Protein AF-A0A9W6FAI4-F1 (afdb_monomer_lite)

pLDDT: mean 81.22, std 20.58, range [23.0, 98.5]

Structure (mmCIF, N/CA/C/O backbone):
data_AF-A0A9W6FAI4-F1
#
_entry.id   AF-A0A9W6FAI4-F1
#
loop_
_atom_site.group_PDB
_atom_site.id
_atom_site.type_symbol
_atom_site.label_atom_id
_atom_site.label_alt_id
_atom_site.label_comp_id
_atom_site.label_asym_id
_atom_site.label_entity_id
_atom_site.label_seq_id
_atom_site.pdbx_PDB_ins_code
_atom_site.Cartn_x
_atom_site.Cartn_y
_atom_site.Cartn_z
_atom_site.occupancy
_atom_site.B_iso_or_equiv
_atom_site.auth_seq_id
_atom_site.auth_comp_id
_atom_site.auth_asym_id
_atom_site.auth_atom_id
_atom_site.pdbx_PDB_model_num
ATOM 1 N N . MET A 1 1 ? -41.482 -47.601 -5.996 1.00 35.41 1 MET A N 1
ATOM 2 C CA . MET A 1 1 ? -40.418 -47.462 -4.980 1.00 35.41 1 MET A CA 1
ATOM 3 C C . MET A 1 1 ? -39.833 -46.069 -5.142 1.00 35.41 1 MET A C 1
ATOM 5 O O . MET A 1 1 ? -39.171 -45.856 -6.140 1.00 35.41 1 MET A O 1
ATOM 9 N N . GLY A 1 2 ? -40.084 -45.053 -4.330 1.00 31.58 2 GLY A N 1
ATOM 10 C CA . GLY A 1 2 ? -40.949 -44.829 -3.173 1.00 31.58 2 GLY A CA 1
ATOM 11 C C . GLY A 1 2 ? -40.753 -43.352 -2.775 1.00 31.58 2 GLY A C 1
ATOM 12 O O . GLY A 1 2 ? -39.614 -42.904 -2.825 1.00 31.58 2 GLY A O 1
ATOM 13 N N . ASP A 1 3 ? -41.860 -42.652 -2.482 1.00 30.50 3 ASP A N 1
ATOM 14 C CA . ASP A 1 3 ? -42.078 -41.591 -1.466 1.00 30.50 3 ASP A CA 1
ATOM 15 C C . ASP A 1 3 ? -41.126 -40.362 -1.415 1.00 30.50 3 ASP A C 1
ATOM 17 O O . ASP A 1 3 ? -39.915 -40.497 -1.460 1.00 30.50 3 ASP A O 1
ATOM 21 N N . ASN A 1 4 ? -41.522 -39.085 -1.282 1.00 30.20 4 ASN A N 1
ATOM 22 C CA . ASN A 1 4 ? -42.708 -38.381 -0.765 1.00 30.20 4 ASN A CA 1
ATOM 23 C C . ASN A 1 4 ? -42.732 -36.966 -1.403 1.00 30.20 4 ASN A C 1
ATOM 25 O O . ASN A 1 4 ? -41.693 -36.323 -1.509 1.00 30.20 4 ASN A O 1
ATOM 29 N N . LEU A 1 5 ? -43.829 -36.478 -1.992 1.00 30.56 5 LEU A N 1
ATOM 30 C CA . LEU A 1 5 ? -44.972 -35.786 -1.360 1.00 30.56 5 LEU A CA 1
ATOM 31 C C . LEU A 1 5 ? -44.621 -34.479 -0.611 1.00 30.56 5 LEU A C 1
ATOM 33 O O . LEU A 1 5 ? -44.410 -34.463 0.597 1.00 30.56 5 LEU A O 1
ATOM 37 N N . HIS A 1 6 ? -44.685 -33.360 -1.342 1.00 30.08 6 HIS A N 1
ATOM 38 C CA . HIS A 1 6 ? -45.008 -32.035 -0.801 1.00 30.08 6 HIS A CA 1
ATOM 39 C C . HIS A 1 6 ? -46.536 -31.891 -0.669 1.00 30.08 6 HIS A C 1
ATOM 41 O O . HIS A 1 6 ? -47.222 -31.997 -1.691 1.00 30.08 6 HIS A O 1
ATOM 47 N N . PRO A 1 7 ? -47.093 -31.553 0.508 1.00 33.56 7 PRO A N 1
ATOM 48 C CA . PRO A 1 7 ? -48.448 -31.038 0.600 1.00 33.56 7 PRO A CA 1
ATOM 49 C C . PRO A 1 7 ? -48.470 -29.512 0.744 1.00 33.56 7 PRO A C 1
ATOM 51 O O . PRO A 1 7 ? -47.762 -28.906 1.547 1.00 33.56 7 PRO A O 1
ATOM 54 N N . ARG A 1 8 ? -49.349 -28.920 -0.063 1.00 27.05 8 ARG A N 1
ATOM 55 C CA . ARG A 1 8 ? -49.861 -27.550 0.016 1.00 27.05 8 ARG A CA 1
ATOM 56 C C . ARG A 1 8 ? -50.577 -27.322 1.354 1.00 27.05 8 ARG A C 1
ATOM 58 O O . ARG A 1 8 ? -51.299 -28.208 1.805 1.00 27.05 8 ARG A O 1
ATOM 65 N N . LEU A 1 9 ? -50.478 -26.113 1.906 1.00 28.97 9 LEU A N 1
ATOM 66 C CA . LEU A 1 9 ? -51.420 -25.593 2.906 1.00 28.97 9 LEU A CA 1
ATOM 67 C C . LEU A 1 9 ? -52.312 -24.498 2.279 1.00 28.97 9 LEU A C 1
ATOM 69 O O . LEU A 1 9 ? -51.844 -23.795 1.378 1.00 28.97 9 LEU A O 1
ATOM 73 N N . PRO A 1 10 ? -53.587 -24.375 2.702 1.00 30.09 10 PRO A N 1
ATOM 74 C CA . PRO A 1 10 ? -54.601 -23.534 2.068 1.00 30.09 10 PRO A CA 1
ATOM 75 C C . PRO A 1 10 ? -54.712 -22.134 2.696 1.00 30.09 10 PRO A C 1
ATOM 77 O O . PRO A 1 10 ? -54.277 -21.896 3.820 1.00 30.09 10 PRO A O 1
ATOM 80 N N . ALA A 1 11 ? -55.351 -21.221 1.964 1.00 27.69 11 ALA A N 1
ATOM 81 C CA . ALA A 1 11 ? -55.825 -19.929 2.455 1.00 27.69 11 ALA A CA 1
ATOM 82 C C . ALA A 1 11 ? -57.243 -20.048 3.050 1.00 27.69 11 ALA A C 1
ATOM 84 O O . ALA A 1 11 ? -58.061 -20.749 2.457 1.00 27.69 11 ALA A O 1
ATOM 85 N N . ALA A 1 12 ? -57.524 -19.340 4.156 1.00 27.44 12 ALA A N 1
ATOM 86 C CA . ALA A 1 12 ? -58.721 -18.502 4.378 1.00 27.44 12 ALA A CA 1
ATOM 87 C C . ALA A 1 12 ? -58.817 -17.987 5.837 1.00 27.44 12 ALA A C 1
ATOM 89 O O . ALA A 1 12 ? -58.794 -18.765 6.784 1.00 27.44 12 ALA A O 1
ATOM 90 N N . ASP A 1 13 ? -58.961 -16.662 5.941 1.00 27.14 13 ASP A N 1
ATOM 91 C CA . ASP A 1 13 ? -59.857 -15.872 6.800 1.00 27.14 13 ASP A CA 1
ATOM 92 C C . ASP A 1 13 ? -59.825 -15.901 8.343 1.00 27.14 13 ASP A C 1
ATOM 94 O O . ASP A 1 13 ? -60.197 -16.864 9.003 1.00 27.14 13 ASP A O 1
ATOM 98 N N . GLY A 1 14 ? -59.631 -14.690 8.892 1.00 24.22 14 GLY A N 1
ATOM 99 C CA . GLY A 1 14 ? -60.645 -14.084 9.763 1.00 24.22 14 GLY A CA 1
ATOM 100 C C . GLY A 1 14 ? -60.217 -13.727 11.187 1.00 24.22 14 GLY A C 1
ATOM 101 O O . GLY A 1 14 ? -60.258 -14.572 12.067 1.00 24.22 14 GLY A O 1
ATOM 102 N N . LEU A 1 15 ? -59.929 -12.441 11.433 1.00 26.33 15 LEU A N 1
ATOM 103 C CA . LEU A 1 15 ? -60.536 -11.638 12.513 1.00 26.33 15 LEU A CA 1
ATOM 104 C C . LEU A 1 15 ? -60.054 -10.186 12.386 1.00 26.33 15 LEU A C 1
ATOM 106 O O . LEU A 1 15 ? -58.895 -9.848 12.623 1.00 26.33 15 LEU A O 1
ATOM 110 N N . GLY A 1 16 ? -60.971 -9.345 11.911 1.00 23.00 16 GLY A N 1
ATOM 111 C CA . GLY A 1 16 ? -60.737 -7.946 11.596 1.00 23.00 16 GLY A CA 1
ATOM 112 C C . GLY A 1 16 ? -60.704 -7.039 12.820 1.00 23.00 16 GLY A C 1
ATOM 113 O O . GLY A 1 16 ? -61.422 -7.241 13.795 1.00 23.00 16 GLY A O 1
ATOM 114 N N . TRP A 1 17 ? -59.933 -5.963 12.696 1.00 27.31 17 TRP A N 1
ATOM 115 C CA . TRP A 1 17 ? -60.148 -4.743 13.459 1.00 27.31 17 TRP A CA 1
ATOM 116 C C . TRP A 1 17 ? -60.742 -3.700 12.518 1.00 27.31 17 TRP A C 1
ATOM 118 O O . TRP A 1 17 ? -60.088 -3.213 11.596 1.00 27.31 17 TRP A O 1
ATOM 128 N N . ASN A 1 18 ? -62.027 -3.421 12.734 1.00 25.64 18 ASN A N 1
ATOM 129 C CA . ASN A 1 18 ? -62.804 -2.448 11.983 1.00 25.64 18 ASN A CA 1
ATOM 130 C C . ASN A 1 18 ? -62.251 -1.035 12.185 1.00 25.64 18 ASN A C 1
ATOM 132 O O . ASN A 1 18 ? -62.236 -0.484 13.284 1.00 25.64 18 ASN A O 1
ATOM 136 N N . THR A 1 19 ? -61.876 -0.432 11.066 1.00 25.69 19 THR A N 1
ATOM 137 C CA . THR A 1 19 ? -61.727 1.004 10.870 1.00 25.69 19 THR A CA 1
ATOM 138 C C . THR A 1 19 ? -63.080 1.702 10.988 1.00 25.69 19 THR A C 1
ATOM 140 O O . THR A 1 19 ? -64.005 1.370 10.247 1.00 25.69 19 THR A O 1
ATOM 143 N N . VAL A 1 20 ? -63.178 2.735 11.827 1.00 26.75 20 VAL A N 1
ATOM 144 C CA . VAL A 1 20 ? -64.203 3.773 11.663 1.00 26.75 20 VAL A CA 1
ATOM 145 C C . VAL A 1 20 ? -63.586 4.923 10.878 1.00 26.75 20 VAL A C 1
ATOM 147 O O . VAL A 1 20 ? -62.675 5.615 11.328 1.00 26.75 20 VAL A O 1
ATOM 150 N N . SER A 1 21 ? -64.085 5.080 9.658 1.00 27.69 21 SER A N 1
ATOM 151 C CA . SER A 1 21 ? -63.779 6.151 8.722 1.00 27.69 21 SER A CA 1
ATOM 152 C C . SER A 1 21 ? -64.470 7.457 9.115 1.00 27.69 21 SER A C 1
ATOM 154 O O . SER A 1 21 ? -65.690 7.488 9.264 1.00 27.69 21 SER A O 1
ATOM 156 N N . GLY A 1 22 ? -63.715 8.554 9.146 1.00 24.78 22 GLY A N 1
ATOM 157 C CA . GLY A 1 22 ? -64.241 9.917 9.097 1.00 24.78 22 GLY A CA 1
ATOM 158 C C . GLY A 1 22 ? -63.488 10.728 8.046 1.00 24.78 22 GLY A C 1
ATOM 159 O O . GLY A 1 22 ? -62.424 11.273 8.324 1.00 24.78 22 GLY A O 1
ATOM 160 N N . ARG A 1 23 ? -64.022 10.781 6.819 1.00 26.19 23 ARG A N 1
ATOM 161 C CA . ARG A 1 23 ? -63.657 11.787 5.807 1.00 26.19 23 ARG A CA 1
ATOM 162 C C . ARG A 1 23 ? -64.205 13.143 6.252 1.00 26.19 23 ARG A C 1
ATOM 164 O O . ARG A 1 23 ? -65.379 13.215 6.594 1.00 26.19 23 ARG A O 1
ATOM 171 N N . GLY A 1 24 ? -63.430 14.214 6.090 1.00 25.06 24 GLY A N 1
ATOM 172 C CA . GLY A 1 24 ? -64.015 15.543 5.905 1.00 25.06 24 GLY A CA 1
ATOM 173 C C . GLY A 1 24 ? -63.196 16.714 6.435 1.00 25.06 24 GLY A C 1
ATOM 174 O O . GLY A 1 24 ? -62.944 16.824 7.623 1.00 25.06 24 GLY A O 1
ATOM 175 N N . GLU A 1 25 ? -62.889 17.624 5.514 1.00 26.34 25 GLU A N 1
ATOM 176 C CA . GLU A 1 25 ? -62.716 19.064 5.737 1.00 26.34 25 GLU A CA 1
ATOM 177 C C . GLU A 1 25 ? -61.398 19.585 6.334 1.00 26.34 25 GLU A C 1
ATOM 179 O O . GLU A 1 25 ? -61.235 19.894 7.512 1.00 26.34 25 GLU A O 1
ATOM 184 N N . ARG A 1 26 ? -60.494 19.905 5.398 1.00 34.09 26 ARG A N 1
ATOM 185 C CA . ARG A 1 26 ? -59.634 21.087 5.496 1.00 34.09 26 ARG A CA 1
ATOM 186 C C . ARG A 1 26 ? -60.496 22.337 5.734 1.00 34.09 26 ARG A C 1
ATOM 188 O O . ARG A 1 26 ? -61.144 22.810 4.804 1.00 34.09 26 ARG A O 1
ATOM 195 N N . ARG A 1 27 ? -60.403 22.947 6.916 1.00 27.25 27 ARG A N 1
ATOM 196 C CA . ARG A 1 27 ? -60.677 24.381 7.115 1.00 27.25 27 ARG A CA 1
ATOM 197 C C . ARG A 1 27 ? -59.661 24.987 8.075 1.00 27.25 27 ARG A C 1
ATOM 199 O O . ARG A 1 27 ? -59.315 24.410 9.100 1.00 27.25 27 ARG A O 1
ATOM 206 N N . GLY A 1 28 ? -59.138 26.140 7.667 1.00 34.62 28 GLY A N 1
ATOM 207 C CA . GLY A 1 28 ? -58.008 26.807 8.293 1.00 34.62 28 GLY A CA 1
ATOM 208 C C . GLY A 1 28 ? -58.260 27.236 9.735 1.00 34.62 28 GLY A C 1
ATOM 209 O O . GLY A 1 28 ? -59.335 27.713 10.092 1.00 34.62 28 GLY A O 1
ATOM 210 N N . ARG A 1 29 ? -57.203 27.150 10.542 1.00 28.05 29 ARG A N 1
ATOM 211 C CA . ARG A 1 29 ? -57.081 27.899 11.790 1.00 28.05 29 ARG A CA 1
ATOM 212 C C . ARG A 1 29 ? -55.865 28.811 11.706 1.00 28.05 29 ARG A C 1
ATOM 214 O O . ARG A 1 29 ? -54.732 28.361 11.569 1.00 28.05 29 ARG A O 1
ATOM 221 N N . ARG A 1 30 ? -56.161 30.110 11.765 1.00 27.44 30 ARG A N 1
ATOM 222 C CA . ARG A 1 30 ? -55.230 31.211 12.029 1.00 27.44 30 ARG A CA 1
ATOM 223 C C . ARG A 1 30 ? -54.461 30.923 13.329 1.00 27.44 30 ARG A C 1
ATOM 225 O O . ARG A 1 30 ? -55.104 30.489 14.287 1.00 27.44 30 ARG A O 1
ATOM 232 N N . PRO A 1 31 ? -53.150 31.197 13.422 1.00 30.80 31 PRO A N 1
ATOM 233 C CA . PRO A 1 31 ? -52.485 31.183 14.712 1.00 30.80 31 PRO A CA 1
ATOM 234 C C . PRO A 1 31 ? -52.958 32.371 15.559 1.00 30.80 31 PRO A C 1
ATOM 236 O O . PRO A 1 31 ? -53.260 33.457 15.058 1.00 30.80 31 PRO A O 1
ATOM 239 N N . ALA A 1 32 ? -53.085 32.096 16.852 1.00 29.48 32 ALA A N 1
ATOM 240 C CA . ALA A 1 32 ? -53.664 32.953 17.867 1.00 29.48 32 ALA A CA 1
ATOM 241 C C . ALA A 1 32 ? -52.893 34.270 18.064 1.00 29.48 32 ALA A C 1
ATOM 243 O O . ALA A 1 32 ? -51.669 34.332 17.957 1.00 29.48 32 ALA A O 1
ATOM 244 N N . ARG A 1 33 ? -53.658 35.316 18.401 1.00 28.05 33 ARG A N 1
ATOM 245 C CA . ARG A 1 33 ? -53.186 36.611 18.903 1.00 28.05 33 ARG A CA 1
ATOM 246 C C . ARG A 1 33 ? -52.259 36.404 20.103 1.00 28.05 33 ARG A C 1
ATOM 248 O O . ARG A 1 33 ? -52.688 35.864 21.119 1.00 28.05 33 ARG A O 1
ATOM 255 N N . ALA A 1 34 ? -51.032 36.904 19.999 1.00 29.88 34 ALA A N 1
ATOM 256 C CA . ALA A 1 34 ? -50.156 37.090 21.144 1.00 29.88 34 ALA A CA 1
ATOM 257 C C . ALA A 1 34 ? -50.720 38.186 22.064 1.00 29.88 34 ALA A C 1
ATOM 259 O O . ALA A 1 34 ? -51.089 39.276 21.617 1.00 29.88 34 ALA A O 1
ATOM 260 N N . VAL A 1 35 ? -50.794 37.858 23.350 1.00 31.42 35 VAL A N 1
ATOM 261 C CA . VAL A 1 35 ? -51.108 38.758 24.461 1.00 31.42 35 VAL A CA 1
ATOM 262 C C . VAL A 1 35 ? -49.986 39.798 24.577 1.00 31.42 35 VAL A C 1
ATOM 264 O O . VAL A 1 35 ? -48.813 39.437 24.621 1.00 31.42 35 VAL A O 1
ATOM 267 N N . ARG A 1 36 ? -50.341 41.088 24.598 1.00 30.03 36 ARG A N 1
ATOM 268 C CA . ARG A 1 36 ? -49.421 42.198 24.895 1.00 30.03 36 ARG A CA 1
ATOM 269 C C . ARG A 1 36 ? -49.343 42.392 26.409 1.00 30.03 36 ARG A C 1
ATOM 271 O O . ARG A 1 36 ? -50.375 42.615 27.035 1.00 30.03 36 ARG A O 1
ATOM 278 N N . THR A 1 37 ? -48.140 42.387 26.971 1.00 33.22 37 THR A N 1
ATOM 279 C CA . THR A 1 37 ? -47.831 43.083 28.229 1.00 33.22 37 THR A CA 1
ATOM 280 C C . THR A 1 37 ? -47.340 44.505 27.907 1.00 33.22 37 THR A C 1
ATOM 282 O O . THR A 1 37 ? -46.704 44.704 26.868 1.00 33.22 37 THR A O 1
ATOM 285 N N . PRO A 1 38 ? -47.661 45.523 28.726 1.00 31.67 38 PRO A N 1
ATOM 286 C CA . PRO A 1 38 ? -47.238 46.897 28.486 1.00 31.67 38 PRO A CA 1
ATOM 287 C C . PRO A 1 38 ? -45.848 47.143 29.088 1.00 31.67 38 PRO A C 1
ATOM 289 O O . PRO A 1 38 ? -45.648 46.973 30.286 1.00 31.67 38 PRO A O 1
ATOM 292 N N . GLY A 1 39 ? -44.898 47.548 28.247 1.00 35.84 39 GLY A N 1
ATOM 293 C CA . GLY A 1 39 ? -43.522 47.882 28.629 1.00 35.84 39 GLY A CA 1
ATOM 294 C C . GLY A 1 39 ? -42.582 47.582 27.468 1.00 35.84 39 GLY A C 1
ATOM 295 O O . GLY A 1 39 ? -42.165 46.444 27.291 1.00 35.84 39 GLY A O 1
ATOM 296 N N . GLY A 1 40 ? -42.373 48.573 26.602 1.00 36.38 40 GLY A N 1
ATOM 297 C CA . GLY A 1 40 ? -41.742 48.405 25.298 1.00 36.38 40 GLY A CA 1
ATOM 298 C C . GLY A 1 40 ? -40.246 48.107 25.355 1.00 36.38 40 GLY A C 1
ATOM 299 O O . GLY A 1 40 ? -39.511 48.813 26.027 1.00 36.38 40 GLY A O 1
ATOM 300 N N . GLU A 1 41 ? -39.836 47.085 24.602 1.00 29.89 41 GLU A N 1
ATOM 301 C CA . GLU A 1 41 ? -38.764 47.109 23.592 1.00 29.89 41 GLU A CA 1
ATOM 302 C C . GLU A 1 41 ? -38.719 45.734 22.882 1.00 29.89 41 GLU A C 1
ATOM 304 O O . GLU A 1 41 ? -38.626 44.706 23.557 1.00 29.89 41 GLU A O 1
ATOM 309 N N . PRO A 1 42 ? -38.828 45.639 21.539 1.00 32.00 42 PRO A N 1
ATOM 310 C CA . PRO A 1 42 ? -38.700 44.360 20.848 1.00 32.00 42 PRO A CA 1
ATOM 311 C C . PRO A 1 42 ? -37.234 44.022 20.550 1.00 32.00 42 PRO A C 1
ATOM 313 O O . PRO A 1 42 ? -36.569 44.700 19.768 1.00 32.00 42 PRO A O 1
ATOM 316 N N . VAL A 1 43 ? -36.776 42.900 21.107 1.00 33.50 43 VAL A N 1
ATOM 317 C CA . VAL A 1 43 ? -35.538 42.208 20.726 1.00 33.50 43 VAL A CA 1
ATOM 318 C C . VAL A 1 43 ? -35.672 41.713 19.282 1.00 33.50 43 VAL A C 1
ATOM 320 O O . VAL A 1 43 ? -36.529 40.885 18.964 1.00 33.50 43 VAL A O 1
ATOM 323 N N . SER A 1 44 ? -34.836 42.238 18.389 1.00 33.00 44 SER A N 1
ATOM 324 C CA . SER A 1 44 ? -34.794 41.856 16.982 1.00 33.00 44 SER A CA 1
ATOM 325 C C . SER A 1 44 ? -34.206 40.451 16.811 1.00 33.00 44 SER A C 1
ATOM 327 O O . SER A 1 44 ? -33.035 40.177 17.068 1.00 33.00 44 SER A O 1
ATOM 329 N N . HIS A 1 45 ? -35.041 39.534 16.325 1.00 30.27 45 HIS A N 1
ATOM 330 C CA . HIS A 1 45 ? -34.596 38.267 15.763 1.00 30.27 45 HIS A CA 1
ATOM 331 C C . HIS A 1 45 ? -33.843 38.536 14.452 1.00 30.27 45 HIS A C 1
ATOM 333 O O . HIS A 1 45 ? -34.448 38.907 13.447 1.00 30.27 45 HIS A O 1
ATOM 339 N N . LEU A 1 46 ? -32.525 38.317 14.446 1.00 31.59 46 LEU A N 1
ATOM 340 C CA . LEU A 1 46 ? -31.713 38.247 13.229 1.00 31.59 46 LEU A CA 1
ATOM 341 C C . LEU A 1 46 ? -32.133 37.028 12.391 1.00 31.59 46 LEU A C 1
ATOM 343 O O . LEU A 1 46 ? -31.579 35.933 12.497 1.00 31.59 46 LEU A O 1
ATOM 347 N N . GLN A 1 47 ? -33.128 37.242 11.531 1.00 31.45 47 GLN A N 1
ATOM 348 C CA . GLN A 1 47 ? -33.313 36.479 10.304 1.00 31.45 47 GLN A CA 1
ATOM 349 C C . GLN A 1 47 ? -32.067 36.667 9.432 1.00 31.45 47 GLN A C 1
ATOM 351 O O . GLN A 1 47 ? -31.743 37.775 9.009 1.00 31.45 47 GLN A O 1
ATOM 356 N N . ARG A 1 48 ? -31.357 35.567 9.165 1.00 28.55 48 ARG A N 1
ATOM 357 C CA . ARG A 1 48 ? -30.304 35.511 8.147 1.00 28.55 48 ARG A CA 1
ATOM 358 C C . ARG A 1 48 ? -30.908 35.879 6.790 1.00 28.55 48 ARG A C 1
ATOM 360 O O . ARG A 1 48 ? -31.827 35.204 6.330 1.00 28.55 48 ARG A O 1
ATOM 367 N N . ALA A 1 49 ? -30.379 36.923 6.161 1.00 28.05 49 ALA A N 1
ATOM 368 C CA . ALA A 1 49 ? -30.717 37.286 4.793 1.00 28.05 49 ALA A CA 1
ATOM 369 C C . ALA A 1 49 ? -30.265 36.173 3.818 1.00 28.05 49 ALA A C 1
ATOM 371 O O . ALA A 1 49 ? -29.103 35.757 3.871 1.00 28.05 49 ALA A O 1
ATOM 372 N N . PRO A 1 50 ? -31.142 35.676 2.927 1.00 36.59 50 PRO A N 1
ATOM 373 C CA . PRO A 1 50 ? -30.726 35.039 1.680 1.00 36.59 50 PRO A CA 1
ATOM 374 C C . PRO A 1 50 ? -30.188 36.131 0.733 1.00 36.59 50 PRO A C 1
ATOM 376 O O . PRO A 1 50 ? -30.439 37.298 0.981 1.00 36.59 50 PRO A O 1
ATOM 379 N N . TRP A 1 51 ? -29.487 35.765 -0.343 1.00 35.25 51 TRP A N 1
ATOM 380 C CA . TRP A 1 51 ? -28.962 36.644 -1.412 1.00 35.25 51 TRP A CA 1
ATOM 381 C C . TRP A 1 51 ? -27.829 37.629 -1.024 1.00 35.25 51 TRP A C 1
ATOM 383 O O . TRP A 1 51 ? -28.032 38.798 -0.722 1.00 35.25 51 TRP A O 1
ATOM 393 N N . ALA A 1 52 ? -26.576 37.178 -1.155 1.00 30.05 52 ALA A N 1
ATOM 394 C CA . ALA A 1 52 ? -25.456 38.082 -1.428 1.00 30.05 52 ALA A CA 1
ATOM 395 C C . ALA A 1 52 ? -25.510 38.516 -2.909 1.00 30.05 52 ALA A C 1
ATOM 397 O O . ALA A 1 52 ? -25.780 37.692 -3.787 1.00 30.05 52 ALA A O 1
ATOM 398 N N . ARG A 1 53 ? -25.303 39.813 -3.171 1.00 33.66 53 ARG A N 1
ATOM 399 C CA . ARG A 1 53 ? -25.407 40.458 -4.495 1.00 33.66 53 ARG A CA 1
ATOM 400 C C . ARG A 1 53 ? -24.403 39.882 -5.518 1.00 33.66 53 ARG A C 1
ATOM 402 O O . ARG A 1 53 ? -23.291 39.536 -5.125 1.00 33.66 53 ARG A O 1
ATOM 409 N N . PRO A 1 54 ? -24.756 39.796 -6.817 1.00 38.34 54 PRO A N 1
ATOM 410 C CA . PRO A 1 54 ? -23.919 39.188 -7.847 1.00 38.34 54 PRO A CA 1
ATOM 411 C C . PRO A 1 54 ? -23.109 40.231 -8.634 1.00 38.34 54 PRO A C 1
ATOM 413 O O . PRO A 1 54 ? -23.340 40.398 -9.822 1.00 38.34 54 PRO A O 1
ATOM 416 N N . GLU A 1 55 ? -22.142 40.906 -8.019 1.00 40.16 55 GLU A N 1
ATOM 417 C CA . GLU A 1 55 ? -21.207 41.772 -8.757 1.00 40.16 55 GLU A CA 1
ATOM 418 C C . GLU A 1 55 ? -19.803 41.604 -8.175 1.00 40.16 55 GLU A C 1
ATOM 420 O O . GLU A 1 55 ? -19.497 42.164 -7.136 1.00 40.16 55 GLU A O 1
ATOM 425 N N . GLU A 1 56 ? -19.042 40.700 -8.809 1.00 40.25 56 GLU A N 1
ATOM 426 C CA . GLU A 1 56 ? -17.570 40.509 -8.807 1.00 40.25 56 GLU A CA 1
ATOM 427 C C . GLU A 1 56 ? -17.227 39.039 -9.150 1.00 40.25 56 GLU A C 1
ATOM 429 O O . GLU A 1 56 ? -16.428 38.359 -8.508 1.00 40.25 56 GLU A O 1
ATOM 434 N N . ARG A 1 57 ? -17.848 38.487 -10.205 1.00 43.41 57 ARG A N 1
ATOM 435 C CA . ARG A 1 57 ? -17.452 37.178 -10.759 1.00 43.41 57 ARG A CA 1
ATOM 436 C C . ARG A 1 57 ? -16.314 37.354 -11.763 1.00 43.41 57 ARG A C 1
ATOM 438 O O . ARG A 1 57 ? -16.496 37.174 -12.961 1.00 43.41 57 ARG A O 1
ATOM 445 N N . GLY A 1 58 ? -15.134 37.708 -11.262 1.00 41.94 58 GLY A N 1
ATOM 446 C CA . GLY A 1 58 ? -13.885 37.697 -12.025 1.00 41.94 58 GLY A CA 1
ATOM 447 C C . GLY A 1 58 ? -13.105 36.396 -11.808 1.00 41.94 58 GLY A C 1
ATOM 448 O O . GLY A 1 58 ? -12.874 36.029 -10.664 1.00 41.94 58 GLY A O 1
ATOM 449 N N . ARG A 1 59 ? -12.718 35.717 -12.905 1.00 45.44 59 ARG A N 1
ATOM 450 C CA . ARG A 1 59 ? -11.667 34.674 -13.120 1.00 45.44 59 ARG A CA 1
ATOM 451 C C . ARG A 1 59 ? -11.429 33.516 -12.120 1.00 45.44 59 ARG A C 1
ATOM 453 O O . ARG A 1 59 ? -10.764 32.561 -12.502 1.00 45.44 59 ARG A O 1
ATOM 460 N N . PHE A 1 60 ? -11.993 33.516 -10.915 1.00 43.19 60 PHE A N 1
ATOM 461 C CA . PHE A 1 60 ? -11.752 32.528 -9.852 1.00 43.19 60 PHE A CA 1
ATOM 462 C C . PHE A 1 60 ? -12.966 31.638 -9.536 1.00 43.19 60 PHE A C 1
ATOM 464 O O . PHE A 1 60 ? -12.868 30.762 -8.680 1.00 43.19 60 PHE A O 1
ATOM 471 N N . TRP A 1 61 ? -14.090 31.795 -10.249 1.00 43.44 61 TRP A N 1
ATOM 472 C CA . TRP A 1 61 ? -15.315 31.009 -10.019 1.00 43.44 61 TRP A CA 1
ATOM 473 C C . TRP A 1 61 ? -15.118 29.494 -10.203 1.00 43.44 61 TRP A C 1
ATOM 475 O O . TRP A 1 61 ? -15.705 28.700 -9.470 1.00 43.44 61 TRP A O 1
ATOM 485 N N . LEU A 1 62 ? -14.258 29.081 -11.139 1.00 44.38 62 LEU A N 1
ATOM 486 C CA . LEU A 1 62 ? -13.895 27.671 -11.330 1.00 44.38 62 LEU A CA 1
ATOM 487 C C . LEU A 1 62 ? -13.142 27.107 -10.116 1.00 44.38 62 LEU A C 1
ATOM 489 O O . LEU A 1 62 ? -13.437 26.002 -9.668 1.00 44.38 62 LEU A O 1
ATOM 493 N N . LEU A 1 63 ? -12.217 27.885 -9.547 1.00 40.06 63 LEU A N 1
ATOM 494 C CA . LEU A 1 63 ? -11.400 27.476 -8.401 1.00 40.06 63 LEU A CA 1
ATOM 495 C C . LEU A 1 63 ? -12.217 27.420 -7.104 1.00 40.06 63 LEU A C 1
ATOM 497 O O . LEU A 1 63 ? -12.052 26.487 -6.320 1.00 40.06 63 LEU A O 1
ATOM 501 N N . THR A 1 64 ? -13.137 28.367 -6.890 1.00 48.56 64 THR A N 1
ATOM 502 C CA . THR A 1 64 ? -14.049 28.325 -5.736 1.00 48.56 64 THR A CA 1
ATOM 503 C C . THR A 1 64 ? -15.072 27.199 -5.867 1.00 48.56 64 THR A C 1
ATOM 505 O O . THR A 1 64 ? -15.298 26.474 -4.904 1.00 48.56 64 THR A O 1
ATOM 508 N N . SER A 1 65 ? -15.598 26.950 -7.070 1.00 43.25 65 SER A N 1
ATOM 509 C CA . SER A 1 65 ? -16.535 25.843 -7.319 1.00 43.25 65 SER A CA 1
ATOM 510 C C . SER A 1 65 ? -15.886 24.463 -7.159 1.00 43.25 65 SER A C 1
ATOM 512 O O . SER A 1 65 ? -16.518 23.552 -6.623 1.00 43.25 65 SER A O 1
ATOM 514 N N . LEU A 1 66 ? -14.622 24.305 -7.576 1.00 43.47 66 LEU A N 1
ATOM 515 C CA . LEU A 1 66 ? -13.831 23.090 -7.347 1.00 43.47 66 LEU A CA 1
ATOM 516 C C . LEU A 1 66 ? -13.564 22.866 -5.857 1.00 43.47 66 LEU A C 1
ATOM 518 O O . LEU A 1 66 ? -13.743 21.752 -5.368 1.00 43.47 66 LEU A O 1
ATOM 522 N N . ARG A 1 67 ? -13.201 23.920 -5.119 1.00 55.69 67 ARG A N 1
ATOM 523 C CA . ARG A 1 67 ? -13.005 23.849 -3.666 1.00 55.69 67 ARG A CA 1
ATOM 524 C C . ARG A 1 67 ? -14.294 23.457 -2.940 1.00 55.69 67 ARG A C 1
ATOM 526 O O . ARG A 1 67 ? -14.282 22.514 -2.157 1.00 55.69 67 ARG A O 1
ATOM 533 N N . ASP A 1 68 ? -15.420 24.075 -3.292 1.00 54.53 68 ASP A N 1
ATOM 534 C CA . ASP A 1 68 ? -16.733 23.765 -2.716 1.00 54.53 68 ASP A CA 1
ATOM 535 C C . ASP A 1 68 ? -17.233 22.354 -3.084 1.00 54.53 68 ASP A C 1
ATOM 537 O O . ASP A 1 68 ? -18.036 21.756 -2.361 1.00 54.53 68 ASP A O 1
ATOM 541 N N . LEU A 1 69 ? -16.814 21.807 -4.231 1.00 52.75 69 LEU A N 1
ATOM 542 C CA . LEU A 1 69 ? -17.088 20.423 -4.629 1.00 52.75 69 LEU A CA 1
ATOM 543 C C . LEU A 1 69 ? -16.248 19.438 -3.806 1.00 52.75 69 LEU A C 1
ATOM 545 O O . LEU A 1 69 ? -16.796 18.474 -3.268 1.00 52.75 69 LEU A O 1
ATOM 549 N N . VAL A 1 70 ? -14.947 19.706 -3.662 1.00 55.91 70 VAL A N 1
ATOM 550 C CA . VAL A 1 70 ? -14.029 18.916 -2.828 1.00 55.91 70 VAL A CA 1
ATOM 551 C C . VAL A 1 70 ? -14.495 18.913 -1.374 1.00 55.91 70 VAL A C 1
ATOM 553 O O . VAL A 1 70 ? -14.601 17.841 -0.782 1.00 55.91 70 VAL A O 1
ATOM 556 N N . ASP A 1 71 ? -14.878 20.066 -0.823 1.00 56.50 71 ASP A N 1
ATOM 557 C CA . ASP A 1 71 ? -15.364 20.186 0.555 1.00 56.50 71 ASP A CA 1
ATOM 558 C C . ASP A 1 71 ? -16.692 19.433 0.767 1.00 56.50 71 ASP A C 1
ATOM 560 O O . ASP A 1 71 ? -16.878 18.767 1.791 1.00 56.50 71 ASP A O 1
ATOM 564 N N . ARG A 1 72 ? -17.598 19.435 -0.225 1.00 56.28 72 ARG A N 1
ATOM 565 C CA . ARG A 1 72 ? -18.845 18.642 -0.192 1.00 56.28 72 ARG A CA 1
ATOM 566 C C . ARG A 1 72 ? -18.598 17.134 -0.268 1.00 56.28 72 ARG A C 1
ATOM 568 O O . ARG A 1 72 ? -19.252 16.380 0.456 1.00 56.28 72 ARG A O 1
ATOM 575 N N . ILE A 1 73 ? -17.663 16.681 -1.105 1.00 53.38 73 ILE A N 1
ATOM 576 C CA . ILE A 1 73 ? -17.291 15.259 -1.221 1.00 53.38 73 ILE A CA 1
ATOM 577 C C . ILE A 1 73 ? -16.567 14.791 0.051 1.00 53.38 73 ILE A C 1
ATOM 579 O O . ILE A 1 73 ? -16.914 13.743 0.605 1.00 53.38 73 ILE A O 1
ATOM 583 N N . ALA A 1 74 ? -15.631 15.595 0.564 1.00 55.62 74 ALA A N 1
ATOM 584 C CA . ALA A 1 74 ? -14.900 15.339 1.803 1.00 55.62 74 ALA A CA 1
ATOM 585 C C . ALA A 1 74 ? -15.833 15.250 3.023 1.00 55.62 74 ALA A C 1
ATOM 587 O O . ALA A 1 74 ? -15.634 14.406 3.900 1.00 55.62 74 ALA A O 1
ATOM 588 N N . ALA A 1 75 ? -16.886 16.074 3.065 1.00 54.06 75 ALA A N 1
ATOM 589 C CA . ALA A 1 75 ? -17.912 16.019 4.105 1.00 54.06 75 ALA A CA 1
ATOM 590 C C . ALA A 1 75 ? -18.815 14.767 4.011 1.00 54.06 75 ALA A C 1
ATOM 592 O O . ALA A 1 75 ? -19.367 14.335 5.026 1.00 54.06 75 ALA A O 1
ATOM 593 N N . GLY A 1 76 ? -18.957 14.172 2.818 1.00 60.56 76 GLY A N 1
ATOM 594 C CA . GLY A 1 76 ? -19.801 13.002 2.550 1.00 60.56 76 GLY A CA 1
ATOM 595 C C . GLY A 1 76 ? -19.149 11.658 2.899 1.00 60.56 76 GLY A C 1
ATOM 596 O O . GLY A 1 76 ? -19.693 10.910 3.717 1.00 60.56 76 GLY A O 1
ATOM 597 N N . SER A 1 77 ? -17.988 11.343 2.306 1.00 71.81 77 SER A N 1
ATOM 598 C CA . SER A 1 77 ? -17.181 10.165 2.671 1.00 71.81 77 SER A CA 1
ATOM 599 C C . SER A 1 77 ? -15.684 10.333 2.324 1.00 71.81 77 SER A C 1
ATOM 601 O O . SER A 1 77 ? -15.314 10.389 1.150 1.00 71.81 77 SER A O 1
ATOM 603 N N . PRO A 1 78 ? -14.784 10.338 3.329 1.00 71.50 78 PRO A N 1
ATOM 604 C CA . PRO A 1 78 ? -13.336 10.463 3.114 1.00 71.50 78 PRO A CA 1
ATOM 605 C C . PRO A 1 78 ? -12.748 9.386 2.188 1.00 71.50 78 PRO A C 1
ATOM 607 O O . PRO A 1 78 ? -11.881 9.674 1.373 1.00 71.50 78 PRO A O 1
ATOM 610 N N . ALA A 1 79 ? -13.267 8.157 2.262 1.00 77.75 79 ALA A N 1
ATOM 611 C CA . ALA A 1 79 ? -12.839 7.055 1.404 1.00 77.75 79 ALA A CA 1
ATOM 612 C C . ALA A 1 79 ? -13.162 7.291 -0.085 1.00 77.75 79 ALA A C 1
ATOM 614 O O . ALA A 1 79 ? -12.370 6.938 -0.952 1.00 77.75 79 ALA A O 1
ATOM 615 N N . ARG A 1 80 ? -14.294 7.934 -0.409 1.00 81.75 80 ARG A N 1
ATOM 616 C CA . ARG A 1 80 ? -14.642 8.247 -1.804 1.00 81.75 80 ARG A CA 1
ATOM 617 C C . ARG A 1 80 ? -13.788 9.381 -2.355 1.00 81.75 80 ARG A C 1
ATOM 619 O O . ARG A 1 80 ? -13.418 9.327 -3.522 1.00 81.75 80 ARG A O 1
ATOM 626 N N . LEU A 1 81 ? -13.451 10.370 -1.522 1.00 80.25 81 LEU A N 1
ATOM 627 C CA . LEU A 1 81 ? -12.486 11.402 -1.899 1.00 80.25 81 LEU A CA 1
ATOM 628 C C . LEU A 1 81 ? -11.153 10.764 -2.312 1.00 80.25 81 LEU A C 1
ATOM 630 O O . LEU A 1 81 ? -10.601 11.161 -3.331 1.00 80.25 81 LEU A O 1
ATOM 634 N N . ALA A 1 82 ? -10.704 9.741 -1.575 1.00 79.31 82 ALA A N 1
ATOM 635 C CA . ALA A 1 82 ? -9.487 9.002 -1.892 1.00 79.31 82 ALA A CA 1
ATOM 636 C C . ALA A 1 82 ? -9.513 8.346 -3.271 1.00 79.31 82 ALA A C 1
ATOM 638 O O . ALA A 1 82 ? -8.596 8.523 -4.071 1.00 79.31 82 ALA A O 1
ATOM 639 N N . VAL A 1 83 ? -10.591 7.619 -3.561 1.00 85.19 83 VAL A N 1
ATOM 640 C CA . VAL A 1 83 ? -10.752 6.935 -4.847 1.00 85.19 83 VAL A CA 1
ATOM 641 C C . VAL A 1 83 ? -10.836 7.933 -6.000 1.00 85.19 83 VAL A C 1
ATOM 643 O O . VAL A 1 83 ? -10.130 7.782 -6.994 1.00 85.19 83 VAL A O 1
ATOM 646 N N . ILE A 1 84 ? -11.643 8.988 -5.853 1.00 86.31 84 ILE A N 1
ATOM 647 C CA . ILE A 1 84 ? -11.813 10.005 -6.898 1.00 86.31 84 ILE A CA 1
ATOM 648 C C . ILE A 1 84 ? -10.505 10.757 -7.152 1.00 86.31 84 ILE A C 1
ATOM 650 O O . ILE A 1 84 ? -10.181 11.014 -8.308 1.00 86.31 84 ILE A O 1
ATOM 654 N N . SER A 1 85 ? -9.736 11.097 -6.111 1.00 84.62 85 SER A N 1
ATOM 655 C CA . SER A 1 85 ? -8.476 11.818 -6.303 1.00 84.62 85 SER A CA 1
ATOM 656 C C . SER A 1 85 ? -7.451 10.981 -7.061 1.00 84.62 85 SER A C 1
ATOM 658 O O . SER A 1 85 ? -6.846 11.490 -7.995 1.00 84.62 85 SER A O 1
ATOM 660 N N . PHE A 1 86 ? -7.281 9.701 -6.705 1.00 86.88 86 PHE A N 1
ATOM 661 C CA . PHE A 1 86 ? -6.349 8.824 -7.419 1.00 86.88 86 PHE A CA 1
ATOM 662 C C . PHE A 1 86 ? -6.777 8.627 -8.877 1.00 86.88 86 PHE A C 1
ATOM 664 O O . PHE A 1 86 ? -5.958 8.807 -9.773 1.00 86.88 86 PHE A O 1
ATOM 671 N N . ALA A 1 87 ? -8.063 8.363 -9.129 1.00 90.56 87 ALA A N 1
ATOM 672 C CA . ALA A 1 87 ? -8.584 8.227 -10.489 1.00 90.56 87 ALA A CA 1
ATOM 673 C C . ALA A 1 87 ? -8.399 9.508 -11.325 1.00 90.56 87 ALA A C 1
ATOM 675 O O . ALA A 1 87 ? -8.052 9.435 -12.505 1.00 90.56 87 ALA A O 1
ATOM 676 N N . ALA A 1 88 ? -8.583 10.688 -10.722 1.00 91.06 88 ALA A N 1
ATOM 677 C CA . ALA A 1 88 ? -8.364 11.965 -11.396 1.00 91.06 88 ALA A CA 1
ATOM 678 C C . ALA A 1 88 ? -6.886 12.181 -11.754 1.00 91.06 88 ALA A C 1
ATOM 680 O O . ALA A 1 88 ? -6.592 12.575 -12.881 1.00 91.06 88 ALA A O 1
ATOM 681 N N . VAL A 1 89 ? -5.958 11.883 -10.835 1.00 92.88 89 VAL A N 1
ATOM 682 C CA . VAL A 1 89 ? -4.515 11.974 -11.112 1.00 92.88 89 VAL A CA 1
ATOM 683 C C . VAL A 1 89 ? -4.121 11.009 -12.233 1.00 92.88 89 VAL A C 1
ATOM 685 O O . VAL A 1 89 ? -3.507 11.442 -13.204 1.00 92.88 89 VAL A O 1
ATOM 688 N N . VAL A 1 90 ? -4.546 9.742 -12.162 1.00 95.50 90 VAL A N 1
ATOM 689 C CA . VAL A 1 90 ? -4.306 8.747 -13.224 1.00 95.50 90 VAL A CA 1
ATOM 690 C C . VAL A 1 90 ? -4.830 9.238 -14.574 1.00 95.50 90 VAL A C 1
ATOM 692 O O . VAL A 1 90 ? -4.120 9.147 -15.571 1.00 95.50 90 VAL A O 1
ATOM 695 N N . SER A 1 91 ? -6.032 9.821 -14.616 1.00 96.00 91 SER A N 1
ATOM 696 C CA . SER A 1 91 ? -6.630 10.330 -15.859 1.00 96.00 91 SER A CA 1
ATOM 697 C C . SER A 1 91 ? -5.803 11.458 -16.487 1.00 96.00 91 SER A C 1
ATOM 699 O O . SER A 1 91 ? -5.611 11.480 -17.702 1.00 96.00 91 SER A O 1
ATOM 701 N N . VAL A 1 92 ? -5.276 12.377 -15.669 1.00 96.75 92 VAL A N 1
ATOM 702 C CA . VAL A 1 92 ? -4.409 13.471 -16.142 1.00 96.75 92 VAL A CA 1
ATOM 703 C C . VAL A 1 92 ? -3.110 12.920 -16.727 1.00 96.75 92 VAL A C 1
ATOM 705 O O . VAL A 1 92 ? -2.734 13.299 -17.834 1.00 96.75 92 VAL A O 1
ATOM 708 N N . PHE A 1 93 ? -2.444 12.002 -16.025 1.00 97.62 93 PHE A N 1
ATOM 709 C CA . PHE A 1 93 ? -1.201 11.399 -16.513 1.00 97.62 93 PHE A CA 1
ATOM 710 C C . PHE A 1 93 ? -1.415 10.516 -17.746 1.00 97.62 93 PHE A C 1
ATOM 712 O O . PHE A 1 93 ? -0.590 10.548 -18.654 1.00 97.62 93 PHE A O 1
ATOM 719 N N . SER A 1 94 ? -2.549 9.818 -17.832 1.00 97.44 94 SER A N 1
ATOM 720 C CA . SER A 1 94 ? -2.930 9.042 -19.021 1.00 97.44 94 SER A CA 1
ATOM 721 C C . SER A 1 94 ? -3.053 9.946 -20.244 1.00 97.44 94 SER A C 1
ATOM 723 O O . SER A 1 94 ? -2.520 9.634 -21.303 1.00 97.44 94 SER A O 1
ATOM 725 N N . PHE A 1 95 ? -3.703 11.106 -20.090 1.00 96.94 95 PHE A N 1
ATOM 726 C CA . PHE A 1 95 ? -3.812 12.088 -21.167 1.00 96.94 95 PHE A CA 1
ATOM 727 C C . PHE A 1 95 ? -2.444 12.643 -21.583 1.00 96.94 95 PHE A C 1
ATOM 729 O O . PHE A 1 95 ? -2.177 12.757 -22.774 1.00 96.94 95 PHE A O 1
ATOM 736 N N . LEU A 1 96 ? -1.565 12.956 -20.623 1.00 97.31 96 LEU A N 1
ATOM 737 C CA . LEU A 1 96 ? -0.219 13.460 -20.916 1.00 97.31 96 LEU A CA 1
ATOM 738 C C . LEU A 1 96 ? 0.652 12.433 -21.651 1.00 97.31 96 LEU A C 1
ATOM 740 O O . LEU A 1 96 ? 1.362 12.814 -22.578 1.00 97.31 96 LEU A O 1
ATOM 744 N N . LEU A 1 97 ? 0.587 11.156 -21.261 1.00 96.94 97 LEU A N 1
ATOM 745 C CA . LEU A 1 97 ? 1.324 10.074 -21.922 1.00 96.94 97 LEU A CA 1
ATOM 746 C C . LEU A 1 97 ? 0.743 9.709 -23.289 1.00 96.94 97 LEU A C 1
ATOM 748 O O . LEU A 1 97 ? 1.479 9.292 -24.175 1.00 96.94 97 LEU A O 1
ATOM 752 N N . TRP A 1 98 ? -0.555 9.911 -23.497 1.00 96.06 98 TRP A N 1
ATOM 753 C CA . TRP A 1 98 ? -1.182 9.683 -24.797 1.00 96.06 98 TRP A CA 1
ATOM 754 C C . TRP A 1 98 ? -0.789 10.730 -25.858 1.00 96.06 98 TRP A C 1
ATOM 756 O O . TRP A 1 98 ? -0.940 10.491 -27.056 1.00 96.06 98 TRP A O 1
ATOM 766 N N . LEU A 1 99 ? -0.262 11.896 -25.459 1.00 95.06 99 LEU A N 1
ATOM 767 C CA . LEU A 1 99 ? 0.164 12.917 -26.418 1.00 95.06 99 LEU A CA 1
ATOM 768 C C . LEU A 1 99 ? 1.337 12.418 -27.288 1.00 95.06 99 LEU A C 1
ATOM 770 O O . LEU A 1 99 ? 2.288 11.843 -26.757 1.00 95.06 99 LEU A O 1
ATOM 774 N N . PRO A 1 100 ? 1.374 12.745 -28.596 1.00 92.62 100 PRO A N 1
ATOM 775 C CA . PRO A 1 100 ? 2.457 12.316 -29.489 1.00 92.62 100 PRO A CA 1
ATOM 776 C C . PRO A 1 100 ? 3.861 12.734 -29.030 1.00 92.62 100 PRO A C 1
ATOM 778 O O . PRO A 1 100 ? 4.827 12.032 -29.293 1.00 92.62 100 PRO A O 1
ATOM 781 N N . VAL A 1 101 ? 3.982 13.853 -28.303 1.00 95.25 101 VAL A N 1
ATOM 782 C CA . VAL A 1 101 ? 5.261 14.325 -27.740 1.00 95.25 101 VAL A CA 1
ATOM 783 C C . VAL A 1 101 ? 5.837 13.377 -26.680 1.00 95.25 101 VAL A C 1
ATOM 785 O O . VAL A 1 101 ? 7.043 13.390 -26.446 1.00 95.25 101 VAL A O 1
ATOM 788 N N . ALA A 1 102 ? 5.003 12.554 -26.038 1.00 95.38 102 ALA A N 1
ATOM 789 C CA . ALA A 1 102 ? 5.431 11.580 -25.037 1.00 95.38 102 ALA A CA 1
ATOM 790 C C . ALA A 1 102 ? 5.951 10.277 -25.649 1.00 95.38 102 ALA A C 1
ATOM 792 O O . ALA A 1 102 ? 6.725 9.582 -24.996 1.00 95.38 102 ALA A O 1
ATOM 793 N N . SER A 1 103 ? 5.572 9.958 -26.887 1.00 94.81 103 SER A N 1
ATOM 794 C CA . SER A 1 103 ? 6.033 8.753 -27.581 1.00 94.81 103 SER A CA 1
ATOM 795 C C . SER A 1 103 ? 7.359 9.014 -28.299 1.00 94.81 103 SER A C 1
ATOM 797 O O . SER A 1 103 ? 7.650 10.140 -28.712 1.00 94.81 103 SER A O 1
ATOM 799 N N . ALA A 1 104 ? 8.185 7.980 -28.436 1.00 91.75 104 ALA A N 1
ATOM 800 C CA . ALA A 1 104 ? 9.404 8.044 -29.227 1.00 91.75 104 ALA A CA 1
ATOM 801 C C . ALA A 1 104 ? 9.086 8.372 -30.705 1.00 91.75 104 ALA A C 1
ATOM 803 O O . ALA A 1 104 ? 7.992 8.063 -31.191 1.00 91.75 104 ALA A O 1
ATOM 804 N N . PRO A 1 105 ? 10.013 9.006 -31.450 1.00 87.44 105 PRO A N 1
ATOM 805 C CA . PRO A 1 105 ? 9.775 9.367 -32.844 1.00 87.44 105 PRO A CA 1
ATOM 806 C C . PRO A 1 105 ? 9.359 8.158 -33.696 1.00 87.44 105 PRO A C 1
ATOM 808 O O . PRO A 1 105 ? 10.063 7.154 -33.739 1.00 87.44 105 PRO A O 1
ATOM 811 N N . GLY A 1 106 ? 8.224 8.268 -34.391 1.00 82.56 106 GLY A N 1
ATOM 812 C CA . GLY A 1 106 ? 7.688 7.196 -35.240 1.00 82.56 106 GLY A CA 1
ATOM 813 C C . GLY A 1 106 ? 6.858 6.136 -34.506 1.00 82.56 106 GLY A C 1
ATOM 814 O O . GLY A 1 106 ? 6.332 5.240 -35.160 1.00 82.56 106 GLY A O 1
ATOM 815 N N . VAL A 1 107 ? 6.693 6.253 -33.185 1.00 88.94 107 VAL A N 1
ATOM 816 C CA . VAL A 1 107 ? 5.874 5.350 -32.368 1.00 88.94 107 VAL A CA 1
ATOM 817 C C . VAL A 1 107 ? 4.542 6.018 -32.032 1.00 88.94 107 VAL A C 1
ATOM 819 O O . VAL A 1 107 ? 4.498 7.173 -31.609 1.00 88.94 107 VAL A O 1
ATOM 822 N N . VAL A 1 108 ? 3.441 5.290 -32.218 1.00 88.50 108 VAL A N 1
ATOM 823 C CA . VAL A 1 108 ? 2.101 5.719 -31.799 1.00 88.50 108 VAL A CA 1
ATOM 824 C C . VAL A 1 108 ? 1.678 4.841 -30.635 1.00 88.50 108 VAL A C 1
ATOM 826 O O . VAL A 1 108 ? 1.521 3.637 -30.810 1.00 88.50 108 VAL A O 1
ATOM 829 N N . THR A 1 109 ? 1.484 5.443 -29.462 1.00 92.81 109 THR A N 1
ATOM 830 C CA . THR A 1 109 ? 1.094 4.699 -28.262 1.00 92.81 109 THR A CA 1
ATOM 831 C C . THR A 1 109 ? -0.430 4.518 -28.201 1.00 92.81 109 THR A C 1
ATOM 833 O O . THR A 1 109 ? -1.158 5.520 -28.209 1.00 92.81 109 THR A O 1
ATOM 836 N N . PRO A 1 110 ? -0.937 3.273 -28.119 1.00 94.88 110 PRO A N 1
ATOM 837 C CA . PRO A 1 110 ? -2.351 2.998 -27.878 1.00 94.88 110 PRO A CA 1
ATOM 838 C C . PRO A 1 110 ? -2.850 3.586 -26.549 1.00 94.88 110 PRO A C 1
ATOM 840 O O . PRO A 1 110 ? -2.090 3.790 -25.599 1.00 94.88 110 PRO A O 1
ATOM 843 N N . VAL A 1 111 ? -4.153 3.864 -26.457 1.00 96.00 111 VAL A N 1
ATOM 844 C CA . VAL A 1 111 ? -4.743 4.505 -25.265 1.00 96.00 111 VAL A CA 1
ATOM 845 C C . VAL A 1 111 ? -4.639 3.589 -24.045 1.00 96.00 111 VAL A C 1
ATOM 847 O O . VAL A 1 111 ? -4.376 4.054 -22.940 1.00 96.00 111 VAL A O 1
ATOM 850 N N . GLU A 1 112 ? -4.834 2.290 -24.237 1.00 96.69 112 GLU A N 1
ATOM 851 C CA . GLU A 1 112 ? -4.706 1.257 -23.216 1.00 96.69 112 GLU A CA 1
ATOM 852 C C . GLU A 1 112 ? -3.304 1.217 -22.598 1.00 96.69 112 GLU A C 1
ATOM 854 O O . GLU A 1 112 ? -3.199 1.120 -21.377 1.00 96.69 112 GLU A O 1
ATOM 859 N N . ASP A 1 113 ? -2.248 1.388 -23.398 1.00 96.94 113 ASP A N 1
ATOM 860 C CA . ASP A 1 113 ? -0.863 1.415 -22.919 1.00 96.94 113 ASP A CA 1
ATOM 861 C C . ASP A 1 113 ? -0.569 2.704 -22.153 1.00 96.94 113 ASP A C 1
ATOM 863 O O . ASP A 1 113 ? -0.005 2.666 -21.061 1.00 96.94 113 ASP A O 1
ATOM 867 N N . ALA A 1 114 ? -1.047 3.848 -22.651 1.00 97.38 114 ALA A N 1
ATOM 868 C CA . ALA A 1 114 ? -0.925 5.118 -21.939 1.00 97.38 114 ALA A CA 1
ATOM 869 C C . ALA A 1 114 ? -1.653 5.098 -20.582 1.00 97.38 114 ALA A C 1
ATOM 871 O O . ALA A 1 114 ? -1.101 5.553 -19.577 1.00 97.38 114 ALA A O 1
ATOM 872 N N . VAL A 1 115 ? -2.871 4.544 -20.527 1.00 97.88 115 VAL A N 1
ATOM 873 C CA . VAL A 1 115 ? -3.642 4.401 -19.281 1.00 97.88 115 VAL A CA 1
ATOM 874 C C . VAL A 1 115 ? -2.975 3.412 -18.331 1.00 97.88 115 VAL A C 1
ATOM 876 O O . VAL A 1 115 ? -2.885 3.691 -17.133 1.00 97.88 115 VAL A O 1
ATOM 879 N N . PHE A 1 116 ? -2.488 2.278 -18.836 1.00 98.50 116 PHE A N 1
ATOM 880 C CA . PHE A 1 116 ? -1.806 1.276 -18.024 1.00 98.50 116 PHE A CA 1
ATOM 881 C C . PHE A 1 116 ? -0.527 1.844 -17.409 1.00 98.50 116 PHE A C 1
ATOM 883 O O . PHE A 1 116 ? -0.365 1.802 -16.189 1.00 98.50 116 PHE A O 1
ATOM 890 N N . THR A 1 117 ? 0.347 2.445 -18.220 1.00 97.81 117 THR A N 1
ATOM 891 C CA . THR A 1 117 ? 1.599 3.044 -17.748 1.00 97.81 117 THR A CA 1
ATOM 892 C C . THR A 1 117 ? 1.344 4.199 -16.784 1.00 97.81 117 THR A C 1
ATOM 894 O O . THR A 1 117 ? 1.985 4.260 -15.737 1.00 97.81 117 THR A O 1
ATOM 897 N N . ALA A 1 118 ? 0.375 5.079 -17.063 1.00 97.81 118 ALA A N 1
ATOM 898 C CA . ALA A 1 118 ? 0.004 6.146 -16.134 1.00 97.81 118 ALA A CA 1
ATOM 899 C C . ALA A 1 118 ? -0.522 5.594 -14.805 1.00 97.81 118 ALA A C 1
ATOM 901 O O . ALA A 1 118 ? -0.161 6.103 -13.743 1.00 97.81 118 ALA A O 1
ATOM 902 N N . THR A 1 119 ? -1.358 4.552 -14.855 1.00 97.50 119 THR A N 1
ATOM 903 C CA . THR A 1 119 ? -1.868 3.894 -13.650 1.00 97.50 119 THR A CA 1
ATOM 904 C C . THR A 1 119 ? -0.713 3.314 -12.855 1.00 97.50 119 THR A C 1
ATOM 906 O O . THR A 1 119 ? -0.541 3.719 -11.713 1.00 97.50 119 THR A O 1
ATOM 909 N N . SER A 1 120 ? 0.122 2.482 -13.481 1.00 97.69 120 SER A N 1
ATOM 910 C CA . SER A 1 120 ? 1.288 1.843 -12.867 1.00 97.69 120 SER A CA 1
ATOM 911 C C . SER A 1 120 ? 2.268 2.856 -12.267 1.00 97.69 120 SER A C 1
ATOM 913 O O . SER A 1 120 ? 2.749 2.657 -11.154 1.00 97.69 120 SER A O 1
ATOM 915 N N . ALA A 1 121 ? 2.517 3.990 -12.930 1.00 97.06 121 ALA A N 1
ATOM 916 C CA . ALA A 1 121 ? 3.385 5.040 -12.401 1.00 97.06 121 ALA A CA 1
ATOM 917 C C . ALA A 1 121 ? 2.766 5.751 -11.183 1.00 97.06 121 ALA A C 1
ATOM 919 O O . ALA A 1 121 ? 3.434 5.923 -10.167 1.00 97.06 121 ALA A O 1
ATOM 920 N N . VAL A 1 122 ? 1.478 6.115 -11.226 1.00 95.69 122 VAL A N 1
ATOM 921 C CA . VAL A 1 122 ? 0.785 6.789 -10.106 1.00 95.69 122 VAL A CA 1
ATOM 922 C C . VAL A 1 122 ? 0.523 5.842 -8.928 1.00 95.69 122 VAL A C 1
ATOM 924 O O . VAL A 1 122 ? 0.548 6.259 -7.767 1.00 95.69 122 VAL A O 1
ATOM 927 N N . THR A 1 123 ? 0.255 4.563 -9.189 1.00 94.31 123 THR A N 1
ATOM 928 C CA . THR A 1 123 ? 0.146 3.531 -8.148 1.00 94.31 123 THR A CA 1
ATOM 929 C C . THR A 1 123 ? 1.504 3.034 -7.685 1.00 94.31 123 THR A C 1
ATOM 931 O O . THR A 1 123 ? 1.575 2.324 -6.683 1.00 94.31 123 THR A O 1
ATOM 934 N N . VAL A 1 124 ? 2.566 3.465 -8.365 1.00 94.94 124 VAL A N 1
ATOM 935 C CA . VAL A 1 124 ? 3.953 3.130 -8.076 1.00 94.94 124 VAL A CA 1
ATOM 936 C C . VAL A 1 124 ? 4.121 1.612 -8.021 1.00 94.94 124 VAL A C 1
ATOM 938 O O . VAL A 1 124 ? 4.437 1.030 -6.993 1.00 94.94 124 VAL A O 1
ATOM 941 N N . THR A 1 125 ? 3.706 0.972 -9.114 1.00 95.81 125 THR A N 1
ATOM 942 C CA . THR A 1 125 ? 3.656 -0.482 -9.274 1.00 95.81 125 THR A CA 1
ATOM 943 C C . THR A 1 125 ? 4.840 -0.987 -10.071 1.00 95.81 125 THR A C 1
ATOM 945 O O . THR A 1 125 ? 5.486 -1.900 -9.597 1.00 95.81 125 THR A O 1
ATOM 948 N N . GLY A 1 126 ? 5.136 -0.412 -11.238 1.00 93.88 126 GLY A N 1
ATOM 949 C CA . GLY A 1 126 ? 6.300 -0.799 -12.049 1.00 93.88 126 GLY A CA 1
ATOM 950 C C . GLY A 1 126 ? 6.025 -1.821 -13.142 1.00 93.88 126 GLY A C 1
ATOM 951 O O . GLY A 1 126 ? 6.897 -2.071 -13.966 1.00 93.88 126 GLY A O 1
ATOM 952 N N . LEU A 1 127 ? 4.800 -2.345 -13.227 1.00 96.50 127 LEU A N 1
ATOM 953 C CA . LEU A 1 127 ? 4.379 -3.136 -14.381 1.00 96.50 127 LEU A CA 1
ATOM 954 C C . LEU A 1 127 ? 4.316 -2.250 -15.625 1.00 96.50 127 LEU A C 1
ATOM 956 O O . LEU A 1 127 ? 3.840 -1.108 -15.565 1.00 96.50 127 LEU A O 1
ATOM 960 N N . THR A 1 128 ? 4.750 -2.790 -16.759 1.00 94.75 128 THR A N 1
ATOM 961 C CA . THR A 1 128 ? 4.744 -2.089 -18.045 1.00 94.75 128 THR A CA 1
ATOM 962 C C . THR A 1 128 ? 4.187 -2.987 -19.140 1.00 94.75 128 THR A C 1
ATOM 964 O O . THR A 1 128 ? 4.405 -4.193 -19.134 1.00 94.75 128 THR A O 1
ATOM 967 N N . THR A 1 129 ? 3.435 -2.398 -20.069 1.00 95.50 129 THR A N 1
ATOM 968 C CA . THR A 1 129 ? 2.951 -3.086 -21.277 1.00 95.50 129 THR A CA 1
ATOM 969 C C . THR A 1 129 ? 3.877 -2.855 -22.471 1.00 95.50 129 THR A C 1
ATOM 971 O O . THR A 1 129 ? 3.880 -3.625 -23.424 1.00 95.50 129 THR A O 1
ATOM 974 N N . VAL A 1 130 ? 4.669 -1.783 -22.411 1.00 93.69 130 VAL A N 1
ATOM 975 C CA . VAL A 1 130 ? 5.643 -1.363 -23.419 1.00 93.69 130 VAL A CA 1
ATOM 976 C C . VAL A 1 130 ? 6.934 -0.941 -22.722 1.00 93.69 130 VAL A C 1
ATOM 978 O O . VAL A 1 130 ? 6.896 -0.372 -21.628 1.00 93.69 130 VAL A O 1
ATOM 981 N N . SER A 1 131 ? 8.081 -1.192 -23.357 1.00 92.50 131 SER A N 1
ATOM 982 C CA . SER A 1 131 ? 9.388 -0.852 -22.782 1.00 92.50 131 SER A CA 1
ATOM 983 C C . SER A 1 131 ? 9.491 0.643 -22.491 1.00 92.50 131 SER A C 1
ATOM 985 O O . SER A 1 131 ? 9.288 1.481 -23.376 1.00 92.50 131 SER A O 1
ATOM 987 N N . THR A 1 132 ? 9.861 0.980 -21.253 1.00 92.81 132 THR A N 1
ATOM 988 C CA . THR A 1 132 ? 9.938 2.380 -20.827 1.00 92.81 132 THR A CA 1
ATOM 989 C C . THR A 1 132 ? 11.023 3.152 -21.585 1.00 92.81 132 THR A C 1
ATOM 991 O O . THR A 1 132 ? 10.858 4.326 -21.921 1.00 92.81 132 THR A O 1
ATOM 994 N N . ALA A 1 133 ? 12.128 2.472 -21.884 1.00 90.94 133 ALA A N 1
ATOM 995 C CA . ALA A 1 133 ? 13.257 3.040 -22.603 1.00 90.94 133 ALA A CA 1
ATOM 996 C C . ALA A 1 133 ? 12.961 3.244 -24.093 1.00 90.94 133 ALA A C 1
ATOM 998 O O . ALA A 1 133 ? 13.329 4.270 -24.656 1.00 90.94 133 ALA A O 1
ATOM 999 N N . ALA A 1 134 ? 12.300 2.268 -24.725 1.00 91.38 134 ALA A N 1
ATOM 1000 C CA . ALA A 1 134 ? 12.112 2.263 -26.173 1.00 91.38 134 ALA A CA 1
ATOM 1001 C C . ALA A 1 134 ? 10.858 3.027 -26.627 1.00 91.38 134 ALA A C 1
ATOM 1003 O O . ALA A 1 134 ? 10.886 3.678 -27.670 1.00 91.38 134 ALA A O 1
ATOM 1004 N N . ASN A 1 135 ? 9.757 2.955 -25.870 1.00 94.50 135 ASN A N 1
ATOM 1005 C CA . ASN A 1 135 ? 8.477 3.531 -26.291 1.00 94.50 135 ASN A CA 1
ATOM 1006 C C . ASN A 1 135 ? 8.367 5.032 -25.999 1.00 94.50 135 ASN A C 1
ATOM 1008 O O . ASN A 1 135 ? 7.747 5.768 -26.767 1.00 94.50 135 ASN A O 1
ATOM 1012 N N . TRP A 1 136 ? 8.935 5.499 -24.885 1.00 96.19 136 TRP A N 1
ATOM 1013 C CA . TRP A 1 136 ? 8.719 6.864 -24.406 1.00 96.19 136 TRP A CA 1
ATOM 1014 C C . TRP A 1 136 ? 9.863 7.796 -24.784 1.00 96.19 136 TRP A C 1
ATOM 1016 O O . TRP A 1 136 ? 11.039 7.478 -24.624 1.00 96.19 136 TRP A O 1
ATOM 1026 N N . SER A 1 137 ? 9.509 9.001 -25.226 1.00 96.38 137 SER A N 1
ATOM 1027 C CA . SER A 1 137 ? 10.462 10.097 -25.376 1.00 96.38 137 SER A CA 1
ATOM 1028 C C . SER A 1 137 ? 10.972 10.561 -24.007 1.00 96.38 137 SER A C 1
ATOM 1030 O O . SER A 1 137 ? 10.412 10.220 -22.963 1.00 96.38 137 SER A O 1
ATOM 1032 N N . PHE A 1 138 ? 11.973 11.443 -23.997 1.00 94.94 138 PHE A N 1
ATOM 1033 C CA . PHE A 1 138 ? 12.406 12.115 -22.768 1.00 94.94 138 PHE A CA 1
ATOM 1034 C C . PHE A 1 138 ? 11.238 12.791 -22.023 1.00 94.94 138 PHE A C 1
ATOM 1036 O O . PHE A 1 138 ? 11.157 12.720 -20.798 1.00 94.94 138 PHE A O 1
ATOM 1043 N N . PHE A 1 139 ? 10.293 13.403 -22.753 1.00 96.38 139 PHE A N 1
ATOM 1044 C CA . PHE A 1 139 ? 9.094 13.984 -22.146 1.00 96.38 139 PHE A CA 1
ATOM 1045 C C . PHE A 1 139 ? 8.214 12.906 -21.502 1.00 96.38 139 PHE A C 1
ATOM 1047 O O . PHE A 1 139 ? 7.782 13.085 -20.367 1.00 96.38 139 PHE A O 1
ATOM 1054 N N . GLY A 1 140 ? 7.987 11.775 -22.177 1.00 96.81 140 GLY A N 1
ATOM 1055 C CA . GLY A 1 140 ? 7.217 10.659 -21.619 1.00 96.81 140 GLY A CA 1
ATOM 1056 C C . GLY A 1 140 ? 7.862 10.071 -20.360 1.00 96.81 140 GLY A C 1
ATOM 1057 O O . GLY A 1 140 ? 7.196 9.932 -19.335 1.00 96.81 140 GLY A O 1
ATOM 1058 N N . GLN A 1 141 ? 9.176 9.831 -20.384 1.00 96.94 141 GLN A N 1
ATOM 1059 C CA . GLN A 1 141 ? 9.926 9.369 -19.212 1.00 96.94 141 GLN A CA 1
ATOM 1060 C C . GLN A 1 141 ? 9.855 10.375 -18.052 1.00 96.94 141 GLN A C 1
ATOM 1062 O O . GLN A 1 141 ? 9.646 9.986 -16.904 1.00 96.94 141 GLN A O 1
ATOM 1067 N N . PHE A 1 142 ? 9.957 11.677 -18.334 1.00 97.06 142 PHE A N 1
ATOM 1068 C CA . PHE A 1 142 ? 9.781 12.720 -17.323 1.00 97.06 142 PHE A CA 1
ATOM 1069 C C . PHE A 1 142 ? 8.367 12.721 -16.724 1.00 97.06 142 PHE A C 1
ATOM 1071 O O . PHE A 1 142 ? 8.211 12.841 -15.509 1.00 97.06 142 PHE A O 1
ATOM 1078 N N . VAL A 1 143 ? 7.330 12.536 -17.545 1.00 97.75 143 VAL A N 1
ATOM 1079 C CA . VAL A 1 143 ? 5.940 12.417 -17.079 1.00 97.75 143 VAL A CA 1
ATOM 1080 C C . VAL A 1 143 ? 5.766 11.194 -16.167 1.00 97.75 143 VAL A C 1
ATOM 1082 O O . VAL A 1 143 ? 5.146 11.326 -15.112 1.00 97.75 143 VAL A O 1
ATOM 1085 N N . ILE A 1 144 ? 6.357 10.043 -16.513 1.00 97.88 144 ILE A N 1
ATOM 1086 C CA . ILE A 1 144 ? 6.370 8.830 -15.669 1.00 97.88 144 ILE A CA 1
ATOM 1087 C C . ILE A 1 144 ? 7.071 9.106 -14.331 1.00 97.88 144 ILE A C 1
ATOM 1089 O O . ILE A 1 144 ? 6.539 8.767 -13.274 1.00 97.88 144 ILE A O 1
ATOM 1093 N N . LEU A 1 145 ? 8.222 9.783 -14.351 1.00 97.25 145 LEU A N 1
ATOM 1094 C CA . LEU A 1 145 ? 8.968 10.155 -13.146 1.00 97.25 145 LEU A CA 1
ATOM 1095 C C . LEU A 1 145 ? 8.136 11.041 -12.208 1.00 97.25 145 LEU A C 1
ATOM 1097 O O . LEU A 1 145 ? 8.044 10.771 -11.009 1.00 97.25 145 LEU A O 1
ATOM 1101 N N . VAL A 1 146 ? 7.472 12.068 -12.746 1.00 96.62 146 VAL A N 1
ATOM 1102 C CA . VAL A 1 146 ? 6.592 12.945 -11.957 1.00 96.62 146 VAL A CA 1
ATOM 1103 C C . VAL A 1 146 ? 5.370 12.181 -11.433 1.00 96.62 146 VAL A C 1
ATOM 1105 O O . VAL A 1 146 ? 4.964 12.395 -10.289 1.00 96.62 146 VAL A O 1
ATOM 1108 N N . ALA A 1 147 ? 4.798 11.272 -12.228 1.00 96.44 147 ALA A N 1
ATOM 1109 C CA . ALA A 1 147 ? 3.690 10.421 -11.801 1.00 96.44 147 ALA A CA 1
ATOM 1110 C C . ALA A 1 147 ? 4.074 9.543 -10.600 1.00 96.44 147 ALA A C 1
ATOM 1112 O O . ALA A 1 147 ? 3.324 9.509 -9.622 1.00 96.44 147 ALA A O 1
ATOM 1113 N N . MET A 1 148 ? 5.260 8.919 -10.628 1.00 95.12 148 MET A N 1
ATOM 1114 C CA . MET A 1 148 ? 5.798 8.143 -9.501 1.00 95.12 148 MET A CA 1
ATOM 1115 C C . MET A 1 148 ? 5.971 9.000 -8.246 1.00 95.12 148 MET A C 1
ATOM 1117 O O . MET A 1 148 ? 5.529 8.600 -7.168 1.00 95.12 148 MET A O 1
ATOM 1121 N N . GLN A 1 149 ? 6.530 10.208 -8.378 1.00 94.25 149 GLN A N 1
ATOM 1122 C CA . GLN A 1 149 ? 6.718 11.114 -7.241 1.00 94.25 149 GLN A CA 1
ATOM 1123 C C . GLN A 1 149 ? 5.382 11.513 -6.595 1.00 94.25 149 GLN A C 1
ATOM 1125 O O . GLN A 1 149 ? 5.223 11.484 -5.371 1.00 94.25 149 GLN A O 1
ATOM 1130 N N . ILE A 1 150 ? 4.390 11.877 -7.416 1.00 91.06 150 ILE A N 1
ATOM 1131 C CA . ILE A 1 150 ? 3.053 12.240 -6.931 1.00 91.06 150 ILE A CA 1
ATOM 1132 C C . ILE A 1 150 ? 2.351 11.022 -6.324 1.00 91.06 150 ILE A C 1
ATOM 1134 O O . ILE A 1 150 ? 1.693 11.154 -5.293 1.00 91.06 150 ILE A O 1
ATOM 1138 N N . GLY A 1 151 ? 2.505 9.839 -6.918 1.00 87.31 151 GLY A N 1
ATOM 1139 C CA . GLY A 1 151 ? 1.961 8.581 -6.413 1.00 87.31 151 GLY A CA 1
ATOM 1140 C C . GLY A 1 151 ? 2.529 8.171 -5.053 1.00 87.31 151 GLY A C 1
ATOM 1141 O O . GLY A 1 151 ? 1.779 7.779 -4.147 1.00 87.31 151 GLY A O 1
ATOM 1142 N N . GLY A 1 152 ? 3.847 8.306 -4.886 1.00 85.06 152 GLY A N 1
ATOM 1143 C CA . GLY A 1 152 ? 4.581 8.041 -3.648 1.00 85.06 152 GLY A CA 1
ATOM 1144 C C . GLY A 1 152 ? 4.132 8.950 -2.505 1.00 85.06 152 GLY A C 1
ATOM 1145 O O . GLY A 1 152 ? 3.743 8.480 -1.436 1.00 85.06 152 GLY A O 1
ATOM 1146 N N . LEU A 1 153 ? 4.076 10.260 -2.751 1.00 81.56 153 LEU A N 1
ATOM 1147 C CA . LEU A 1 153 ? 3.624 11.248 -1.762 1.00 81.56 153 LEU A CA 1
ATOM 1148 C C . LEU A 1 153 ? 2.098 11.229 -1.542 1.00 81.56 153 LEU A C 1
ATOM 1150 O O . LEU A 1 153 ? 1.599 11.554 -0.455 1.00 81.56 153 LEU A O 1
ATOM 1154 N N . GLY A 1 154 ? 1.337 10.849 -2.568 1.00 70.69 154 GLY A N 1
ATOM 1155 C CA . GLY A 1 154 ? -0.123 10.841 -2.583 1.00 70.69 154 GLY A CA 1
ATOM 1156 C C . GLY A 1 154 ? -0.729 9.831 -1.613 1.00 70.69 154 GLY A C 1
ATOM 1157 O O . GLY A 1 154 ? -1.712 10.145 -0.936 1.00 70.69 154 GLY A O 1
ATOM 1158 N N . THR A 1 155 ? -0.122 8.651 -1.452 1.00 69.38 155 THR A N 1
ATOM 1159 C CA . THR A 1 155 ? -0.571 7.662 -0.453 1.00 69.38 155 THR A CA 1
ATOM 1160 C C . THR A 1 155 ? -0.372 8.138 0.971 1.00 69.38 155 THR A C 1
ATOM 1162 O O . THR A 1 155 ? -1.252 7.936 1.812 1.00 69.38 155 THR A O 1
ATOM 1165 N N . LEU A 1 156 ? 0.749 8.802 1.247 1.00 68.12 156 LEU A N 1
ATOM 1166 C CA . LEU A 1 156 ? 1.048 9.370 2.559 1.00 68.12 156 LEU A CA 1
ATOM 1167 C C . LEU A 1 156 ? 0.028 10.451 2.907 1.00 68.12 156 LEU A C 1
ATOM 1169 O O . LEU A 1 156 ? -0.612 10.399 3.959 1.00 68.12 156 LEU A O 1
ATOM 1173 N N . THR A 1 157 ? -0.202 11.362 1.962 1.00 67.75 157 THR A N 1
ATOM 1174 C CA . THR A 1 157 ? -1.172 12.452 2.093 1.00 67.75 157 THR A CA 1
ATOM 1175 C C . THR A 1 157 ? -2.582 11.918 2.318 1.00 67.75 157 THR A C 1
ATOM 1177 O O . THR A 1 157 ? -3.280 12.357 3.235 1.00 67.75 157 THR A O 1
ATOM 1180 N N . MET A 1 158 ? -2.995 10.917 1.539 1.00 65.31 158 MET A N 1
ATOM 1181 C CA . MET A 1 158 ? -4.321 10.323 1.665 1.00 65.31 158 MET A CA 1
ATOM 1182 C C . MET A 1 158 ? -4.498 9.574 2.987 1.00 65.31 158 MET A C 1
ATOM 1184 O O . MET A 1 158 ? -5.514 9.744 3.661 1.00 65.31 158 MET A O 1
ATOM 1188 N N . THR A 1 159 ? -3.493 8.802 3.404 1.00 61.62 159 THR A N 1
ATOM 1189 C CA . THR A 1 159 ? -3.497 8.101 4.697 1.00 61.62 159 THR A CA 1
ATOM 1190 C C . THR A 1 159 ? -3.638 9.096 5.847 1.00 61.62 159 THR A C 1
ATOM 1192 O O . THR A 1 159 ? -4.452 8.887 6.749 1.00 61.62 159 THR A O 1
ATOM 1195 N N . SER A 1 160 ? -2.915 10.221 5.798 1.00 62.66 160 SER A N 1
ATOM 1196 C CA . SER A 1 160 ? -3.041 11.293 6.788 1.00 62.66 160 SER A CA 1
ATOM 1197 C C . SER A 1 160 ? -4.435 11.927 6.785 1.00 62.66 160 SER A C 1
ATOM 1199 O O . SER A 1 160 ? -5.028 12.093 7.851 1.00 62.66 160 SER A O 1
ATOM 1201 N N . ILE A 1 161 ? -5.001 12.241 5.615 1.00 61.88 161 ILE A N 1
ATOM 1202 C CA . ILE A 1 161 ? -6.354 12.814 5.503 1.00 61.88 161 ILE A CA 1
ATOM 1203 C C . ILE A 1 161 ? -7.411 11.851 6.062 1.00 61.88 161 ILE A C 1
ATOM 1205 O O . ILE A 1 161 ? -8.268 12.271 6.845 1.00 61.88 161 ILE A O 1
ATOM 1209 N N . LEU A 1 162 ? -7.342 10.562 5.712 1.00 60.03 162 LEU A N 1
ATOM 1210 C CA . LEU A 1 162 ? -8.255 9.530 6.213 1.00 60.03 162 LEU A CA 1
ATOM 1211 C C . LEU A 1 162 ? -8.143 9.378 7.735 1.00 60.03 162 LEU A C 1
ATOM 1213 O O . LEU A 1 162 ? -9.165 9.405 8.428 1.00 60.03 162 LEU A O 1
ATOM 1217 N N . ALA A 1 163 ? -6.921 9.306 8.269 1.00 59.31 163 ALA A N 1
ATOM 1218 C CA . ALA A 1 163 ? -6.676 9.230 9.708 1.00 59.31 163 ALA A CA 1
ATOM 1219 C C . ALA A 1 163 ? -7.266 10.440 10.456 1.00 59.31 163 ALA A C 1
ATOM 1221 O O . ALA A 1 163 ? -7.942 10.285 11.476 1.00 59.31 163 ALA A O 1
ATOM 1222 N N . LEU A 1 164 ? -7.097 11.651 9.916 1.00 55.62 164 LEU A N 1
ATOM 1223 C CA . LEU A 1 164 ? -7.659 12.877 10.489 1.00 55.62 164 LEU A CA 1
ATOM 1224 C C . LEU A 1 164 ? -9.187 12.912 10.412 1.00 55.62 164 LEU A C 1
ATOM 1226 O O . LEU A 1 164 ? -9.843 13.344 11.362 1.00 55.62 164 LEU A O 1
ATOM 1230 N N . ALA A 1 165 ? -9.775 12.454 9.308 1.00 56.12 165 ALA A N 1
ATOM 1231 C CA . ALA A 1 165 ? -11.223 12.424 9.139 1.00 56.12 165 ALA A CA 1
ATOM 1232 C C . ALA A 1 165 ? -11.901 11.439 10.108 1.00 56.12 165 ALA A C 1
ATOM 1234 O O . ALA A 1 165 ? -12.985 11.728 10.626 1.00 56.12 165 ALA A O 1
ATOM 1235 N N . ILE A 1 166 ? -11.246 10.311 10.399 1.00 51.72 166 ILE A N 1
ATOM 1236 C CA . ILE A 1 166 ? -11.666 9.363 11.438 1.00 51.72 166 ILE A CA 1
ATOM 1237 C C . ILE A 1 166 ? -11.498 10.006 12.824 1.00 51.72 166 ILE A C 1
ATOM 1239 O O . ILE A 1 166 ? -12.443 10.011 13.616 1.00 51.72 166 ILE A O 1
ATOM 1243 N N . GLY A 1 167 ? -10.357 10.658 13.080 1.00 48.34 167 GLY A N 1
ATOM 1244 C CA . GLY A 1 167 ? -10.076 11.381 14.325 1.00 48.34 167 GLY A CA 1
ATOM 1245 C C . GLY A 1 167 ? -11.094 12.481 14.648 1.00 48.34 167 GLY A C 1
ATOM 1246 O O . GLY A 1 167 ? -11.514 12.632 15.798 1.00 48.34 167 GLY A O 1
ATOM 1247 N N . ARG A 1 168 ? -11.603 13.195 13.634 1.00 47.59 168 ARG A N 1
ATOM 1248 C CA . ARG A 1 168 ? -12.677 14.196 13.787 1.00 47.59 168 ARG A CA 1
ATOM 1249 C C . ARG A 1 168 ? -13.992 13.612 14.317 1.00 47.59 168 ARG A C 1
ATOM 1251 O O . ARG A 1 168 ? -14.807 14.375 14.824 1.00 47.59 168 ARG A O 1
ATOM 1258 N N . LYS A 1 169 ? -14.215 12.296 14.278 1.00 42.25 169 LYS A N 1
ATOM 1259 C CA . LYS A 1 169 ? -15.427 11.652 14.825 1.00 42.25 169 LYS A CA 1
ATOM 1260 C C . LYS A 1 169 ? -15.224 11.012 16.206 1.00 42.25 169 LYS A C 1
ATOM 1262 O O . LYS A 1 169 ? -16.204 10.567 16.799 1.00 42.25 169 LYS A O 1
ATOM 1267 N N . LEU A 1 170 ? -13.990 10.983 16.719 1.00 44.38 170 LEU A N 1
ATOM 1268 C CA . LEU A 1 170 ? -13.650 10.425 18.032 1.00 44.38 170 LEU A CA 1
ATOM 1269 C C . LEU A 1 170 ? -13.943 11.426 19.163 1.00 44.38 170 LEU A C 1
ATOM 1271 O O . LEU A 1 170 ? -13.773 12.634 18.995 1.00 44.38 170 LEU A O 1
ATOM 1275 N N . GLY A 1 171 ? -14.380 10.926 20.323 1.00 40.19 171 GLY A N 1
ATOM 1276 C CA . GLY A 1 171 ? -14.500 11.725 21.549 1.00 40.19 171 GLY A CA 1
ATOM 1277 C C . GLY A 1 171 ? -13.129 12.175 22.068 1.00 40.19 171 GLY A C 1
ATOM 1278 O O . GLY A 1 171 ? -12.103 11.596 21.709 1.00 40.19 171 GLY A O 1
ATOM 1279 N N . LEU A 1 172 ? -13.102 13.195 22.930 1.00 40.75 172 LEU A N 1
ATOM 1280 C CA . LEU A 1 172 ? -11.875 13.865 23.383 1.00 40.75 172 LEU A CA 1
ATOM 1281 C C . LEU A 1 172 ? -10.767 12.909 23.867 1.00 40.75 172 LEU A C 1
ATOM 1283 O O . LEU A 1 172 ? -9.614 13.035 23.464 1.00 40.75 172 LEU A O 1
ATOM 1287 N N . LYS A 1 173 ? -11.149 11.921 24.684 1.00 36.88 173 LYS A N 1
ATOM 1288 C CA . LYS A 1 173 ? -10.262 10.897 25.255 1.00 36.88 173 LYS A CA 1
ATOM 1289 C C . LYS A 1 173 ? -9.570 10.059 24.177 1.00 36.88 173 LYS A C 1
ATOM 1291 O O . LYS A 1 173 ? -8.367 9.850 24.226 1.00 36.88 173 LYS A O 1
ATOM 1296 N N . SER A 1 174 ? -10.327 9.616 23.176 1.00 36.25 174 SER A N 1
ATOM 1297 C CA . SER A 1 174 ? -9.801 8.787 22.090 1.00 36.25 174 SER A CA 1
ATOM 1298 C C . SER A 1 174 ? -8.967 9.616 21.104 1.00 36.25 174 SER A C 1
ATOM 1300 O O . SER A 1 174 ? -7.945 9.132 20.633 1.00 36.25 174 SER A O 1
ATOM 1302 N N . ARG A 1 175 ? -9.306 10.899 20.892 1.00 44.62 175 ARG A N 1
ATOM 1303 C CA . ARG A 1 175 ? -8.474 11.826 20.104 1.00 44.62 175 ARG A CA 1
ATOM 1304 C C . ARG A 1 175 ? -7.087 12.038 20.707 1.00 44.62 175 ARG A C 1
ATOM 1306 O O . ARG A 1 175 ? -6.123 11.981 19.958 1.00 44.62 175 ARG A O 1
ATOM 1313 N N . LEU A 1 176 ? -6.985 12.250 22.021 1.00 41.31 176 LEU A N 1
ATOM 1314 C CA . LEU A 1 176 ? -5.698 12.459 22.699 1.00 41.31 176 LEU A CA 1
ATOM 1315 C C . LEU A 1 176 ? -4.800 11.213 22.612 1.00 41.31 176 LEU A C 1
ATOM 1317 O O . LEU A 1 176 ? -3.629 11.326 22.265 1.00 41.31 176 LEU A O 1
ATOM 1321 N N . ILE A 1 177 ? -5.375 10.021 22.804 1.00 43.12 177 ILE A N 1
ATOM 1322 C CA . ILE A 1 177 ? -4.648 8.744 22.703 1.00 43.12 177 ILE A CA 1
ATOM 1323 C C . ILE A 1 177 ? -4.161 8.486 21.265 1.00 43.12 177 ILE A C 1
ATOM 1325 O O . ILE A 1 177 ? -3.022 8.073 21.061 1.00 43.12 177 ILE A O 1
ATOM 1329 N N . THR A 1 178 ? -4.988 8.756 20.247 1.00 37.12 178 THR A N 1
ATOM 1330 C CA . THR A 1 178 ? -4.585 8.616 18.835 1.00 37.12 178 THR A CA 1
ATOM 1331 C C . THR A 1 178 ? -3.514 9.635 18.436 1.00 37.12 178 THR A C 1
ATOM 1333 O O . THR A 1 178 ? -2.627 9.318 17.644 1.00 37.12 178 THR A O 1
ATOM 1336 N N . GLN A 1 179 ? -3.572 10.845 18.992 1.00 40.94 179 GLN A N 1
ATOM 1337 C CA . GLN A 1 179 ? -2.608 11.912 18.732 1.00 40.94 179 GLN A CA 1
ATOM 1338 C C . GLN A 1 179 ? -1.215 11.570 19.285 1.00 40.94 179 GLN A C 1
ATOM 1340 O O . GLN A 1 179 ? -0.210 11.798 18.615 1.00 40.94 179 GLN A O 1
ATOM 1345 N N . GLU A 1 180 ? -1.170 10.937 20.457 1.00 38.53 180 GLU A N 1
ATOM 1346 C CA . GLU A 1 180 ? 0.060 10.452 21.088 1.00 38.53 180 GLU A CA 1
ATOM 1347 C C . GLU A 1 180 ? 0.607 9.184 20.405 1.00 38.53 180 GLU A C 1
ATOM 1349 O O . GLU A 1 180 ? 1.811 9.065 20.186 1.00 38.53 180 GLU A O 1
ATOM 1354 N N . ALA A 1 181 ? -0.268 8.276 19.953 1.00 34.62 181 ALA A N 1
ATOM 1355 C CA . ALA A 1 181 ? 0.129 7.059 19.236 1.00 34.62 181 ALA A CA 1
ATOM 1356 C C . ALA A 1 181 ? 0.720 7.324 17.839 1.00 34.62 181 ALA A C 1
ATOM 1358 O O . ALA A 1 181 ? 1.569 6.560 17.377 1.00 34.62 181 ALA A O 1
ATOM 1359 N N . LEU A 1 182 ? 0.283 8.392 17.165 1.00 36.28 182 LEU A N 1
ATOM 1360 C CA . LEU A 1 182 ? 0.783 8.769 15.841 1.00 36.28 182 LEU A CA 1
ATOM 1361 C C . LEU A 1 182 ? 1.946 9.769 15.898 1.00 36.28 182 LEU A C 1
ATOM 1363 O O . LEU A 1 182 ? 2.508 10.090 14.853 1.00 36.28 182 LEU A O 1
ATOM 1367 N N . ASN A 1 183 ? 2.305 10.274 17.087 1.00 38.00 183 ASN A N 1
ATOM 1368 C CA . ASN A 1 183 ? 3.261 11.376 17.255 1.00 38.00 183 ASN A CA 1
ATOM 1369 C C . ASN A 1 183 ? 2.933 12.579 16.337 1.00 38.00 183 ASN A C 1
ATOM 1371 O O . ASN A 1 183 ? 3.808 13.348 15.940 1.00 38.00 183 ASN A O 1
ATOM 1375 N N . ILE A 1 184 ? 1.654 12.720 15.959 1.00 41.97 184 ILE A N 1
ATOM 1376 C CA . ILE A 1 184 ? 1.162 13.829 15.149 1.00 41.97 184 ILE A CA 1
ATOM 1377 C C . ILE A 1 184 ? 0.961 14.971 16.135 1.00 41.97 184 ILE A C 1
ATOM 1379 O O . ILE A 1 184 ? -0.049 15.040 16.843 1.00 41.97 184 ILE A O 1
ATOM 1383 N N . GLY A 1 185 ? 1.951 15.863 16.202 1.00 37.97 185 GLY A N 1
ATOM 1384 C CA . GLY A 1 185 ? 1.790 17.158 16.850 1.00 37.97 185 GLY A CA 1
ATOM 1385 C C . GLY A 1 185 ? 0.475 17.806 16.401 1.00 37.97 185 GLY A C 1
ATOM 1386 O O . GLY A 1 185 ? 0.076 17.651 15.253 1.00 37.97 185 GLY A O 1
ATOM 1387 N N . ARG A 1 186 ? -0.236 18.436 17.349 1.00 40.84 186 ARG A N 1
ATOM 1388 C CA . ARG A 1 186 ? -1.411 19.320 17.169 1.00 40.84 186 ARG A CA 1
ATOM 1389 C C . ARG A 1 186 ? -2.172 19.152 15.836 1.00 40.84 186 ARG A C 1
ATOM 1391 O O . ARG A 1 186 ? -1.735 19.642 14.799 1.00 40.84 186 ARG A O 1
ATOM 1398 N N . LEU A 1 187 ? -3.378 18.565 15.877 1.00 35.72 187 LEU A N 1
ATOM 1399 C CA . LEU A 1 187 ? -4.342 18.665 14.768 1.00 35.72 187 LEU A CA 1
ATOM 1400 C C . LEU A 1 187 ? -4.518 20.148 14.374 1.00 35.72 187 LEU A C 1
ATOM 1402 O O . LEU A 1 187 ? -5.165 20.913 15.084 1.00 35.72 187 LEU A O 1
ATOM 1406 N N . GLY A 1 188 ? -3.892 20.531 13.263 1.00 43.78 188 GLY A N 1
ATOM 1407 C CA . GLY A 1 188 ? -3.666 21.917 12.839 1.00 43.78 188 GLY A CA 1
ATOM 1408 C C . GLY A 1 188 ? -2.455 22.050 11.906 1.00 43.78 188 GLY A C 1
ATOM 1409 O O . GLY A 1 188 ? -2.408 22.960 11.090 1.00 43.78 188 GLY A O 1
ATOM 1410 N N . GLU A 1 189 ? -1.537 21.083 11.947 1.00 53.12 189 GLU A N 1
ATOM 1411 C CA . GLU A 1 189 ? -0.241 21.142 11.261 1.00 53.12 189 GLU A CA 1
ATOM 1412 C C . GLU A 1 189 ? -0.034 20.031 10.207 1.00 53.12 189 GLU A C 1
ATOM 1414 O O . GLU A 1 189 ? 1.075 19.585 9.941 1.00 53.12 189 GLU A O 1
ATOM 1419 N N . VAL A 1 190 ? -1.103 19.580 9.538 1.00 53.47 190 VAL A N 1
ATOM 1420 C CA . VAL A 1 190 ? -0.998 18.604 8.423 1.00 53.47 190 VAL A CA 1
ATOM 1421 C C . VAL A 1 190 ? -0.002 19.082 7.364 1.00 53.47 190 VAL A C 1
ATOM 1423 O O . VAL A 1 190 ? 0.765 18.290 6.827 1.00 53.47 190 VAL A O 1
ATOM 1426 N N . GLY A 1 191 ? 0.020 20.396 7.116 1.00 59.03 191 GLY A N 1
ATOM 1427 C CA . GLY A 1 191 ? 0.978 21.027 6.216 1.00 59.03 191 GLY A CA 1
ATOM 1428 C C . GLY A 1 191 ? 2.431 20.882 6.672 1.00 59.03 191 GLY A C 1
ATOM 1429 O O . GLY A 1 191 ? 3.275 20.595 5.831 1.00 59.03 191 GLY A O 1
ATOM 1430 N N . SER A 1 192 ? 2.734 21.009 7.973 1.00 62.53 192 SER A N 1
ATOM 1431 C CA . SER A 1 192 ? 4.115 20.878 8.463 1.00 62.53 192 SER A CA 1
ATOM 1432 C C . SER A 1 192 ? 4.588 19.425 8.398 1.00 62.53 192 SER A C 1
ATOM 1434 O O . SER A 1 192 ? 5.712 19.172 7.972 1.00 62.53 192 SER A O 1
ATOM 1436 N N . LEU A 1 193 ? 3.718 18.453 8.697 1.00 64.56 193 LEU A N 1
ATOM 1437 C CA . LEU A 1 193 ? 4.044 17.033 8.540 1.00 64.56 193 LEU A CA 1
ATOM 1438 C C . LEU A 1 193 ? 4.303 16.667 7.072 1.00 64.56 193 LEU A C 1
ATOM 1440 O O . LEU A 1 193 ? 5.311 16.031 6.774 1.00 64.56 193 LEU A O 1
ATOM 1444 N N . LEU A 1 194 ? 3.433 17.105 6.156 1.00 68.38 194 LEU A N 1
ATOM 1445 C CA . LEU A 1 194 ? 3.622 16.897 4.717 1.00 68.38 194 LEU A CA 1
ATOM 1446 C C . LEU A 1 194 ? 4.903 17.562 4.211 1.00 68.38 194 LEU A C 1
ATOM 1448 O O . LEU A 1 194 ? 5.636 16.955 3.438 1.00 68.38 194 LEU A O 1
ATOM 1452 N N . GLN A 1 195 ? 5.220 18.768 4.685 1.00 71.56 195 GLN A N 1
ATOM 1453 C CA . GLN A 1 195 ? 6.462 19.449 4.330 1.00 71.56 195 GLN A CA 1
ATOM 1454 C C . GLN A 1 195 ? 7.696 18.665 4.794 1.00 71.56 195 GLN A C 1
ATOM 1456 O O . GLN A 1 195 ? 8.655 18.544 4.035 1.00 71.56 195 GLN A O 1
ATOM 1461 N N . ILE A 1 196 ? 7.677 18.097 6.006 1.00 75.69 196 ILE A N 1
ATOM 1462 C CA . ILE A 1 196 ? 8.777 17.253 6.498 1.00 75.69 196 ILE A CA 1
ATOM 1463 C C . ILE A 1 196 ? 8.898 15.983 5.644 1.00 75.69 196 ILE A C 1
ATOM 1465 O O . ILE A 1 196 ? 10.018 15.591 5.320 1.00 75.69 196 ILE A O 1
ATOM 1469 N N . ILE A 1 197 ? 7.776 15.359 5.262 1.00 78.06 197 ILE A N 1
ATOM 1470 C CA . ILE A 1 197 ? 7.757 14.181 4.379 1.00 78.06 197 ILE A CA 1
ATOM 1471 C C . ILE A 1 197 ? 8.412 14.498 3.038 1.00 78.06 197 ILE A C 1
ATOM 1473 O O . ILE A 1 197 ? 9.358 13.820 2.648 1.00 78.06 197 ILE A O 1
ATOM 1477 N N . VAL A 1 198 ? 7.947 15.551 2.367 1.00 84.25 198 VAL A N 1
ATOM 1478 C CA . VAL A 1 198 ? 8.460 15.960 1.054 1.00 84.25 198 VAL A CA 1
ATOM 1479 C C . VAL A 1 198 ? 9.943 16.312 1.138 1.00 84.25 198 VAL A C 1
ATOM 1481 O O . VAL A 1 198 ? 10.728 15.832 0.326 1.00 84.25 198 VAL A O 1
ATOM 1484 N N . LEU A 1 199 ? 10.352 17.095 2.142 1.00 85.75 199 LEU A N 1
ATOM 1485 C CA . LEU A 1 199 ? 11.753 17.482 2.310 1.00 85.75 199 LEU A CA 1
ATOM 1486 C C . LEU A 1 199 ? 12.653 16.266 2.562 1.00 85.75 199 LEU A C 1
ATOM 1488 O O . LEU A 1 199 ? 13.743 16.187 2.000 1.00 85.75 199 LEU A O 1
ATOM 1492 N N . MET A 1 200 ? 12.205 15.313 3.386 1.00 84.06 200 MET A N 1
ATOM 1493 C CA . MET A 1 200 ? 12.947 14.077 3.632 1.00 84.06 200 MET A CA 1
ATOM 1494 C C . MET A 1 200 ? 13.070 13.235 2.353 1.00 84.06 200 MET A C 1
ATOM 1496 O O . MET A 1 200 ? 14.177 12.805 2.047 1.00 84.06 200 MET A O 1
ATOM 1500 N N . SER A 1 201 ? 11.971 13.051 1.610 1.00 88.88 201 SER A N 1
ATOM 1501 C CA . SER A 1 201 ? 11.927 12.318 0.330 1.00 88.88 201 SER A CA 1
ATOM 1502 C C . SER A 1 201 ? 12.957 12.872 -0.648 1.00 88.88 201 SER A C 1
ATOM 1504 O O . SER A 1 201 ? 13.900 12.178 -1.013 1.00 88.88 201 SER A O 1
ATOM 1506 N N . VAL A 1 202 ? 12.859 14.171 -0.949 1.00 91.62 202 VAL A N 1
ATOM 1507 C CA . VAL A 1 202 ? 13.745 14.855 -1.900 1.00 91.62 202 VAL A CA 1
ATOM 1508 C C . VAL A 1 202 ? 15.205 14.800 -1.447 1.00 91.62 202 VAL A C 1
ATOM 1510 O O . VAL A 1 202 ? 16.102 14.663 -2.271 1.00 91.62 202 VAL A O 1
ATOM 1513 N N . THR A 1 203 ? 15.471 14.873 -0.138 1.00 93.12 203 THR A N 1
ATOM 1514 C CA . THR A 1 203 ? 16.843 14.763 0.382 1.00 93.12 203 THR A CA 1
ATOM 1515 C C . THR A 1 203 ? 17.417 13.362 0.163 1.00 93.12 203 THR A C 1
ATOM 1517 O O . THR A 1 203 ? 18.560 13.234 -0.269 1.00 93.12 203 THR A O 1
ATOM 1520 N N . ILE A 1 204 ? 16.643 12.310 0.452 1.00 93.00 204 ILE A N 1
ATOM 1521 C CA . ILE A 1 204 ? 17.080 10.922 0.249 1.00 93.00 204 ILE A CA 1
ATOM 1522 C C . ILE A 1 204 ? 17.269 10.643 -1.245 1.00 93.00 204 ILE A C 1
ATOM 1524 O O . ILE A 1 204 ? 18.310 10.123 -1.637 1.00 93.00 204 ILE A O 1
ATOM 1528 N N . GLU A 1 205 ? 16.312 11.050 -2.077 1.00 96.38 205 GLU A N 1
ATOM 1529 C CA . GLU A 1 205 ? 16.379 10.929 -3.536 1.00 96.38 205 GLU A CA 1
ATOM 1530 C C . GLU A 1 205 ? 17.597 11.661 -4.109 1.00 96.38 205 GLU A C 1
ATOM 1532 O O . GLU A 1 205 ? 18.298 11.100 -4.940 1.00 96.38 205 GLU A O 1
ATOM 1537 N N . ALA A 1 206 ? 17.916 12.872 -3.639 1.00 97.25 206 ALA A N 1
ATOM 1538 C CA . ALA A 1 206 ? 19.094 13.612 -4.096 1.00 97.25 206 ALA A CA 1
ATOM 1539 C C . ALA A 1 206 ? 20.413 12.904 -3.737 1.00 97.25 206 ALA A C 1
ATOM 1541 O O . ALA A 1 206 ? 21.340 12.864 -4.550 1.00 97.25 206 ALA A O 1
ATOM 1542 N N . ILE A 1 207 ? 20.499 12.314 -2.538 1.00 97.56 207 ILE A N 1
ATOM 1543 C CA . ILE A 1 207 ? 21.660 11.512 -2.124 1.00 97.56 207 ILE A CA 1
ATOM 1544 C C . ILE A 1 207 ? 21.782 10.273 -3.015 1.00 97.56 207 ILE A C 1
ATOM 1546 O O . ILE A 1 207 ? 22.858 10.020 -3.559 1.00 97.56 207 ILE A O 1
ATOM 1550 N N . LEU A 1 208 ? 20.686 9.533 -3.208 1.00 97.94 208 LEU A N 1
ATOM 1551 C CA . LEU A 1 208 ? 20.654 8.358 -4.081 1.00 97.94 208 LEU A CA 1
ATOM 1552 C C . LEU A 1 208 ? 21.034 8.724 -5.518 1.00 97.94 208 LEU A C 1
ATOM 1554 O O . LEU A 1 208 ? 21.901 8.075 -6.092 1.00 97.94 208 LEU A O 1
ATOM 1558 N N . ALA A 1 209 ? 20.464 9.796 -6.070 1.00 98.12 209 ALA A N 1
ATOM 1559 C CA . ALA A 1 209 ? 20.736 10.256 -7.427 1.00 98.12 209 ALA A CA 1
ATOM 1560 C C . ALA A 1 209 ? 22.210 10.612 -7.613 1.00 98.12 209 ALA A C 1
ATOM 1562 O O . ALA A 1 209 ? 22.795 10.276 -8.638 1.00 98.12 209 ALA A O 1
ATOM 1563 N N . THR A 1 210 ? 22.831 11.235 -6.609 1.00 97.94 210 THR A N 1
ATOM 1564 C CA . THR A 1 210 ? 24.261 11.563 -6.641 1.00 97.94 210 THR A CA 1
ATOM 1565 C C . THR A 1 210 ? 25.112 10.295 -6.691 1.00 97.94 210 THR A C 1
ATOM 1567 O O . THR A 1 210 ? 25.972 10.171 -7.560 1.00 97.94 210 THR A O 1
ATOM 1570 N N . VAL A 1 211 ? 24.856 9.332 -5.799 1.00 98.00 211 VAL A N 1
ATOM 1571 C CA . VAL A 1 211 ? 25.613 8.069 -5.756 1.00 98.00 211 VAL A CA 1
ATOM 1572 C C . VAL A 1 211 ? 25.408 7.259 -7.038 1.00 98.00 211 VAL A C 1
ATOM 1574 O O . VAL A 1 211 ? 26.379 6.770 -7.609 1.00 98.00 211 VAL A O 1
ATOM 1577 N N . LEU A 1 212 ? 24.172 7.174 -7.532 1.00 97.81 212 LEU A N 1
ATOM 1578 C CA . LEU A 1 212 ? 23.841 6.458 -8.764 1.00 97.81 212 LEU A CA 1
ATOM 1579 C C . LEU A 1 212 ? 24.454 7.116 -10.001 1.00 97.81 212 LEU A C 1
ATOM 1581 O O . LEU A 1 212 ? 24.989 6.413 -10.849 1.00 97.81 212 LEU A O 1
ATOM 1585 N N . THR A 1 213 ? 24.456 8.451 -10.081 1.00 98.00 213 THR A N 1
ATOM 1586 C CA . THR A 1 213 ? 25.130 9.180 -11.169 1.00 98.00 213 THR A CA 1
ATOM 1587 C C . THR A 1 213 ? 26.618 8.837 -11.205 1.00 98.00 213 THR A C 1
ATOM 1589 O O . THR A 1 213 ? 27.162 8.574 -12.273 1.00 98.00 213 THR A O 1
ATOM 1592 N N . ILE A 1 214 ? 27.280 8.786 -10.042 1.00 97.12 214 ILE A N 1
ATOM 1593 C CA . ILE A 1 214 ? 28.681 8.349 -9.950 1.00 97.12 214 ILE A CA 1
ATOM 1594 C C . ILE A 1 214 ? 28.814 6.889 -10.408 1.00 97.12 214 ILE A C 1
ATOM 1596 O O . ILE A 1 214 ? 29.734 6.578 -11.158 1.00 97.12 214 ILE A O 1
ATOM 1600 N N . GLY A 1 215 ? 27.887 6.012 -10.014 1.00 96.12 215 GLY A N 1
ATOM 1601 C CA . GLY A 1 215 ? 27.825 4.622 -10.476 1.00 96.12 215 GLY A CA 1
ATOM 1602 C C . GLY A 1 215 ? 27.798 4.492 -11.999 1.00 96.12 215 GLY A C 1
ATOM 1603 O O . GLY A 1 215 ? 28.663 3.832 -12.568 1.00 96.12 215 GLY A O 1
ATOM 1604 N N . PHE A 1 216 ? 26.868 5.174 -12.668 1.00 96.50 216 PHE A N 1
ATOM 1605 C CA . PHE A 1 216 ? 26.743 5.136 -14.130 1.00 96.50 216 PHE A CA 1
ATOM 1606 C C . PHE A 1 216 ? 27.939 5.778 -14.852 1.00 96.50 216 PHE A C 1
ATOM 1608 O O . PHE A 1 216 ? 28.373 5.276 -15.888 1.00 96.50 216 PHE A O 1
ATOM 1615 N N . LEU A 1 217 ? 28.542 6.827 -14.281 1.00 96.31 217 LEU A N 1
ATOM 1616 C CA . LEU A 1 217 ? 29.791 7.403 -14.797 1.00 96.31 217 LEU A CA 1
ATOM 1617 C C . LEU A 1 217 ? 30.953 6.402 -14.760 1.00 96.31 217 LEU A C 1
ATOM 1619 O O . LEU A 1 217 ? 31.739 6.344 -15.702 1.00 96.31 217 LEU A O 1
ATOM 1623 N N . VAL A 1 218 ? 31.069 5.616 -13.683 1.00 95.75 218 VAL A N 1
ATOM 1624 C CA . VAL A 1 218 ? 32.119 4.592 -13.538 1.00 95.75 218 VAL A CA 1
ATOM 1625 C C . VAL A 1 218 ? 31.944 3.465 -14.557 1.00 95.75 218 VAL A C 1
ATOM 1627 O O . VAL A 1 218 ? 32.938 2.955 -15.066 1.00 95.75 218 VAL A O 1
ATOM 1630 N N . VAL A 1 219 ? 30.700 3.120 -14.900 1.00 93.12 219 VAL A N 1
ATOM 1631 C CA . VAL A 1 219 ? 30.377 2.123 -15.938 1.00 93.12 219 VAL A CA 1
ATOM 1632 C C . VAL A 1 219 ? 30.580 2.677 -17.364 1.00 93.12 219 VAL A C 1
ATOM 1634 O O . VAL A 1 219 ? 30.590 1.922 -18.332 1.00 93.12 219 VAL A O 1
ATOM 1637 N N . GLY A 1 220 ? 30.846 3.981 -17.505 1.00 92.75 220 GLY A N 1
ATOM 1638 C CA . GLY A 1 220 ? 31.255 4.609 -18.765 1.00 92.75 220 GLY A CA 1
ATOM 1639 C C . GLY A 1 220 ? 30.156 5.392 -19.483 1.00 92.75 220 GLY A C 1
ATOM 1640 O O . GLY A 1 220 ? 30.344 5.781 -20.637 1.00 92.75 220 GLY A O 1
ATOM 1641 N N . GLU A 1 221 ? 29.020 5.656 -18.833 1.00 94.00 221 GLU A N 1
ATOM 1642 C CA . GLU A 1 221 ? 27.969 6.477 -19.432 1.00 94.00 221 GLU A CA 1
ATOM 1643 C C . GLU A 1 221 ? 28.365 7.965 -19.509 1.00 94.00 221 GLU A C 1
ATOM 1645 O O . GLU A 1 221 ? 29.008 8.496 -18.596 1.00 94.00 221 GLU A O 1
ATOM 1650 N N . PRO A 1 222 ? 27.948 8.695 -20.563 1.00 96.44 222 PRO A N 1
ATOM 1651 C CA . PRO A 1 222 ? 28.142 10.139 -20.640 1.00 96.44 222 PRO A CA 1
ATOM 1652 C C . PRO A 1 222 ? 27.475 10.862 -19.468 1.00 96.44 222 PRO A C 1
ATOM 1654 O O . PRO A 1 222 ? 26.380 10.497 -19.052 1.00 96.44 222 PRO A O 1
ATOM 1657 N N . PHE A 1 223 ? 28.073 11.962 -19.002 1.00 96.19 223 PHE A N 1
ATOM 1658 C CA . PHE A 1 223 ? 27.616 12.669 -17.798 1.00 96.19 223 PHE A CA 1
ATOM 1659 C C . PHE A 1 223 ? 26.122 13.020 -17.780 1.00 96.19 223 PHE A C 1
ATOM 1661 O O . PHE A 1 223 ? 25.458 12.794 -16.774 1.00 96.19 223 PHE A O 1
ATOM 1668 N N . LEU A 1 224 ? 25.577 13.554 -18.877 1.00 95.62 224 LEU A N 1
ATOM 1669 C CA . LEU A 1 224 ? 24.159 13.932 -18.931 1.00 95.62 224 LEU A CA 1
ATOM 1670 C C . LEU A 1 224 ? 23.228 12.714 -18.866 1.00 95.62 224 LEU A C 1
ATOM 1672 O O . LEU A 1 224 ? 22.190 12.775 -18.211 1.00 95.62 224 LEU A O 1
ATOM 1676 N N . THR A 1 225 ? 23.619 11.614 -19.509 1.00 94.44 225 THR A N 1
ATOM 1677 C CA . THR A 1 225 ? 22.885 10.345 -19.494 1.00 94.44 225 THR A CA 1
ATOM 1678 C C . THR A 1 225 ? 22.950 9.707 -18.108 1.00 94.44 225 THR A C 1
ATOM 1680 O O . THR A 1 225 ? 21.911 9.413 -17.526 1.00 94.44 225 THR A O 1
ATOM 1683 N N . ALA A 1 226 ? 24.148 9.630 -17.524 1.00 96.62 226 ALA A N 1
ATOM 1684 C CA . ALA A 1 226 ? 24.370 9.129 -16.173 1.00 96.62 226 ALA A CA 1
ATOM 1685 C C . ALA A 1 226 ? 23.592 9.935 -15.120 1.00 96.62 226 ALA A C 1
ATOM 1687 O O . ALA A 1 226 ? 23.025 9.360 -14.193 1.00 96.62 226 ALA A O 1
ATOM 1688 N N . LEU A 1 227 ? 23.524 11.264 -15.270 1.00 97.06 227 LEU A N 1
ATOM 1689 C CA . LEU A 1 227 ? 22.741 12.135 -14.392 1.00 97.06 227 LEU A CA 1
ATOM 1690 C C . LEU A 1 227 ? 21.240 11.857 -14.523 1.00 97.06 227 LEU A C 1
ATOM 1692 O O . LEU A 1 227 ? 20.543 11.751 -13.514 1.00 97.06 227 LEU A O 1
ATOM 1696 N N . TRP A 1 228 ? 20.738 11.723 -15.754 1.00 97.19 228 TRP A N 1
ATOM 1697 C CA . TRP A 1 228 ? 19.337 11.386 -16.001 1.00 97.19 228 TRP A CA 1
ATOM 1698 C C . TRP A 1 228 ? 18.972 10.025 -15.404 1.00 97.19 228 TRP A C 1
ATOM 1700 O O . TRP A 1 228 ? 18.007 9.926 -14.646 1.00 97.19 228 TRP A O 1
ATOM 1710 N N . HIS A 1 229 ? 19.777 8.997 -15.673 1.00 96.50 229 HIS A N 1
ATOM 1711 C CA . HIS A 1 229 ? 19.577 7.654 -15.138 1.00 96.50 229 HIS A CA 1
ATOM 1712 C C . HIS A 1 229 ? 19.701 7.618 -13.616 1.00 96.50 229 HIS A C 1
ATOM 1714 O O . HIS A 1 229 ? 18.865 7.005 -12.955 1.00 96.50 229 HIS A O 1
ATOM 1720 N N . GLY A 1 230 ? 20.673 8.331 -13.044 1.00 97.62 230 GLY A N 1
ATOM 1721 C CA . GLY A 1 230 ? 20.836 8.457 -11.601 1.00 97.62 230 GLY A CA 1
ATOM 1722 C C . GLY A 1 230 ? 19.602 9.055 -10.926 1.00 97.62 230 GLY A C 1
ATOM 1723 O O . GLY A 1 230 ? 19.109 8.498 -9.946 1.00 97.62 230 GLY A O 1
ATOM 1724 N N . VAL A 1 231 ? 19.053 10.145 -11.473 1.00 98.00 231 VAL A N 1
ATOM 1725 C CA . VAL A 1 231 ? 17.818 10.768 -10.964 1.00 98.00 231 VAL A CA 1
ATOM 1726 C C . VAL A 1 231 ? 16.611 9.845 -11.144 1.00 98.00 231 VAL A C 1
ATOM 1728 O O . VAL A 1 231 ? 15.835 9.669 -10.205 1.00 98.00 231 VAL A O 1
ATOM 1731 N N . PHE A 1 232 ? 16.460 9.227 -12.317 1.00 97.94 232 PHE A N 1
ATOM 1732 C CA . PHE A 1 232 ? 15.329 8.350 -12.610 1.00 97.94 232 PHE A CA 1
ATOM 1733 C C . PHE A 1 232 ? 15.306 7.129 -11.684 1.00 97.94 232 PHE A C 1
ATOM 1735 O O . PHE A 1 232 ? 14.285 6.858 -11.051 1.00 97.94 232 PHE A O 1
ATOM 1742 N N . TYR A 1 233 ? 16.435 6.428 -11.540 1.00 97.81 233 TYR A N 1
ATOM 1743 C CA . TYR A 1 233 ? 16.543 5.286 -10.634 1.00 97.81 233 TYR A CA 1
ATOM 1744 C C . TYR A 1 233 ? 16.416 5.688 -9.165 1.00 97.81 233 TYR A C 1
ATOM 1746 O O . TYR A 1 233 ? 15.830 4.931 -8.401 1.00 97.81 233 TYR A O 1
ATOM 1754 N N . ALA A 1 234 ? 16.890 6.866 -8.748 1.00 97.94 234 ALA A N 1
ATOM 1755 C CA . ALA A 1 234 ? 16.708 7.330 -7.373 1.00 97.94 234 ALA A CA 1
ATOM 1756 C C . ALA A 1 234 ? 15.229 7.537 -7.019 1.00 97.94 234 ALA A C 1
ATOM 1758 O O . ALA A 1 234 ? 14.768 7.042 -5.988 1.00 97.94 234 ALA A O 1
ATOM 1759 N N . VAL A 1 235 ? 14.484 8.230 -7.888 1.00 96.88 235 VAL A N 1
ATOM 1760 C CA . VAL A 1 235 ? 13.043 8.471 -7.716 1.00 96.88 235 VAL A CA 1
ATOM 1761 C C . VAL A 1 235 ? 12.265 7.161 -7.799 1.00 96.88 235 VAL A C 1
ATOM 1763 O O . VAL A 1 235 ? 11.410 6.909 -6.951 1.00 96.88 235 VAL A O 1
ATOM 1766 N N . SER A 1 236 ? 12.580 6.314 -8.782 1.00 96.88 236 SER A N 1
ATOM 17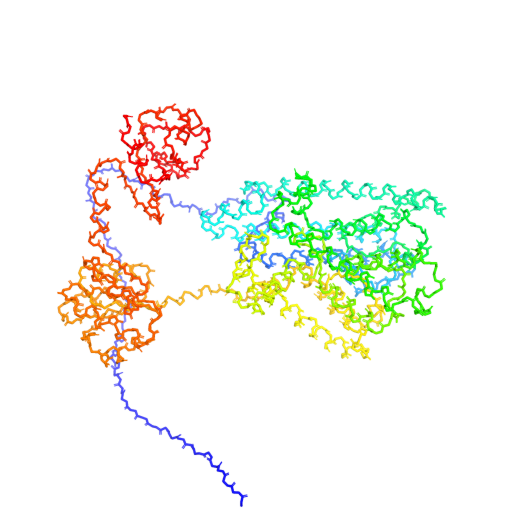67 C CA . SER A 1 236 ? 11.944 5.007 -8.958 1.00 96.88 236 SER A CA 1
ATOM 1768 C C . SER A 1 236 ? 12.215 4.094 -7.755 1.00 96.88 236 SER A C 1
ATOM 1770 O O . SER A 1 236 ? 11.283 3.547 -7.178 1.00 96.88 236 SER A O 1
ATOM 1772 N N . ALA A 1 237 ? 13.458 4.001 -7.275 1.00 96.69 237 ALA A N 1
ATOM 1773 C CA . ALA A 1 237 ? 13.809 3.165 -6.130 1.00 96.69 237 ALA A CA 1
ATOM 1774 C C . ALA A 1 237 ? 13.180 3.654 -4.823 1.00 96.69 237 ALA A C 1
ATOM 1776 O O . ALA A 1 237 ? 12.556 2.864 -4.123 1.00 96.69 237 ALA A O 1
ATOM 1777 N N . PHE A 1 238 ? 13.306 4.943 -4.487 1.00 94.94 238 PHE A N 1
ATOM 1778 C CA . PHE A 1 238 ? 12.778 5.462 -3.222 1.00 94.94 238 PHE A CA 1
ATOM 1779 C C . PHE A 1 238 ? 11.250 5.429 -3.158 1.00 94.94 238 PHE A C 1
ATOM 1781 O O . PHE A 1 238 ? 10.688 5.174 -2.094 1.00 94.94 238 PHE A O 1
ATOM 1788 N N . ASN A 1 239 ? 10.574 5.681 -4.284 1.00 94.06 239 ASN A N 1
ATOM 1789 C CA . ASN A 1 239 ? 9.119 5.603 -4.339 1.00 94.06 239 ASN A CA 1
ATOM 1790 C C . ASN A 1 239 ? 8.601 4.180 -4.550 1.00 94.06 239 ASN A C 1
ATOM 1792 O O . ASN A 1 239 ? 7.387 4.013 -4.480 1.00 94.06 239 ASN A O 1
ATOM 1796 N N . ASN A 1 240 ? 9.474 3.175 -4.710 1.00 94.88 240 ASN A N 1
ATOM 1797 C CA . ASN A 1 240 ? 9.099 1.777 -4.932 1.00 94.88 240 ASN A CA 1
ATOM 1798 C C . ASN A 1 240 ? 8.409 1.547 -6.297 1.00 94.88 240 ASN A C 1
ATOM 1800 O O . ASN A 1 240 ? 7.443 0.803 -6.406 1.00 94.88 240 ASN A O 1
ATOM 1804 N N . GLY A 1 241 ? 8.865 2.258 -7.331 1.00 92.75 241 GLY A N 1
ATOM 1805 C CA . GLY A 1 241 ? 8.214 2.359 -8.634 1.00 92.75 241 GLY A CA 1
ATOM 1806 C C . GLY A 1 241 ? 8.606 1.319 -9.668 1.00 92.75 241 GLY A C 1
ATOM 1807 O O . GLY A 1 241 ? 7.828 1.135 -10.590 1.00 92.75 241 GLY A O 1
ATOM 1808 N N . GLY A 1 242 ? 9.765 0.666 -9.570 1.00 93.00 242 GLY A N 1
ATOM 1809 C CA . GLY A 1 242 ? 10.180 -0.419 -10.476 1.00 93.00 242 GLY A CA 1
ATOM 1810 C C . GLY A 1 242 ? 10.444 -0.035 -11.943 1.00 93.00 242 GLY A C 1
ATOM 1811 O O . GLY A 1 242 ? 10.986 -0.839 -12.691 1.00 93.00 242 GLY A O 1
ATOM 1812 N N . PHE A 1 243 ? 10.126 1.190 -12.378 1.00 96.00 243 PHE A N 1
ATOM 1813 C CA . PHE A 1 243 ? 10.393 1.650 -13.743 1.00 96.00 243 PHE A CA 1
ATOM 1814 C C . PHE A 1 243 ? 11.894 1.814 -13.996 1.00 96.00 243 PHE A C 1
ATOM 1816 O O . PHE A 1 243 ? 12.607 2.394 -13.168 1.00 96.00 243 PHE A O 1
ATOM 1823 N N . THR A 1 244 ? 12.344 1.396 -15.181 1.00 95.06 244 THR A N 1
ATOM 1824 C CA . THR A 1 244 ? 13.734 1.505 -15.639 1.00 95.06 244 THR A CA 1
ATOM 1825 C C . THR A 1 244 ? 13.837 2.401 -16.882 1.00 95.06 244 THR A C 1
ATOM 1827 O O . THR A 1 244 ? 13.019 2.283 -17.794 1.00 95.06 244 THR A O 1
ATOM 1830 N N . PRO A 1 245 ? 14.841 3.291 -16.978 1.00 93.38 245 PRO A N 1
ATOM 1831 C CA . PRO A 1 245 ? 15.100 4.064 -18.193 1.00 93.38 245 PRO A CA 1
ATOM 1832 C C . PRO A 1 245 ? 15.887 3.263 -19.250 1.00 93.38 245 PRO A C 1
ATOM 1834 O O . PRO A 1 245 ? 16.056 3.747 -20.365 1.00 93.38 245 PRO A O 1
ATOM 1837 N N . HIS A 1 246 ? 16.339 2.045 -18.917 1.00 91.81 246 HIS A N 1
ATOM 1838 C CA . HIS A 1 246 ? 17.041 1.108 -19.803 1.00 91.81 246 HIS A CA 1
ATOM 1839 C C . HIS A 1 246 ? 16.103 0.015 -20.320 1.00 91.81 246 HIS A C 1
ATOM 1841 O O . HIS A 1 246 ? 15.220 -0.431 -19.582 1.00 91.81 246 HIS A O 1
ATOM 1847 N N . SER A 1 247 ? 16.311 -0.424 -21.567 1.00 83.94 247 SER A N 1
ATOM 1848 C CA . SER A 1 247 ? 15.489 -1.451 -22.225 1.00 83.94 247 SER A CA 1
ATOM 1849 C C . SER A 1 247 ? 15.561 -2.795 -21.510 1.00 83.94 247 SER A C 1
ATOM 1851 O O . SER A 1 247 ? 14.519 -3.394 -21.272 1.00 83.94 247 SER A O 1
ATOM 1853 N N . ASP A 1 248 ? 16.764 -3.190 -21.089 1.00 82.62 248 ASP A N 1
ATOM 1854 C CA . ASP A 1 248 ? 17.032 -4.455 -20.386 1.00 82.62 248 ASP A CA 1
ATOM 1855 C C . ASP A 1 248 ? 17.064 -4.263 -18.857 1.00 82.62 248 ASP A C 1
ATOM 1857 O O . ASP A 1 248 ? 17.575 -5.091 -18.102 1.00 82.62 248 ASP A O 1
ATOM 1861 N N . GLY A 1 249 ? 16.551 -3.124 -18.381 1.00 90.44 249 GLY A N 1
ATOM 1862 C CA . GLY A 1 249 ? 16.489 -2.792 -16.964 1.00 90.44 249 GLY A CA 1
ATOM 1863 C C . GLY A 1 249 ? 17.860 -2.751 -16.285 1.00 90.44 249 GLY A C 1
ATOM 1864 O O . GLY A 1 249 ? 18.736 -1.980 -16.679 1.00 90.44 249 GLY A O 1
ATOM 1865 N N . LEU A 1 250 ? 18.014 -3.542 -15.218 1.00 92.75 250 LEU A N 1
ATOM 1866 C CA . LEU A 1 250 ? 19.241 -3.623 -14.416 1.00 92.75 250 LEU A CA 1
ATOM 1867 C C . LEU A 1 250 ? 20.093 -4.865 -14.710 1.00 92.75 250 LEU A C 1
ATOM 1869 O O . LEU A 1 250 ? 21.184 -4.983 -14.155 1.00 92.75 250 LEU A O 1
ATOM 1873 N N . VAL A 1 251 ? 19.633 -5.760 -15.590 1.00 90.44 251 VAL A N 1
ATOM 1874 C CA . VAL A 1 251 ? 20.339 -7.001 -15.951 1.00 90.44 251 VAL A CA 1
ATOM 1875 C C . VAL A 1 251 ? 21.777 -6.743 -16.437 1.00 90.44 251 VAL A C 1
ATOM 1877 O O . VAL A 1 251 ? 22.670 -7.487 -16.034 1.00 90.44 251 VAL A O 1
ATOM 1880 N N . PRO A 1 252 ? 22.078 -5.676 -17.210 1.00 90.81 252 PRO A N 1
ATOM 1881 C CA . PRO A 1 252 ? 23.456 -5.388 -17.620 1.00 90.81 252 PRO A CA 1
ATOM 1882 C C . PRO A 1 252 ? 24.395 -4.940 -16.488 1.00 90.81 252 PRO A C 1
ATOM 1884 O O . PRO A 1 252 ? 25.594 -4.826 -16.714 1.00 90.81 252 PRO A O 1
ATOM 1887 N N . TYR A 1 253 ? 23.871 -4.653 -15.292 1.00 91.31 253 TYR A N 1
ATOM 1888 C CA . TYR A 1 253 ? 24.604 -4.039 -14.181 1.00 91.31 253 TYR A CA 1
ATOM 1889 C C . TYR A 1 253 ? 24.768 -4.991 -12.981 1.00 91.31 253 TYR A C 1
ATOM 1891 O O . TYR A 1 253 ? 24.937 -4.524 -11.853 1.00 91.31 253 TYR A O 1
ATOM 1899 N N . THR A 1 254 ? 24.699 -6.314 -13.192 1.00 87.06 254 THR A N 1
ATOM 1900 C CA . THR A 1 254 ? 24.755 -7.341 -12.125 1.00 87.06 254 THR A CA 1
ATOM 1901 C C . THR A 1 254 ? 26.021 -7.278 -11.264 1.00 87.06 254 THR A C 1
ATOM 1903 O O . THR A 1 254 ? 25.973 -7.569 -10.071 1.00 87.06 254 THR A O 1
ATOM 1906 N N . ASP A 1 255 ? 27.143 -6.845 -11.836 1.00 87.44 255 ASP A N 1
ATOM 1907 C CA . ASP A 1 255 ? 28.436 -6.673 -11.164 1.00 87.44 255 ASP A CA 1
ATOM 1908 C C . ASP A 1 255 ? 28.630 -5.262 -10.566 1.00 87.44 255 ASP A C 1
ATOM 1910 O O . ASP A 1 255 ? 29.509 -5.029 -9.727 1.00 87.44 255 ASP A O 1
ATOM 1914 N N . ALA A 1 256 ? 27.778 -4.302 -10.934 1.00 92.19 256 ALA A N 1
ATOM 1915 C CA . ALA A 1 256 ? 27.888 -2.908 -10.530 1.00 92.19 256 ALA A CA 1
ATOM 1916 C C . ALA A 1 256 ? 27.229 -2.649 -9.164 1.00 92.19 256 ALA A C 1
ATOM 1918 O O . ALA A 1 256 ? 26.177 -2.012 -9.041 1.00 92.19 256 ALA A O 1
ATOM 1919 N N . VAL A 1 257 ? 27.901 -3.069 -8.089 1.00 90.81 257 VAL A N 1
ATOM 1920 C CA . VAL A 1 257 ? 27.446 -2.869 -6.694 1.00 90.81 257 VAL A CA 1
ATOM 1921 C C . VAL A 1 257 ? 27.139 -1.396 -6.379 1.00 90.81 257 VAL A C 1
ATOM 1923 O O . VAL A 1 257 ? 26.213 -1.104 -5.621 1.00 90.81 257 VAL A O 1
ATOM 1926 N N . LEU A 1 258 ? 27.876 -0.459 -6.989 1.00 94.38 258 LEU A N 1
ATOM 1927 C CA . LEU A 1 258 ? 27.674 0.985 -6.821 1.00 94.38 258 LEU A CA 1
ATOM 1928 C C . LEU A 1 258 ? 26.328 1.482 -7.386 1.00 94.38 258 LEU A C 1
ATOM 1930 O O . LEU A 1 258 ? 25.881 2.562 -7.010 1.00 94.38 258 LEU A O 1
ATOM 1934 N N . ILE A 1 259 ? 25.669 0.694 -8.241 1.00 96.38 259 ILE A N 1
ATOM 1935 C CA . ILE A 1 259 ? 24.327 0.959 -8.776 1.00 96.38 259 ILE A CA 1
ATOM 1936 C C . ILE A 1 259 ? 23.280 0.169 -7.982 1.00 96.38 259 ILE A C 1
ATOM 1938 O O . ILE A 1 259 ? 22.309 0.735 -7.477 1.00 96.38 259 ILE A O 1
ATOM 1942 N N . LEU A 1 260 ? 23.496 -1.136 -7.807 1.00 96.62 260 LEU A N 1
ATOM 1943 C CA . LEU A 1 260 ? 22.486 -2.024 -7.232 1.00 96.62 260 LEU A CA 1
ATOM 1944 C C . LEU A 1 260 ? 22.257 -1.803 -5.731 1.00 96.62 260 LEU A C 1
ATOM 1946 O O . LEU A 1 260 ? 21.115 -1.841 -5.266 1.00 96.62 260 LEU A O 1
ATOM 1950 N N . LEU A 1 261 ? 23.311 -1.538 -4.953 1.00 96.19 261 LEU A N 1
ATOM 1951 C CA . LEU A 1 261 ? 23.173 -1.349 -3.508 1.00 96.19 261 LEU A CA 1
ATOM 1952 C C . LEU A 1 261 ? 22.377 -0.074 -3.157 1.00 96.19 261 LEU A C 1
ATOM 1954 O O . LEU A 1 261 ? 21.464 -0.176 -2.334 1.00 96.19 261 LEU A O 1
ATOM 1958 N N . PRO A 1 262 ? 22.631 1.107 -3.763 1.00 97.44 262 PRO A N 1
ATOM 1959 C CA . PRO A 1 262 ? 21.783 2.278 -3.542 1.00 97.44 262 PRO A CA 1
ATOM 1960 C C . PRO A 1 262 ? 20.319 2.057 -3.936 1.00 97.44 262 PRO A C 1
ATOM 1962 O O . PRO A 1 262 ? 19.440 2.508 -3.206 1.00 97.44 262 PRO A O 1
ATOM 1965 N N . ILE A 1 263 ? 20.040 1.329 -5.026 1.00 97.88 263 ILE A N 1
ATOM 1966 C CA . ILE A 1 263 ? 18.664 0.982 -5.425 1.00 97.88 263 ILE A CA 1
ATOM 1967 C C . ILE A 1 263 ? 17.994 0.126 -4.345 1.00 97.88 263 ILE A C 1
ATOM 1969 O O . ILE A 1 263 ? 16.912 0.474 -3.869 1.00 97.88 263 ILE A O 1
ATOM 1973 N N . ALA A 1 264 ? 18.658 -0.940 -3.886 1.00 97.25 264 ALA A N 1
ATOM 1974 C CA . ALA A 1 264 ? 18.139 -1.792 -2.817 1.00 97.25 264 ALA A CA 1
ATOM 1975 C C . ALA A 1 264 ? 17.878 -1.001 -1.522 1.00 97.25 264 ALA A C 1
ATOM 1977 O O . ALA A 1 264 ? 16.828 -1.148 -0.896 1.00 97.25 264 ALA A O 1
ATOM 1978 N N . LEU A 1 265 ? 18.797 -0.113 -1.131 1.00 96.00 265 LEU A N 1
ATOM 1979 C CA . LEU A 1 265 ? 18.622 0.745 0.043 1.00 96.00 265 LEU A CA 1
ATOM 1980 C C . LEU A 1 265 ? 17.482 1.757 -0.135 1.00 96.00 265 LEU A C 1
ATOM 1982 O O . LEU A 1 265 ? 16.727 1.979 0.812 1.00 96.00 265 LEU A O 1
ATOM 1986 N N . GLY A 1 266 ? 17.327 2.337 -1.327 1.00 95.81 266 GLY A N 1
ATOM 1987 C CA . GLY A 1 266 ? 16.222 3.234 -1.664 1.00 95.81 266 GLY A CA 1
ATOM 1988 C C . GLY A 1 266 ? 14.865 2.557 -1.487 1.00 95.81 266 GLY A C 1
ATOM 1989 O O . GLY A 1 266 ? 14.031 3.064 -0.735 1.00 95.81 266 GLY A O 1
ATOM 1990 N N . VAL A 1 267 ? 14.701 1.365 -2.069 1.00 96.06 267 VAL A N 1
ATOM 1991 C CA . VAL A 1 267 ? 13.483 0.542 -1.945 1.00 96.06 267 VAL A CA 1
ATOM 1992 C C . VAL A 1 267 ? 13.208 0.165 -0.487 1.00 96.06 267 VAL A C 1
ATOM 1994 O O . VAL A 1 267 ? 12.075 0.257 -0.004 1.00 96.06 267 VAL A O 1
ATOM 1997 N N . LEU A 1 268 ? 14.242 -0.232 0.264 1.00 94.56 268 LEU A N 1
ATOM 1998 C CA . LEU A 1 268 ? 14.098 -0.536 1.688 1.00 94.56 268 LEU A CA 1
ATOM 1999 C C . LEU A 1 268 ? 13.590 0.675 2.471 1.00 94.56 268 LEU A C 1
ATOM 2001 O O . LEU A 1 268 ? 12.611 0.547 3.206 1.00 94.56 268 LEU A O 1
ATOM 2005 N N . LEU A 1 269 ? 14.222 1.839 2.309 1.00 92.81 269 LEU A N 1
ATOM 2006 C CA . LEU A 1 269 ? 13.846 3.061 3.020 1.00 92.81 269 LEU A CA 1
ATOM 2007 C C . LEU A 1 269 ? 12.426 3.517 2.665 1.00 92.81 269 LEU A C 1
ATOM 2009 O O . LEU A 1 269 ? 11.662 3.851 3.575 1.00 92.81 269 LEU A O 1
ATOM 2013 N N . GLY A 1 270 ? 12.051 3.455 1.385 1.00 91.44 270 GLY A N 1
ATOM 2014 C CA . GLY A 1 270 ? 10.693 3.737 0.920 1.00 91.44 270 GLY A CA 1
ATOM 2015 C C . GLY A 1 270 ? 9.650 2.801 1.543 1.00 91.44 270 GLY A C 1
ATOM 2016 O O . GLY A 1 270 ? 8.581 3.235 1.997 1.00 91.44 270 GLY A O 1
ATOM 2017 N N . SER A 1 271 ? 9.984 1.514 1.668 1.00 91.94 271 SER A N 1
ATOM 2018 C CA . SER A 1 271 ? 9.071 0.488 2.184 1.00 91.94 271 SER A CA 1
ATOM 2019 C C . SER A 1 271 ? 8.791 0.566 3.694 1.00 91.94 271 SER A C 1
ATOM 2021 O O . SER A 1 271 ? 7.754 0.075 4.136 1.00 91.94 271 SER A O 1
ATOM 2023 N N . LEU A 1 272 ? 9.652 1.182 4.518 1.00 90.12 272 LEU A N 1
ATOM 2024 C CA . LEU A 1 272 ? 9.504 1.175 5.990 1.00 90.12 272 LEU A CA 1
ATOM 2025 C C . LEU A 1 272 ? 8.312 1.989 6.505 1.00 90.12 272 LEU A C 1
ATOM 2027 O O . LEU A 1 272 ? 7.742 1.679 7.552 1.00 90.12 272 LEU A O 1
ATOM 2031 N N . GLY A 1 273 ? 7.928 3.028 5.777 1.00 84.38 273 GLY A N 1
ATOM 2032 C CA . GLY A 1 273 ? 6.896 3.958 6.206 1.00 84.38 273 GLY A CA 1
ATOM 2033 C C . GLY A 1 273 ? 7.440 5.130 7.006 1.00 84.38 273 GLY A C 1
ATOM 2034 O O . GLY A 1 273 ? 8.301 5.004 7.879 1.00 84.38 273 GLY A O 1
ATOM 2035 N N . PHE A 1 274 ? 6.899 6.306 6.716 1.00 79.00 274 PHE A N 1
ATOM 2036 C CA . PHE A 1 274 ? 7.392 7.560 7.266 1.00 79.00 274 PHE A CA 1
ATOM 2037 C C . PHE A 1 274 ? 7.388 7.625 8.809 1.00 79.00 274 PHE A C 1
ATOM 2039 O O . PHE A 1 274 ? 8.372 8.109 9.377 1.00 79.00 274 PHE A O 1
ATOM 2046 N N . PRO A 1 275 ? 6.369 7.099 9.530 1.00 80.56 275 PRO A N 1
ATOM 2047 C CA . PRO A 1 275 ? 6.396 7.071 10.994 1.00 80.56 275 PRO A CA 1
ATOM 2048 C C . PRO A 1 275 ? 7.598 6.306 11.558 1.00 80.56 275 PRO A C 1
ATOM 2050 O O . PRO A 1 275 ? 8.168 6.703 12.573 1.00 80.56 275 PRO A O 1
ATOM 2053 N N . VAL A 1 276 ? 8.011 5.228 10.888 1.00 87.69 276 VAL A N 1
ATOM 2054 C CA . VAL A 1 276 ? 9.163 4.417 11.291 1.00 87.69 276 VAL A CA 1
ATOM 2055 C C . VAL A 1 276 ? 10.454 5.195 11.084 1.00 87.69 276 VAL A C 1
ATOM 2057 O O . VAL A 1 276 ? 11.249 5.301 12.017 1.00 87.69 276 VAL A O 1
ATOM 2060 N N . VAL A 1 277 ? 10.627 5.814 9.913 1.00 85.12 277 VAL A N 1
ATOM 2061 C CA . VAL A 1 277 ? 11.808 6.639 9.613 1.00 85.12 277 VAL A CA 1
ATOM 2062 C C . VAL A 1 277 ? 11.943 7.798 10.607 1.00 85.12 277 VAL A C 1
ATOM 2064 O O . VAL A 1 277 ? 13.037 8.078 11.102 1.00 85.12 277 VAL A O 1
ATOM 2067 N N . LEU A 1 278 ? 10.831 8.434 10.981 1.00 81.50 278 LEU A N 1
ATOM 2068 C CA . LEU A 1 278 ? 10.816 9.512 11.970 1.00 81.50 278 LEU A CA 1
ATOM 2069 C C . LEU A 1 278 ? 11.247 9.029 13.365 1.00 81.50 278 LEU A C 1
ATOM 2071 O O . LEU A 1 278 ? 12.066 9.687 14.010 1.00 81.50 278 LEU A O 1
ATOM 2075 N N . VAL A 1 279 ? 10.761 7.867 13.818 1.00 85.75 279 VAL A N 1
ATOM 2076 C CA . VAL A 1 279 ? 11.186 7.266 15.096 1.00 85.75 279 VAL A CA 1
ATOM 2077 C C . VAL A 1 279 ? 12.672 6.912 15.070 1.00 85.75 279 VAL A C 1
ATOM 2079 O O . VAL A 1 279 ? 13.379 7.202 16.038 1.00 85.75 279 VAL A O 1
ATOM 2082 N N . LEU A 1 280 ? 13.170 6.341 13.970 1.00 87.88 280 LEU A N 1
ATOM 2083 C CA . LEU A 1 280 ? 14.589 6.013 13.807 1.00 87.88 280 LEU A CA 1
ATOM 2084 C C . LEU A 1 280 ? 15.468 7.267 13.844 1.00 87.88 280 LEU A C 1
ATOM 2086 O O . LEU A 1 280 ? 16.495 7.271 14.517 1.00 87.88 280 LEU A O 1
ATOM 2090 N N . ARG A 1 281 ? 15.039 8.363 13.212 1.00 85.38 281 ARG A N 1
ATOM 2091 C CA . ARG A 1 281 ? 15.754 9.646 13.271 1.00 85.38 281 ARG A CA 1
ATOM 2092 C C . ARG A 1 281 ? 15.792 10.230 14.687 1.00 85.38 281 ARG A C 1
ATOM 2094 O O . ARG A 1 281 ? 16.814 10.768 15.096 1.00 85.38 281 ARG A O 1
ATOM 2101 N N . GLN A 1 282 ? 14.689 10.146 15.433 1.00 83.88 282 GLN A N 1
ATOM 2102 C CA . GLN A 1 282 ? 14.582 10.724 16.781 1.00 83.88 282 GLN A CA 1
ATOM 2103 C C . GLN A 1 282 ? 15.285 9.892 17.858 1.00 83.88 282 GLN A C 1
ATOM 2105 O O . GLN A 1 282 ? 15.848 10.439 18.805 1.00 83.88 282 GLN A O 1
ATOM 2110 N N . THR A 1 283 ? 15.210 8.566 17.754 1.00 86.88 283 THR A N 1
ATOM 2111 C CA . THR A 1 283 ? 15.656 7.643 18.812 1.00 86.88 283 THR A CA 1
ATOM 2112 C C . THR A 1 283 ? 16.912 6.853 18.448 1.00 86.88 283 THR A C 1
ATOM 2114 O O . THR A 1 283 ? 17.487 6.186 19.316 1.00 86.88 283 THR A O 1
ATOM 2117 N N . GLY A 1 284 ? 17.369 6.949 17.197 1.00 88.69 284 GLY A N 1
ATOM 2118 C CA . GLY A 1 284 ? 18.441 6.129 16.647 1.00 88.69 284 GLY A CA 1
ATOM 2119 C C . GLY A 1 284 ? 18.067 4.645 16.610 1.00 88.69 284 GLY A C 1
ATOM 2120 O O . GLY A 1 284 ? 16.897 4.259 16.658 1.00 88.69 284 GLY A O 1
ATOM 2121 N N . LEU A 1 285 ? 19.089 3.788 16.615 1.00 89.69 285 LEU A N 1
ATOM 2122 C CA . LEU A 1 285 ? 18.939 2.327 16.626 1.00 89.69 285 LEU A CA 1
ATOM 2123 C C . LEU A 1 285 ? 18.645 1.741 18.025 1.00 89.69 285 LEU A C 1
ATOM 2125 O O . LEU A 1 285 ? 18.861 0.558 18.281 1.00 89.69 285 LEU A O 1
ATOM 2129 N N . ARG A 1 286 ? 18.163 2.559 18.972 1.00 89.56 286 ARG A N 1
ATOM 2130 C CA . ARG A 1 286 ? 17.893 2.132 20.354 1.00 89.56 286 ARG A CA 1
ATOM 2131 C C . ARG A 1 286 ? 16.547 1.414 20.450 1.00 89.56 286 ARG A C 1
ATOM 2133 O O . ARG A 1 286 ? 15.543 2.022 20.819 1.00 89.56 286 ARG A O 1
ATOM 2140 N N . PHE A 1 287 ? 16.555 0.106 20.200 1.00 88.81 287 PHE A N 1
ATOM 2141 C CA . PHE A 1 287 ? 15.363 -0.753 20.165 1.00 88.81 287 PHE A CA 1
ATOM 2142 C C . PHE A 1 287 ? 14.408 -0.582 21.363 1.00 88.81 287 PHE A C 1
ATOM 2144 O O . PHE A 1 287 ? 13.188 -0.601 21.205 1.00 88.81 287 PHE A O 1
ATOM 2151 N N . SER A 1 288 ? 14.929 -0.365 22.576 1.00 87.19 288 SER A N 1
ATOM 2152 C CA . SER A 1 288 ? 14.106 -0.179 23.781 1.00 87.19 288 SER A CA 1
ATOM 2153 C C . SER A 1 288 ? 13.194 1.053 23.722 1.00 87.19 288 SER A C 1
ATOM 2155 O O . SER A 1 288 ? 12.108 1.021 24.300 1.00 87.19 288 SER A O 1
ATOM 2157 N N . ARG A 1 289 ? 13.593 2.104 22.991 1.00 86.56 289 ARG A N 1
ATOM 2158 C CA . ARG A 1 289 ? 12.852 3.370 22.858 1.00 86.56 289 ARG A CA 1
ATOM 2159 C C . ARG A 1 289 ? 11.848 3.382 21.706 1.00 86.56 289 ARG A C 1
ATOM 2161 O O . ARG A 1 289 ? 11.083 4.334 21.587 1.00 86.56 289 ARG A O 1
ATOM 2168 N N . TRP A 1 290 ? 11.833 2.350 20.868 1.00 89.56 290 TRP A N 1
ATOM 2169 C CA . TRP A 1 290 ? 10.895 2.265 19.754 1.00 89.56 290 TRP A CA 1
ATOM 2170 C C . TRP A 1 290 ? 9.476 1.957 20.236 1.00 89.56 290 TRP A C 1
ATOM 2172 O O . TRP A 1 290 ? 9.263 1.167 21.165 1.00 89.56 290 TRP A O 1
ATOM 2182 N N . ASN A 1 291 ? 8.489 2.561 19.572 1.00 87.75 291 ASN A N 1
ATOM 2183 C CA . ASN A 1 291 ? 7.085 2.235 19.794 1.00 87.75 291 ASN A CA 1
ATOM 2184 C C . ASN A 1 291 ? 6.740 0.849 19.203 1.00 87.75 291 ASN A C 1
ATOM 2186 O O . ASN A 1 291 ? 7.536 0.237 18.487 1.00 87.75 291 ASN A O 1
ATOM 2190 N N . LEU A 1 292 ? 5.546 0.337 19.522 1.00 89.00 292 LEU A N 1
ATOM 2191 C CA . LEU A 1 292 ? 5.115 -0.995 19.082 1.00 89.00 292 LEU A CA 1
ATOM 2192 C C . LEU A 1 292 ? 5.090 -1.127 17.551 1.00 89.00 292 LEU A C 1
ATOM 2194 O O . LEU A 1 292 ? 5.529 -2.141 17.020 1.00 89.00 292 LEU A O 1
ATOM 2198 N N . ASN A 1 293 ? 4.609 -0.096 16.853 1.00 87.88 293 ASN A N 1
ATOM 2199 C CA . ASN A 1 293 ? 4.497 -0.092 15.398 1.00 87.88 293 ASN A CA 1
ATOM 2200 C C . ASN A 1 293 ? 5.872 -0.203 14.721 1.00 87.88 293 ASN A C 1
ATOM 2202 O O . ASN A 1 293 ? 6.070 -1.098 13.909 1.00 87.88 293 ASN A O 1
ATOM 2206 N N . THR A 1 294 ? 6.839 0.627 15.121 1.00 91.12 294 THR A N 1
ATOM 2207 C CA . THR A 1 294 ? 8.220 0.582 14.624 1.00 91.12 294 THR A CA 1
ATOM 2208 C C . THR A 1 294 ? 8.876 -0.768 14.890 1.00 91.12 294 THR A C 1
ATOM 2210 O O . THR A 1 294 ? 9.526 -1.309 13.999 1.00 91.12 294 THR A O 1
ATOM 2213 N N . LYS A 1 295 ? 8.676 -1.346 16.082 1.00 94.56 295 LYS A N 1
ATOM 2214 C CA . LYS A 1 295 ? 9.201 -2.682 16.399 1.00 94.56 295 LYS A CA 1
ATOM 2215 C C . LYS A 1 295 ? 8.616 -3.750 15.483 1.00 94.56 295 LYS A C 1
ATOM 2217 O O . LYS A 1 295 ? 9.380 -4.530 14.930 1.00 94.56 295 LYS A O 1
ATOM 2222 N N . LEU A 1 296 ? 7.293 -3.762 15.302 1.00 93.56 296 LEU A N 1
ATOM 2223 C CA . LEU A 1 296 ? 6.627 -4.716 14.414 1.00 93.56 296 LEU A CA 1
ATOM 2224 C C . LEU A 1 296 ? 7.108 -4.563 12.969 1.00 93.56 296 LEU A C 1
ATOM 2226 O O . LEU A 1 296 ? 7.493 -5.555 12.369 1.00 93.56 296 LEU A O 1
ATOM 2230 N N . VAL A 1 297 ? 7.154 -3.340 12.431 1.00 93.75 297 VAL A N 1
ATOM 2231 C CA . VAL A 1 297 ? 7.612 -3.111 11.052 1.00 93.75 297 VAL A CA 1
ATOM 2232 C C . VAL A 1 297 ? 9.044 -3.597 10.863 1.00 93.75 297 VAL A C 1
ATOM 2234 O O . VAL A 1 297 ? 9.287 -4.420 9.993 1.00 93.75 297 VAL A O 1
ATOM 2237 N N . ILE A 1 298 ? 9.991 -3.132 11.682 1.00 95.19 298 ILE A N 1
ATOM 2238 C CA . ILE A 1 298 ? 11.406 -3.468 11.485 1.00 95.19 298 ILE A CA 1
ATOM 2239 C C . ILE A 1 298 ? 11.646 -4.968 11.658 1.00 95.19 298 ILE A C 1
ATOM 2241 O O . ILE A 1 298 ? 12.296 -5.576 10.813 1.00 95.19 298 ILE A O 1
ATOM 2245 N N . VAL A 1 299 ? 11.111 -5.581 12.718 1.00 95.56 299 VAL A N 1
ATOM 2246 C CA . VAL A 1 299 ? 11.293 -7.019 12.971 1.00 95.56 299 VAL A CA 1
ATOM 2247 C C . VAL A 1 299 ? 10.657 -7.863 11.871 1.00 95.56 299 VAL A C 1
ATOM 2249 O O . VAL A 1 299 ? 11.333 -8.726 11.319 1.00 95.56 299 VAL A O 1
ATOM 2252 N N . THR A 1 300 ? 9.400 -7.605 11.502 1.00 95.50 300 THR A N 1
ATOM 2253 C CA . THR A 1 300 ? 8.722 -8.387 10.460 1.00 95.50 300 THR A CA 1
ATOM 2254 C C . THR A 1 300 ? 9.381 -8.199 9.099 1.00 95.50 300 THR A C 1
ATOM 2256 O O . THR A 1 300 ? 9.654 -9.190 8.432 1.00 95.50 300 THR A O 1
ATOM 2259 N N . THR A 1 301 ? 9.725 -6.969 8.709 1.00 94.75 301 THR A N 1
ATOM 2260 C CA . THR A 1 301 ? 10.441 -6.709 7.452 1.00 94.75 301 THR A CA 1
ATOM 2261 C C . THR A 1 301 ? 11.797 -7.414 7.413 1.00 94.75 301 THR A C 1
ATOM 2263 O O . THR A 1 301 ? 12.170 -7.958 6.379 1.00 94.75 301 THR A O 1
ATOM 2266 N N . THR A 1 302 ? 12.519 -7.448 8.536 1.00 95.56 302 THR A N 1
ATOM 2267 C CA . THR A 1 302 ? 13.820 -8.127 8.630 1.00 95.56 302 THR A CA 1
ATOM 2268 C C . THR A 1 302 ? 13.647 -9.636 8.465 1.00 95.56 302 THR A C 1
ATOM 2270 O O . THR A 1 302 ? 14.354 -10.241 7.667 1.00 95.56 302 THR A O 1
ATOM 2273 N N . ILE A 1 303 ? 12.671 -10.239 9.155 1.00 96.06 303 ILE A N 1
ATOM 2274 C CA . ILE A 1 303 ? 12.353 -11.669 9.021 1.00 96.06 303 ILE A CA 1
ATOM 2275 C C . ILE A 1 303 ? 11.994 -12.006 7.573 1.00 96.06 303 ILE A C 1
ATOM 2277 O O . ILE A 1 303 ? 12.581 -12.925 7.013 1.00 96.06 303 ILE A O 1
ATOM 2281 N N . LEU A 1 304 ? 11.082 -11.253 6.951 1.00 95.12 304 LEU A N 1
ATOM 2282 C CA . LEU A 1 304 ? 10.668 -11.498 5.566 1.00 95.12 304 LEU A CA 1
ATOM 2283 C C . LEU A 1 304 ? 11.833 -11.349 4.580 1.00 95.12 304 LEU A C 1
ATOM 2285 O O . LEU A 1 304 ? 11.956 -12.165 3.675 1.00 95.12 304 LEU A O 1
ATOM 2289 N N . LEU A 1 305 ? 12.717 -10.365 4.783 1.00 95.88 305 LEU A N 1
ATOM 2290 C CA . LEU A 1 305 ? 13.912 -10.178 3.958 1.00 95.88 305 LEU A CA 1
ATOM 2291 C C . LEU A 1 305 ? 14.841 -11.396 4.053 1.00 95.88 305 LEU A C 1
ATOM 2293 O O . LEU A 1 305 ? 15.235 -11.950 3.029 1.00 95.88 305 LEU A O 1
ATOM 2297 N N . PHE A 1 306 ? 15.171 -11.849 5.264 1.00 97.06 306 PHE A N 1
ATOM 2298 C CA . PHE A 1 306 ? 16.046 -13.012 5.437 1.00 97.06 306 PHE A CA 1
ATOM 2299 C C . PHE A 1 306 ? 15.410 -14.305 4.925 1.00 97.06 306 PHE A C 1
ATOM 2301 O O . PHE A 1 306 ? 16.096 -15.099 4.288 1.00 97.06 306 PHE A O 1
ATOM 2308 N N . VAL A 1 307 ? 14.111 -14.507 5.165 1.00 96.12 307 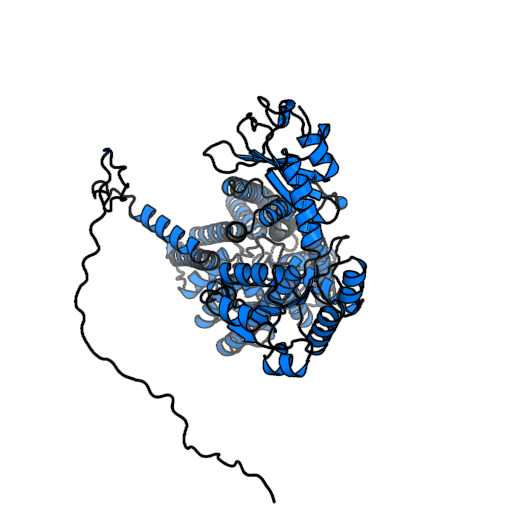VAL A N 1
ATOM 2309 C CA . VAL A 1 307 ? 13.380 -15.678 4.668 1.00 96.12 307 VAL A CA 1
ATOM 2310 C C . VAL A 1 307 ? 13.349 -15.678 3.141 1.00 96.12 307 VAL A C 1
ATOM 2312 O O . VAL A 1 307 ? 13.741 -16.672 2.542 1.00 96.12 307 VAL A O 1
ATOM 2315 N N . GLY A 1 308 ? 12.972 -14.567 2.502 1.00 96.19 308 GLY A N 1
ATOM 2316 C CA . GLY A 1 308 ? 12.962 -14.466 1.040 1.00 96.19 308 GLY A CA 1
ATOM 2317 C C . GLY A 1 308 ? 14.345 -14.648 0.422 1.00 96.19 308 GLY A C 1
ATOM 2318 O O . GLY A 1 308 ? 14.484 -15.331 -0.587 1.00 96.19 308 GLY A O 1
ATOM 2319 N N . TRP A 1 309 ? 15.381 -14.116 1.071 1.00 97.19 309 TRP A N 1
ATOM 2320 C CA . TRP A 1 309 ? 16.761 -14.261 0.616 1.00 97.19 309 TRP A CA 1
ATOM 2321 C C . TRP A 1 309 ? 17.224 -15.719 0.683 1.00 97.19 309 TRP A C 1
ATOM 2323 O O . TRP A 1 309 ? 17.760 -16.243 -0.291 1.00 97.19 309 TRP A O 1
ATOM 2333 N N . ALA A 1 310 ? 16.974 -16.387 1.811 1.00 97.25 310 ALA A N 1
ATOM 2334 C CA . ALA A 1 310 ? 17.340 -17.783 1.998 1.00 97.25 310 ALA A CA 1
ATOM 2335 C C . ALA A 1 310 ? 16.572 -18.714 1.050 1.00 97.25 310 ALA A C 1
ATOM 2337 O O . ALA A 1 310 ? 17.182 -19.606 0.471 1.00 97.25 310 ALA A O 1
ATOM 2338 N N . LEU A 1 311 ? 15.262 -18.499 0.871 1.00 95.81 311 LEU A N 1
ATOM 2339 C CA . LEU A 1 311 ? 14.436 -19.314 -0.024 1.00 95.81 311 LEU A CA 1
ATOM 2340 C C . LEU A 1 311 ? 14.859 -19.151 -1.486 1.00 95.81 311 LEU A C 1
ATOM 2342 O O . LEU A 1 311 ? 15.051 -20.156 -2.161 1.00 95.81 311 LEU A O 1
ATOM 2346 N N . PHE A 1 312 ? 15.070 -17.916 -1.953 1.00 96.56 312 PHE A N 1
ATOM 2347 C CA . PHE A 1 312 ? 15.523 -17.668 -3.323 1.00 96.56 312 PHE A CA 1
ATOM 2348 C C . PHE A 1 312 ? 16.864 -18.352 -3.597 1.00 96.56 312 PHE A C 1
ATOM 2350 O O . PHE A 1 312 ? 16.989 -19.105 -4.555 1.00 96.56 312 PHE A O 1
ATOM 2357 N N . LEU A 1 313 ? 17.849 -18.171 -2.708 1.00 96.69 313 LEU A N 1
ATOM 2358 C CA . LEU A 1 313 ? 19.135 -18.851 -2.851 1.00 96.69 313 LEU A CA 1
ATOM 2359 C C . LEU A 1 313 ? 18.992 -20.372 -2.805 1.00 96.69 313 LEU A C 1
ATOM 2361 O O . LEU A 1 313 ? 19.661 -21.044 -3.574 1.00 96.69 313 LEU A O 1
ATOM 2365 N N . ALA A 1 314 ? 18.156 -20.922 -1.924 1.00 95.94 314 ALA A N 1
ATOM 2366 C CA . ALA A 1 314 ? 18.019 -22.367 -1.772 1.00 95.94 314 ALA A CA 1
ATOM 2367 C C . ALA A 1 314 ? 17.482 -23.053 -3.036 1.00 95.94 314 ALA A C 1
ATOM 2369 O O . ALA A 1 314 ? 17.943 -24.147 -3.359 1.00 95.94 314 ALA A O 1
ATOM 2370 N N . PHE A 1 315 ? 16.536 -22.424 -3.736 1.00 96.12 315 PHE A N 1
ATOM 2371 C CA . PHE A 1 315 ? 15.909 -23.008 -4.923 1.00 96.12 315 PHE A CA 1
ATOM 2372 C C . PHE A 1 315 ? 16.619 -22.629 -6.229 1.00 96.12 315 PHE A C 1
ATOM 2374 O O . PHE A 1 315 ? 16.753 -23.477 -7.105 1.00 96.12 315 PHE A O 1
ATOM 2381 N N . GLU A 1 316 ? 17.168 -21.417 -6.341 1.00 97.06 316 GLU A N 1
ATOM 2382 C CA . GLU A 1 316 ? 17.790 -20.946 -7.587 1.00 97.06 316 GLU A CA 1
ATOM 2383 C C . GLU A 1 316 ? 19.295 -21.240 -7.686 1.00 97.06 316 GLU A C 1
ATOM 2385 O O . GLU A 1 316 ? 19.881 -21.069 -8.750 1.00 97.06 316 GLU A O 1
ATOM 2390 N N . TRP A 1 317 ? 19.960 -21.715 -6.621 1.00 95.88 317 TRP A N 1
ATOM 2391 C CA . TRP A 1 317 ? 21.428 -21.876 -6.599 1.00 95.88 317 TRP A CA 1
ATOM 2392 C C . TRP A 1 317 ? 22.001 -22.651 -7.792 1.00 95.88 317 TRP A C 1
ATOM 2394 O O . TRP A 1 317 ? 23.095 -22.343 -8.290 1.00 95.88 317 TRP A O 1
ATOM 2404 N N . SER A 1 318 ? 21.284 -23.702 -8.191 1.00 94.56 318 SER A N 1
ATOM 2405 C CA . SER A 1 318 ? 21.654 -24.640 -9.247 1.00 94.56 318 SER A CA 1
ATOM 2406 C C . SER A 1 318 ? 20.905 -24.424 -10.559 1.00 94.56 318 SER A C 1
ATOM 2408 O O . SER A 1 318 ? 21.195 -25.150 -11.510 1.00 94.56 318 SER A O 1
ATOM 2410 N N . ASN A 1 319 ? 19.973 -23.470 -10.623 1.00 95.38 319 ASN A N 1
ATOM 2411 C CA . ASN A 1 319 ? 19.178 -23.228 -11.821 1.00 95.38 319 ASN A CA 1
ATOM 2412 C C . ASN A 1 319 ? 20.078 -22.640 -12.934 1.00 95.38 319 ASN A C 1
ATOM 2414 O O . ASN A 1 319 ? 20.677 -21.576 -12.729 1.00 95.38 319 ASN A O 1
ATOM 2418 N N . PRO A 1 320 ? 20.244 -23.346 -14.075 1.00 92.88 320 PRO A N 1
ATOM 2419 C CA . PRO A 1 320 ? 21.092 -22.904 -15.182 1.00 92.88 320 PRO A CA 1
ATOM 2420 C C . PRO A 1 320 ? 20.637 -21.587 -15.809 1.00 92.88 320 PRO A C 1
ATOM 2422 O O . PRO A 1 320 ? 21.486 -20.828 -16.261 1.00 92.88 320 PRO A O 1
ATOM 2425 N N . ASP A 1 321 ? 19.337 -21.302 -15.788 1.00 91.75 321 ASP A N 1
ATOM 2426 C CA . ASP A 1 321 ? 18.765 -20.141 -16.466 1.00 91.75 321 ASP A CA 1
ATOM 2427 C C . ASP A 1 321 ? 18.850 -18.863 -15.610 1.00 91.75 321 ASP A C 1
ATOM 2429 O O . ASP A 1 321 ? 18.558 -17.768 -16.089 1.00 91.75 321 ASP A O 1
ATOM 2433 N N . THR A 1 322 ? 19.283 -18.980 -14.347 1.00 92.69 322 THR A N 1
ATOM 2434 C CA . THR A 1 322 ? 19.379 -17.860 -13.400 1.00 92.69 322 THR A CA 1
ATOM 2435 C C . THR A 1 322 ? 20.774 -17.752 -12.772 1.00 92.69 322 THR A C 1
ATOM 2437 O O . THR A 1 322 ? 21.644 -17.046 -13.285 1.00 92.69 322 THR A O 1
ATOM 2440 N N . LEU A 1 323 ? 21.023 -18.436 -11.650 1.00 93.00 323 LEU A N 1
ATOM 2441 C CA . LEU A 1 323 ? 22.202 -18.209 -10.815 1.00 93.00 323 LEU A CA 1
ATOM 2442 C C . LEU A 1 323 ? 23.342 -19.197 -11.051 1.00 93.00 323 LEU A C 1
ATOM 2444 O O . LEU A 1 323 ? 24.440 -18.940 -10.559 1.00 93.00 323 LEU A O 1
ATOM 2448 N N . ARG A 1 324 ? 23.141 -20.350 -11.705 1.00 92.44 324 ARG A N 1
ATOM 2449 C CA . ARG A 1 324 ? 24.139 -21.444 -11.730 1.00 92.44 324 ARG A CA 1
ATOM 2450 C C . ARG A 1 324 ? 25.539 -20.977 -12.121 1.00 92.44 324 ARG A C 1
ATOM 2452 O O . ARG A 1 324 ? 26.484 -21.295 -11.395 1.00 92.44 324 ARG A O 1
ATOM 2459 N N . ASP A 1 325 ? 25.639 -20.211 -13.200 1.00 91.62 325 ASP A N 1
ATOM 2460 C CA . ASP A 1 325 ? 26.910 -19.811 -13.809 1.00 91.62 325 ASP A CA 1
ATOM 2461 C C . ASP A 1 325 ? 27.498 -18.525 -13.203 1.00 91.62 325 ASP A C 1
ATOM 2463 O O . ASP A 1 325 ? 28.585 -18.088 -13.581 1.00 91.62 325 ASP A O 1
ATOM 2467 N N . ARG A 1 326 ? 26.818 -17.936 -12.211 1.00 89.31 326 ARG A N 1
ATOM 2468 C CA . ARG A 1 326 ? 27.272 -16.727 -11.519 1.00 89.31 326 ARG A CA 1
ATOM 2469 C C . ARG A 1 326 ? 28.322 -17.034 -10.441 1.00 89.31 326 ARG A C 1
ATOM 2471 O O . ARG A 1 326 ? 28.239 -18.059 -9.755 1.00 89.31 326 ARG A O 1
ATOM 2478 N N . PRO A 1 327 ? 29.298 -16.142 -10.208 1.00 93.12 327 PRO A N 1
ATOM 2479 C CA . PRO A 1 327 ? 30.176 -16.210 -9.045 1.00 93.12 327 PRO A CA 1
ATOM 2480 C C . PRO A 1 327 ? 29.400 -16.225 -7.723 1.00 93.12 327 PRO A C 1
ATOM 2482 O O . PRO A 1 327 ? 28.376 -15.569 -7.571 1.00 93.12 327 PRO A O 1
ATOM 2485 N N . VAL A 1 328 ? 29.929 -16.917 -6.709 1.00 93.50 328 VAL A N 1
ATOM 2486 C CA . VAL A 1 328 ? 29.256 -17.088 -5.403 1.00 93.50 328 VAL A CA 1
ATOM 2487 C C . VAL A 1 328 ? 28.849 -15.759 -4.755 1.00 93.50 328 VAL A C 1
ATOM 2489 O O . VAL A 1 328 ? 27.772 -15.664 -4.174 1.00 93.50 328 VAL A O 1
ATOM 2492 N N . HIS A 1 329 ? 29.691 -14.729 -4.848 1.00 91.38 329 HIS A N 1
ATOM 2493 C CA . HIS A 1 329 ? 29.397 -13.422 -4.261 1.00 91.38 329 HIS A CA 1
ATOM 2494 C C . HIS A 1 329 ? 28.259 -12.690 -4.994 1.00 91.38 329 HIS A C 1
ATOM 2496 O O . HIS A 1 329 ? 27.429 -12.072 -4.328 1.00 91.38 329 HIS A O 1
ATOM 2502 N N . GLU A 1 330 ? 28.180 -12.820 -6.324 1.00 91.12 330 GLU A N 1
ATOM 2503 C CA . GLU A 1 330 ? 27.066 -12.313 -7.135 1.00 91.12 330 GLU A CA 1
ATOM 2504 C C . GLU A 1 330 ? 25.778 -13.047 -6.780 1.00 91.12 330 GLU A C 1
ATOM 2506 O O . GLU A 1 330 ? 24.812 -12.389 -6.419 1.00 91.12 330 GLU A O 1
ATOM 2511 N N . LYS A 1 331 ? 25.785 -14.389 -6.716 1.00 93.62 331 LYS A N 1
ATOM 2512 C CA . LYS A 1 331 ? 24.598 -15.170 -6.307 1.00 93.62 331 LYS A CA 1
ATOM 2513 C C . LYS A 1 331 ? 24.020 -14.674 -4.988 1.00 93.62 331 LYS A C 1
ATOM 2515 O O . LYS A 1 331 ? 22.828 -14.404 -4.879 1.00 93.62 331 LYS A O 1
ATOM 2520 N N . ILE A 1 332 ? 24.884 -14.547 -3.978 1.00 94.94 332 ILE A N 1
ATOM 2521 C CA . ILE A 1 332 ? 24.504 -14.113 -2.631 1.00 94.94 332 ILE A CA 1
ATOM 2522 C C . ILE A 1 332 ? 23.875 -12.715 -2.676 1.00 94.94 332 ILE A C 1
ATOM 2524 O O . ILE A 1 332 ? 22.837 -12.498 -2.047 1.00 94.94 332 ILE A O 1
ATOM 2528 N N . PHE A 1 333 ? 24.477 -11.780 -3.413 1.00 94.62 333 PHE A N 1
ATOM 2529 C CA . PHE A 1 333 ? 23.971 -10.416 -3.533 1.00 94.62 333 PHE A CA 1
ATOM 2530 C C . PHE A 1 333 ? 22.683 -10.331 -4.363 1.00 94.62 333 PHE A C 1
ATOM 2532 O O . PHE A 1 333 ? 21.747 -9.657 -3.942 1.00 94.62 333 PHE A O 1
ATOM 2539 N N . GLU A 1 334 ? 22.588 -11.050 -5.481 1.00 94.25 334 GLU A N 1
ATOM 2540 C CA . GLU A 1 334 ? 21.389 -11.129 -6.318 1.00 94.25 334 GLU A CA 1
ATOM 2541 C C . GLU A 1 334 ? 20.203 -11.693 -5.538 1.00 94.25 334 GLU A C 1
ATOM 2543 O O . GLU A 1 334 ? 19.112 -11.132 -5.597 1.00 94.25 334 GLU A O 1
ATOM 2548 N N . GLY A 1 335 ? 20.412 -12.724 -4.713 1.00 95.62 335 GLY A N 1
ATOM 2549 C CA . GLY A 1 335 ? 19.356 -13.227 -3.836 1.00 95.62 335 GLY A CA 1
ATOM 2550 C C . GLY A 1 335 ? 18.898 -12.201 -2.794 1.00 95.62 335 GLY A C 1
ATOM 2551 O O . GLY A 1 335 ? 17.707 -12.116 -2.482 1.00 95.62 335 GLY A O 1
ATOM 2552 N N . PHE A 1 336 ? 19.822 -11.395 -2.258 1.00 96.38 336 PHE A N 1
ATOM 2553 C CA . PHE A 1 336 ? 19.473 -10.308 -1.340 1.00 96.38 336 PHE A CA 1
ATOM 2554 C C . PHE A 1 336 ? 18.678 -9.232 -2.081 1.00 96.38 336 PHE A C 1
ATOM 2556 O O . PHE A 1 336 ? 17.636 -8.794 -1.594 1.00 96.38 336 PHE A O 1
ATOM 2563 N N . PHE A 1 337 ? 19.144 -8.846 -3.269 1.00 96.94 337 PHE A N 1
ATOM 2564 C CA . PHE A 1 337 ? 18.489 -7.872 -4.127 1.00 96.94 337 PHE A CA 1
ATOM 2565 C C . PHE A 1 337 ? 17.073 -8.333 -4.478 1.00 96.94 337 PHE A C 1
ATOM 2567 O O . PHE A 1 337 ? 16.125 -7.605 -4.200 1.00 96.94 337 PHE A O 1
ATOM 2574 N N . HIS A 1 338 ? 16.899 -9.570 -4.949 1.00 96.50 338 HIS A N 1
ATOM 2575 C CA . HIS A 1 338 ? 15.593 -10.160 -5.234 1.00 96.50 338 HIS A CA 1
ATOM 2576 C C . HIS A 1 338 ? 14.659 -10.076 -4.017 1.00 96.50 338 HIS A C 1
ATOM 2578 O O . HIS A 1 338 ? 13.573 -9.510 -4.103 1.00 96.50 338 HIS A O 1
ATOM 2584 N N . SER A 1 339 ? 15.108 -10.520 -2.839 1.00 96.19 339 SER A N 1
ATOM 2585 C CA . SER A 1 339 ? 14.313 -10.441 -1.602 1.00 96.19 339 SER A CA 1
ATOM 2586 C C . SER A 1 339 ? 13.917 -9.007 -1.200 1.00 96.19 339 SER A C 1
ATOM 2588 O O . SER A 1 339 ? 12.871 -8.770 -0.581 1.00 96.19 339 SER A O 1
ATOM 2590 N N . VAL A 1 340 ? 14.738 -8.010 -1.541 1.00 96.31 340 VAL A N 1
ATOM 2591 C CA . VAL A 1 340 ? 14.379 -6.595 -1.383 1.00 96.31 340 VAL A CA 1
ATOM 2592 C C . VAL A 1 340 ? 13.302 -6.189 -2.391 1.00 96.31 340 VAL A C 1
ATOM 2594 O O . VAL A 1 340 ? 12.340 -5.529 -1.998 1.00 96.31 340 VAL A O 1
ATOM 2597 N N . MET A 1 341 ? 13.428 -6.610 -3.650 1.00 96.12 341 MET A N 1
ATOM 2598 C CA . MET A 1 341 ? 12.534 -6.217 -4.745 1.00 96.12 341 MET A CA 1
ATOM 2599 C C . MET A 1 341 ? 11.147 -6.842 -4.674 1.00 96.12 341 MET A C 1
ATOM 2601 O O . MET A 1 341 ? 10.174 -6.194 -5.054 1.00 96.12 341 MET A O 1
ATOM 2605 N N . VAL A 1 342 ? 11.031 -8.030 -4.088 1.00 94.31 342 VAL A N 1
ATOM 2606 C CA . VAL A 1 342 ? 9.745 -8.685 -3.813 1.00 94.31 342 VAL A CA 1
ATOM 2607 C C . VAL A 1 342 ? 8.883 -7.883 -2.825 1.00 94.31 342 VAL A C 1
ATOM 2609 O O . VAL A 1 342 ? 7.665 -8.012 -2.810 1.00 94.31 342 VAL A O 1
ATOM 2612 N N . ARG A 1 343 ? 9.467 -6.972 -2.033 1.00 90.00 343 ARG A N 1
ATOM 2613 C CA . ARG A 1 343 ? 8.725 -6.073 -1.125 1.00 90.00 343 ARG A CA 1
ATOM 2614 C C . ARG A 1 343 ? 8.414 -4.729 -1.777 1.00 90.00 343 ARG A C 1
ATOM 2616 O O . ARG A 1 343 ? 8.723 -3.664 -1.236 1.00 90.00 343 ARG A O 1
ATOM 2623 N N . SER A 1 344 ? 7.791 -4.806 -2.947 1.00 90.25 344 SER A N 1
ATOM 2624 C CA . SER A 1 344 ? 7.426 -3.663 -3.781 1.00 90.25 344 SER A CA 1
ATOM 2625 C C . SER A 1 344 ? 8.601 -2.844 -4.307 1.00 90.25 344 SER A C 1
ATOM 2627 O O . SER A 1 344 ? 8.536 -1.629 -4.294 1.00 90.25 344 SER A O 1
ATOM 2629 N N . GLY A 1 345 ? 9.706 -3.462 -4.711 1.00 92.75 345 GLY A N 1
ATOM 2630 C CA . GLY A 1 345 ? 10.786 -2.757 -5.414 1.00 92.75 345 GLY A CA 1
ATOM 2631 C C . GLY A 1 345 ? 10.681 -2.847 -6.933 1.00 92.75 345 GLY A C 1
ATOM 2632 O O . GLY A 1 345 ? 10.991 -1.878 -7.618 1.00 92.75 345 GLY A O 1
ATOM 2633 N N . GLY A 1 346 ? 10.246 -4.001 -7.444 1.00 93.69 346 GLY A N 1
ATOM 2634 C CA . GLY A 1 346 ? 9.895 -4.192 -8.855 1.00 93.69 346 GLY A CA 1
ATOM 2635 C C . GLY A 1 346 ? 11.059 -4.304 -9.832 1.00 93.69 346 GLY A C 1
ATOM 2636 O O . GLY A 1 346 ? 10.825 -4.546 -11.007 1.00 93.69 346 GLY A O 1
ATOM 2637 N N . PHE A 1 347 ? 12.303 -4.170 -9.373 1.00 96.12 347 PHE A N 1
ATOM 2638 C CA . PHE A 1 347 ? 13.471 -4.373 -10.224 1.00 96.12 347 PHE A CA 1
ATOM 2639 C C . PHE A 1 347 ? 13.887 -5.844 -10.265 1.00 96.12 347 PHE A C 1
ATOM 2641 O O . PHE A 1 347 ? 13.911 -6.521 -9.238 1.00 96.12 347 PHE A O 1
ATOM 2648 N N . ASN A 1 348 ? 14.296 -6.320 -11.434 1.00 94.06 348 ASN A N 1
ATOM 2649 C CA . ASN A 1 348 ? 14.805 -7.669 -11.627 1.00 94.06 348 ASN A CA 1
ATOM 2650 C C . ASN A 1 348 ? 16.236 -7.673 -12.183 1.00 94.06 348 ASN A C 1
ATOM 2652 O O . ASN A 1 348 ? 16.645 -6.765 -12.905 1.00 94.06 348 ASN A O 1
ATOM 2656 N N . LEU A 1 349 ? 16.988 -8.714 -11.818 1.00 93.56 349 LEU A N 1
ATOM 2657 C CA . LEU A 1 349 ? 18.332 -9.008 -12.342 1.00 93.56 349 LEU A CA 1
ATOM 2658 C C . LEU A 1 349 ? 18.367 -10.297 -13.171 1.00 93.56 349 LEU A C 1
ATOM 2660 O O . LEU A 1 349 ? 19.299 -10.512 -13.937 1.00 93.56 349 LEU A O 1
ATOM 2664 N N . VAL A 1 350 ? 17.332 -11.122 -13.031 1.00 92.00 350 VAL A N 1
ATOM 2665 C CA . VAL A 1 350 ? 17.090 -12.336 -13.809 1.00 92.00 350 VAL A CA 1
ATOM 2666 C C . VAL A 1 350 ? 15.718 -12.228 -14.466 1.00 92.00 350 VAL A C 1
ATOM 2668 O O . VAL A 1 350 ? 14.886 -11.418 -14.039 1.00 92.00 350 VAL A O 1
ATOM 2671 N N . ASP A 1 351 ? 15.477 -13.013 -15.509 1.00 92.19 351 ASP A N 1
ATOM 2672 C CA . ASP A 1 351 ? 14.127 -13.155 -16.046 1.00 92.19 351 ASP A CA 1
ATOM 2673 C C . ASP A 1 351 ? 13.251 -13.871 -15.005 1.00 92.19 351 ASP A C 1
ATOM 2675 O O . ASP A 1 351 ? 13.648 -14.874 -14.416 1.00 92.19 351 ASP A O 1
ATOM 2679 N N . MET A 1 352 ? 12.069 -13.326 -14.729 1.00 93.94 352 MET A N 1
ATOM 2680 C CA . MET A 1 352 ? 11.147 -13.943 -13.776 1.00 93.94 352 MET A CA 1
ATOM 2681 C C . MET A 1 352 ? 10.482 -15.185 -14.374 1.00 93.94 352 MET A C 1
ATOM 2683 O O . MET A 1 352 ? 10.116 -16.084 -13.624 1.00 93.94 352 MET A O 1
ATOM 2687 N N . ASN A 1 353 ? 10.369 -15.278 -15.705 1.00 91.75 353 ASN A N 1
ATOM 2688 C CA . ASN A 1 353 ? 9.837 -16.468 -16.380 1.00 91.75 353 ASN A CA 1
ATOM 2689 C C . ASN A 1 353 ? 10.733 -17.702 -16.238 1.00 91.75 353 ASN A C 1
ATOM 2691 O O . ASN A 1 353 ? 10.248 -18.819 -16.395 1.00 91.75 353 ASN A O 1
ATOM 2695 N N . SER A 1 354 ? 12.027 -17.515 -15.972 1.00 93.44 354 SER A N 1
ATOM 2696 C CA . SER A 1 354 ? 12.999 -18.607 -15.859 1.00 93.44 354 SER A CA 1
ATOM 2697 C C . SER A 1 354 ? 13.203 -19.098 -14.423 1.00 93.44 354 SER A C 1
ATOM 2699 O O . SER A 1 354 ? 14.098 -19.904 -14.169 1.00 93.44 354 SER A O 1
ATOM 2701 N N . LEU A 1 355 ? 12.422 -18.589 -13.466 1.00 94.81 355 LEU A N 1
ATOM 2702 C CA . LEU A 1 355 ? 12.463 -19.050 -12.081 1.00 94.81 355 LEU A CA 1
ATOM 2703 C C . LEU A 1 355 ? 11.816 -20.430 -11.942 1.00 94.81 355 LEU A C 1
ATOM 2705 O O . LEU A 1 355 ? 10.844 -20.757 -12.624 1.00 94.81 355 LEU A O 1
ATOM 2709 N N . GLU A 1 356 ? 12.309 -21.221 -10.992 1.00 95.38 356 GLU A N 1
ATOM 2710 C CA . GLU A 1 356 ? 11.676 -22.490 -10.641 1.00 95.38 356 GLU A CA 1
ATOM 2711 C C . GLU A 1 356 ? 10.234 -22.254 -10.144 1.00 95.38 356 GLU A C 1
ATOM 2713 O O . GLU A 1 356 ? 9.984 -21.293 -9.404 1.00 95.38 356 GLU A O 1
ATOM 2718 N N . PRO A 1 357 ? 9.265 -23.146 -10.435 1.00 94.69 357 PRO A N 1
ATOM 2719 C CA . PRO A 1 357 ? 7.872 -22.970 -10.007 1.00 94.69 357 PRO A CA 1
ATOM 2720 C C . PRO A 1 357 ? 7.703 -22.791 -8.491 1.00 94.69 357 PRO A C 1
ATOM 2722 O O . PRO A 1 357 ? 6.828 -22.059 -8.025 1.00 94.69 357 PRO A O 1
ATOM 2725 N N . VAL A 1 358 ? 8.563 -23.437 -7.695 1.00 94.62 358 VAL A N 1
ATOM 2726 C CA . VAL A 1 358 ? 8.580 -23.266 -6.234 1.00 94.62 358 VAL A CA 1
ATOM 2727 C C . VAL A 1 358 ? 9.060 -21.861 -5.854 1.00 94.62 358 VAL A C 1
ATOM 2729 O O . VAL A 1 358 ? 8.497 -21.255 -4.941 1.00 94.62 358 VAL A O 1
ATOM 2732 N N . THR A 1 359 ? 10.051 -21.314 -6.564 1.00 95.81 359 THR A N 1
ATOM 2733 C CA . THR A 1 359 ? 10.536 -19.941 -6.370 1.00 95.81 359 THR A CA 1
ATOM 2734 C C . THR A 1 359 ? 9.466 -18.919 -6.747 1.00 95.81 359 THR A C 1
ATOM 2736 O O . THR A 1 359 ? 9.266 -17.966 -5.990 1.00 95.81 359 THR A O 1
ATOM 2739 N N . LEU A 1 360 ? 8.727 -19.134 -7.843 1.00 95.06 360 LEU A N 1
ATOM 2740 C CA . LEU A 1 360 ? 7.580 -18.299 -8.230 1.00 95.06 360 LEU A CA 1
ATOM 2741 C C . LEU A 1 360 ? 6.514 -18.271 -7.128 1.00 95.06 360 LEU A C 1
ATOM 2743 O O . LEU A 1 360 ? 6.172 -17.200 -6.634 1.00 95.06 360 LEU A O 1
ATOM 2747 N N . LEU A 1 361 ? 6.087 -19.439 -6.639 1.00 95.19 361 LEU A N 1
ATOM 2748 C CA . LEU A 1 361 ? 5.091 -19.541 -5.566 1.00 95.19 361 LEU A CA 1
ATOM 2749 C C . LEU A 1 361 ? 5.539 -18.853 -4.262 1.00 95.19 361 LEU A C 1
ATOM 2751 O O . LEU A 1 361 ? 4.740 -18.219 -3.568 1.00 95.19 361 LEU A O 1
ATOM 2755 N N . MET A 1 362 ? 6.814 -18.992 -3.887 1.00 94.94 362 MET A N 1
ATOM 2756 C CA . MET A 1 362 ? 7.352 -18.308 -2.704 1.00 94.94 362 MET A CA 1
ATOM 2757 C C . MET A 1 362 ? 7.430 -16.796 -2.916 1.00 94.94 362 MET A C 1
ATOM 2759 O O . MET A 1 362 ? 7.153 -16.030 -1.990 1.00 94.94 362 MET A O 1
ATOM 2763 N N . THR A 1 363 ? 7.766 -16.368 -4.131 1.00 96.12 363 THR A N 1
ATOM 2764 C CA . THR A 1 363 ? 7.793 -14.958 -4.521 1.00 96.12 363 THR A CA 1
ATOM 2765 C C . THR A 1 363 ? 6.395 -14.355 -4.449 1.00 96.12 363 THR A C 1
ATOM 2767 O O . THR A 1 363 ? 6.233 -13.323 -3.806 1.00 96.12 363 THR A O 1
ATOM 2770 N N . ASP A 1 364 ? 5.370 -15.044 -4.948 1.00 95.56 364 ASP A N 1
ATOM 2771 C CA . ASP A 1 364 ? 3.960 -14.655 -4.828 1.00 95.56 364 ASP A CA 1
ATOM 2772 C C . ASP A 1 364 ? 3.536 -14.418 -3.375 1.00 95.56 364 ASP A C 1
ATOM 2774 O O . ASP A 1 364 ? 2.990 -13.366 -3.021 1.00 95.56 364 ASP A O 1
ATOM 2778 N N . ALA A 1 365 ? 3.830 -15.379 -2.495 1.00 93.62 365 ALA A N 1
ATOM 2779 C CA . ALA A 1 365 ? 3.488 -15.277 -1.080 1.00 93.62 365 ALA A CA 1
ATOM 2780 C C . ALA A 1 365 ? 4.176 -14.080 -0.398 1.00 93.62 365 ALA A C 1
ATOM 2782 O O . ALA A 1 365 ? 3.574 -13.407 0.445 1.00 93.62 365 ALA A O 1
ATOM 2783 N N . LEU A 1 366 ? 5.430 -13.804 -0.764 1.00 93.94 366 LEU A N 1
ATOM 2784 C CA . LEU A 1 366 ? 6.209 -12.693 -0.223 1.00 93.94 366 LEU A CA 1
ATOM 2785 C C . LEU A 1 366 ? 5.788 -11.340 -0.811 1.00 93.94 366 LEU A C 1
ATOM 2787 O O . LEU A 1 366 ? 5.699 -10.383 -0.046 1.00 93.94 366 LEU A O 1
ATOM 2791 N N . MET A 1 367 ? 5.460 -11.256 -2.107 1.00 95.19 367 MET A N 1
ATOM 2792 C CA . MET A 1 367 ? 4.941 -10.039 -2.751 1.00 95.19 367 MET A CA 1
ATOM 2793 C C . MET A 1 367 ? 3.645 -9.581 -2.095 1.00 95.19 367 MET A C 1
ATOM 2795 O O . MET A 1 367 ? 3.427 -8.389 -1.879 1.00 95.19 367 MET A O 1
ATOM 2799 N N . PHE A 1 368 ? 2.787 -10.530 -1.713 1.00 90.00 368 PHE A N 1
ATOM 2800 C CA . PHE A 1 368 ? 1.534 -10.219 -1.033 1.00 90.00 368 PHE A CA 1
ATOM 2801 C C . PHE A 1 368 ? 1.751 -9.435 0.278 1.00 90.00 368 PHE A C 1
ATOM 2803 O O . PHE A 1 368 ? 0.901 -8.624 0.672 1.00 90.00 368 PHE A O 1
ATOM 2810 N N . ALA A 1 369 ? 2.908 -9.630 0.925 1.00 89.06 369 ALA A N 1
ATOM 2811 C CA . ALA A 1 369 ? 3.383 -8.842 2.053 1.00 89.06 369 ALA A CA 1
ATOM 2812 C C . ALA A 1 369 ? 4.160 -7.601 1.571 1.00 89.06 369 ALA A C 1
ATOM 2814 O O . ALA A 1 369 ? 5.359 -7.641 1.309 1.00 89.06 369 ALA A O 1
ATOM 2815 N N . GLY A 1 370 ? 3.470 -6.464 1.521 1.00 85.88 370 GLY A N 1
ATOM 2816 C CA . GLY A 1 370 ? 4.048 -5.179 1.134 1.00 85.88 370 GLY A CA 1
ATOM 2817 C C . GLY A 1 370 ? 4.904 -4.536 2.230 1.00 85.88 370 GLY A C 1
ATOM 2818 O O . GLY A 1 370 ? 5.576 -5.201 3.012 1.00 85.88 370 GLY A O 1
ATOM 2819 N N . GLY A 1 371 ? 4.880 -3.203 2.320 1.00 87.38 371 GLY A N 1
ATOM 2820 C CA . GLY A 1 371 ? 5.690 -2.446 3.288 1.00 87.38 371 GLY A CA 1
ATOM 2821 C C . GLY A 1 371 ? 5.000 -2.091 4.613 1.00 87.38 371 GLY A C 1
ATOM 2822 O O . GLY A 1 371 ? 3.922 -2.575 4.970 1.00 87.38 371 GLY A O 1
ATOM 2823 N N . GLY A 1 372 ? 5.629 -1.190 5.365 1.00 87.88 372 GLY A N 1
ATOM 2824 C CA . GLY A 1 372 ? 5.108 -0.600 6.597 1.00 87.88 372 GLY A CA 1
ATOM 2825 C C . GLY A 1 372 ? 3.878 0.294 6.376 1.00 87.88 372 GLY A C 1
ATOM 2826 O O . GLY A 1 372 ? 3.601 0.731 5.256 1.00 87.88 372 GLY A O 1
ATOM 2827 N N . PRO A 1 373 ? 3.098 0.604 7.425 1.00 83.75 373 PRO A N 1
ATOM 2828 C CA . PRO A 1 373 ? 2.021 1.590 7.342 1.00 83.75 373 PRO A CA 1
ATOM 2829 C C . PRO A 1 373 ? 2.542 2.973 6.942 1.00 83.75 373 PRO A C 1
ATOM 2831 O O . PRO A 1 373 ? 3.614 3.377 7.385 1.00 83.75 373 PRO A O 1
ATOM 2834 N N . ALA A 1 374 ? 1.759 3.715 6.149 1.00 79.44 374 ALA A N 1
ATOM 2835 C CA . ALA A 1 374 ? 2.171 5.015 5.609 1.00 79.44 374 ALA A CA 1
ATOM 2836 C C . ALA A 1 374 ? 3.577 4.960 4.968 1.00 79.44 374 ALA A C 1
ATOM 2838 O O . ALA A 1 374 ? 4.437 5.793 5.255 1.00 79.44 374 ALA A O 1
ATOM 2839 N N . SER A 1 375 ? 3.804 3.931 4.150 1.00 86.38 375 SER A N 1
ATOM 2840 C CA . SER A 1 375 ? 4.948 3.778 3.245 1.00 86.38 375 SER A CA 1
ATOM 2841 C C . SER A 1 375 ? 4.530 4.021 1.803 1.00 86.38 375 SER A C 1
ATOM 2843 O O . SER A 1 375 ? 3.336 4.137 1.503 1.00 86.38 375 SER A O 1
ATOM 2845 N N . VAL A 1 376 ? 5.526 4.071 0.922 1.00 86.50 376 VAL A N 1
ATOM 2846 C CA . VAL A 1 376 ? 5.294 4.094 -0.521 1.00 86.50 376 VAL A CA 1
ATOM 2847 C C . VAL A 1 376 ? 5.001 2.708 -1.093 1.00 86.50 376 VAL A C 1
ATOM 2849 O O . VAL A 1 376 ? 4.540 2.643 -2.217 1.00 86.50 376 VAL A O 1
ATOM 2852 N N . ALA A 1 377 ? 5.203 1.614 -0.355 1.00 83.69 377 ALA A N 1
ATOM 2853 C CA . ALA A 1 377 ? 4.888 0.266 -0.832 1.00 83.69 377 ALA A CA 1
ATOM 2854 C C . ALA A 1 377 ? 3.376 -0.020 -0.754 1.00 83.69 377 ALA A C 1
ATOM 2856 O O . ALA A 1 377 ? 2.708 0.399 0.202 1.00 83.69 377 ALA A O 1
ATOM 2857 N N . GLY A 1 378 ? 2.825 -0.743 -1.730 1.00 80.69 378 GLY A N 1
ATOM 2858 C CA . GLY A 1 378 ? 1.423 -1.177 -1.755 1.00 80.69 378 GLY A CA 1
ATOM 2859 C C . GLY A 1 378 ? 1.182 -2.479 -0.997 1.00 80.69 378 GLY A C 1
ATOM 2860 O O . GLY A 1 378 ? 1.876 -2.773 -0.023 1.00 80.69 378 GLY A O 1
ATOM 2861 N N . GLY A 1 379 ? 0.132 -3.205 -1.384 1.00 82.31 379 GLY A N 1
ATOM 2862 C CA . GLY A 1 379 ? -0.196 -4.520 -0.837 1.00 82.31 379 GLY A CA 1
ATOM 2863 C C . GLY A 1 379 ? -0.621 -4.541 0.633 1.00 82.31 379 GLY A C 1
ATOM 2864 O O . GLY A 1 379 ? -0.970 -3.524 1.252 1.00 82.31 379 GLY A O 1
ATOM 2865 N N . ILE A 1 380 ? -0.614 -5.746 1.210 1.00 90.19 380 ILE A N 1
ATOM 2866 C CA . ILE A 1 380 ? -0.946 -5.939 2.621 1.00 90.19 380 ILE A CA 1
ATOM 2867 C C . ILE A 1 380 ? 0.231 -5.485 3.468 1.00 90.19 380 ILE A C 1
ATOM 2869 O O . ILE A 1 380 ? 1.354 -5.944 3.302 1.00 90.19 380 ILE A O 1
ATOM 2873 N N . LYS A 1 381 ? -0.028 -4.591 4.421 1.00 91.31 381 LYS A N 1
ATOM 2874 C CA . LYS A 1 381 ? 1.037 -4.043 5.263 1.00 91.31 381 LYS A CA 1
ATOM 2875 C C . LYS A 1 381 ? 1.686 -5.127 6.118 1.00 91.31 381 LYS A C 1
ATOM 2877 O O . LYS A 1 381 ? 0.984 -5.959 6.696 1.00 91.31 381 LYS A O 1
ATOM 2882 N N . VAL A 1 382 ? 3.000 -5.032 6.331 1.00 92.62 382 VAL A N 1
ATOM 2883 C CA . VAL A 1 382 ? 3.736 -5.976 7.199 1.00 92.62 382 VAL A CA 1
ATOM 2884 C C . VAL A 1 382 ? 3.147 -6.063 8.605 1.00 92.62 382 VAL A C 1
ATOM 2886 O O . VAL A 1 382 ? 3.128 -7.130 9.205 1.00 92.62 382 VAL A O 1
ATOM 2889 N N . THR A 1 383 ? 2.590 -4.967 9.134 1.00 91.12 383 THR A N 1
ATOM 2890 C CA . THR A 1 383 ? 1.939 -4.973 10.453 1.00 91.12 383 THR A CA 1
ATOM 2891 C C . THR A 1 383 ? 0.642 -5.769 10.459 1.00 91.12 383 THR A C 1
ATOM 2893 O O . THR A 1 383 ? 0.317 -6.380 11.468 1.00 91.12 383 THR A O 1
ATOM 2896 N N . THR A 1 384 ? -0.101 -5.766 9.351 1.00 91.94 384 THR A N 1
ATOM 2897 C CA . THR A 1 384 ? -1.330 -6.551 9.195 1.00 91.94 384 THR A CA 1
ATOM 2898 C C . THR A 1 384 ? -1.003 -8.039 9.216 1.00 91.94 384 THR A C 1
ATOM 2900 O O . THR A 1 384 ? -1.619 -8.785 9.975 1.00 91.94 384 THR A O 1
ATOM 2903 N N . LEU A 1 385 ? 0.023 -8.444 8.463 1.00 92.38 385 LEU A N 1
ATOM 2904 C CA . LEU A 1 385 ? 0.520 -9.817 8.474 1.00 92.38 385 LEU A CA 1
ATOM 2905 C C . LEU A 1 385 ? 1.041 -10.216 9.863 1.00 92.38 385 LEU A C 1
ATOM 2907 O O . LEU A 1 385 ? 0.662 -11.260 10.388 1.00 92.38 385 LEU A O 1
ATOM 2911 N N . ALA A 1 386 ? 1.850 -9.357 10.491 1.00 94.06 386 ALA A N 1
ATOM 2912 C CA . ALA A 1 386 ? 2.413 -9.609 11.813 1.00 94.06 386 ALA A CA 1
ATOM 2913 C C . ALA A 1 386 ? 1.327 -9.819 12.876 1.00 94.06 386 ALA A C 1
ATOM 2915 O O . ALA A 1 386 ? 1.425 -10.747 13.670 1.00 94.06 386 ALA A O 1
ATOM 2916 N N . VAL A 1 387 ? 0.280 -8.987 12.888 1.00 94.12 387 VAL A N 1
ATOM 2917 C CA . VAL A 1 387 ? -0.831 -9.107 13.846 1.00 94.12 387 VAL A CA 1
ATOM 2918 C C . VAL A 1 387 ? -1.554 -10.444 13.690 1.00 94.12 387 VAL A C 1
ATOM 2920 O O . VAL A 1 387 ? -1.800 -11.105 14.695 1.00 94.12 387 VAL A O 1
ATOM 2923 N N . VAL A 1 388 ? -1.866 -10.862 12.459 1.00 94.38 388 VAL A N 1
ATOM 2924 C CA . VAL A 1 388 ? -2.542 -12.149 12.222 1.00 94.38 388 VAL A CA 1
ATOM 2925 C C . VAL A 1 388 ? -1.640 -13.323 12.584 1.00 94.38 388 VAL A C 1
ATOM 2927 O O . VAL A 1 388 ? -2.089 -14.238 13.265 1.00 94.38 388 VAL A O 1
ATOM 2930 N N . PHE A 1 389 ? -0.361 -13.281 12.215 1.00 94.38 389 PHE A N 1
ATOM 2931 C CA . PHE A 1 389 ? 0.580 -14.341 12.570 1.00 94.38 389 PHE A CA 1
ATOM 2932 C C . PHE A 1 389 ? 0.761 -14.471 14.089 1.00 94.38 389 PHE A C 1
ATOM 2934 O O . PHE A 1 389 ? 0.720 -15.572 14.634 1.00 94.38 389 PHE A O 1
ATOM 2941 N N . LEU A 1 390 ? 0.892 -13.348 14.801 1.00 95.19 390 LEU A N 1
ATOM 2942 C CA . LEU A 1 390 ? 0.967 -13.344 16.263 1.00 95.19 390 LEU A CA 1
ATOM 2943 C C . LEU A 1 390 ? -0.331 -13.840 16.907 1.00 95.19 390 LEU A C 1
ATOM 2945 O O . LEU A 1 390 ? -0.264 -14.507 17.933 1.00 95.19 390 LEU A O 1
ATOM 2949 N N . ALA A 1 391 ? -1.490 -13.552 16.311 1.00 93.81 391 ALA A N 1
ATOM 2950 C CA . ALA A 1 391 ? -2.764 -14.091 16.774 1.00 93.81 391 ALA A CA 1
ATOM 2951 C C . ALA A 1 391 ? -2.840 -15.612 16.606 1.00 93.81 391 ALA A C 1
ATOM 2953 O O . ALA A 1 391 ? -3.235 -16.294 17.542 1.00 93.81 391 ALA A O 1
ATOM 2954 N N . ILE A 1 392 ? -2.383 -16.150 15.470 1.00 94.50 392 ILE A N 1
ATOM 2955 C CA . ILE A 1 392 ? -2.290 -17.602 15.246 1.00 94.50 392 ILE A CA 1
ATOM 2956 C C . ILE A 1 392 ? -1.369 -18.249 16.290 1.00 94.50 392 ILE A C 1
ATOM 2958 O O . ILE A 1 392 ? -1.712 -19.279 16.863 1.00 94.50 392 ILE A O 1
ATOM 2962 N N . LEU A 1 393 ? -0.216 -17.635 16.577 1.00 94.25 393 LEU A N 1
ATOM 2963 C CA . LEU A 1 393 ? 0.706 -18.138 17.599 1.00 94.25 393 LEU A CA 1
ATOM 2964 C C . LEU A 1 393 ? 0.125 -18.069 19.017 1.00 94.25 393 LEU A C 1
ATOM 2966 O O . LEU A 1 393 ? 0.373 -18.975 19.807 1.00 94.25 393 LEU A O 1
ATOM 2970 N N . ALA A 1 394 ? -0.606 -17.005 19.348 1.00 93.19 394 ALA A N 1
ATOM 2971 C CA . ALA A 1 394 ? -1.283 -16.866 20.634 1.00 93.19 394 ALA A CA 1
ATOM 2972 C C . ALA A 1 394 ? -2.379 -17.932 20.794 1.00 93.19 394 ALA A C 1
ATOM 2974 O O . ALA A 1 394 ? -2.411 -18.626 21.806 1.00 93.19 394 ALA A O 1
ATOM 2975 N N . GLU A 1 395 ? -3.198 -18.136 19.759 1.00 93.69 395 GLU A N 1
ATOM 2976 C CA . GLU A 1 395 ? -4.245 -19.162 19.733 1.00 93.69 395 GLU A CA 1
ATOM 2977 C C . GLU A 1 395 ? -3.652 -20.568 19.896 1.00 93.69 395 GLU A C 1
ATOM 2979 O O . GLU A 1 395 ? -4.097 -21.342 20.739 1.00 93.69 395 GLU A O 1
ATOM 2984 N N . ALA A 1 396 ? -2.567 -20.875 19.175 1.00 94.69 396 ALA A N 1
ATOM 2985 C CA . ALA A 1 396 ? -1.865 -22.153 19.291 1.00 94.69 396 ALA A CA 1
ATOM 2986 C C . ALA A 1 396 ? -1.263 -22.398 20.691 1.00 94.69 396 ALA A C 1
ATOM 2988 O O . ALA A 1 396 ? -1.051 -23.546 21.078 1.00 94.69 396 ALA A O 1
ATOM 2989 N N . ARG A 1 397 ? -0.983 -21.333 21.455 1.00 93.75 397 ARG A N 1
ATOM 2990 C CA . ARG A 1 397 ? -0.517 -21.403 22.852 1.00 93.75 397 ARG A CA 1
ATOM 2991 C C . ARG A 1 397 ? -1.658 -21.430 23.871 1.00 93.75 397 ARG A C 1
ATOM 2993 O O . ARG A 1 397 ? -1.396 -21.686 25.043 1.00 93.75 397 ARG A O 1
ATOM 3000 N N . GLY A 1 398 ? -2.897 -21.175 23.449 1.00 90.56 398 GLY A N 1
ATOM 3001 C CA . GLY A 1 398 ? -4.047 -21.004 24.339 1.00 90.56 398 GLY A CA 1
ATOM 3002 C C . GLY A 1 398 ? -4.085 -19.647 25.056 1.00 90.56 398 GLY A C 1
ATOM 3003 O O . GLY A 1 398 ? -4.770 -19.505 26.072 1.00 90.56 398 GLY A O 1
ATOM 3004 N N . ASP A 1 399 ? -3.355 -18.646 24.555 1.00 89.31 399 ASP A N 1
ATOM 3005 C CA . ASP A 1 399 ? -3.326 -17.303 25.131 1.00 89.31 399 ASP A CA 1
ATOM 3006 C C . ASP A 1 399 ? -4.609 -16.534 24.772 1.00 89.31 399 ASP A C 1
ATOM 3008 O O . ASP A 1 399 ? -4.929 -16.330 23.605 1.00 89.31 399 ASP A O 1
ATOM 3012 N N . ARG A 1 400 ? -5.320 -16.006 25.778 1.00 84.75 400 ARG A N 1
ATOM 3013 C CA . ARG A 1 400 ? -6.561 -15.224 25.568 1.00 84.75 400 ARG A CA 1
ATOM 3014 C C . ARG A 1 400 ? -6.349 -13.855 24.919 1.00 84.75 400 ARG A C 1
ATOM 3016 O O . ARG A 1 400 ? -7.314 -13.188 24.561 1.00 84.75 400 ARG A O 1
ATOM 3023 N N . SER A 1 401 ? -5.110 -13.381 24.850 1.00 86.81 401 SER A N 1
ATOM 3024 C CA . SER A 1 401 ? -4.793 -12.052 24.339 1.00 86.81 401 SER A CA 1
ATOM 3025 C C . SER A 1 401 ? -3.482 -12.075 23.575 1.00 86.81 401 SER A C 1
ATOM 3027 O O . SER A 1 401 ? -2.498 -12.637 24.054 1.00 86.81 401 SER A O 1
ATOM 3029 N N . VAL A 1 402 ? -3.438 -11.393 22.434 1.00 91.50 402 VAL A N 1
ATOM 3030 C CA . VAL A 1 402 ? -2.221 -11.293 21.628 1.00 91.50 402 VAL A CA 1
ATOM 3031 C C . VAL A 1 402 ? -1.295 -10.245 22.242 1.00 91.50 402 VAL A C 1
ATOM 3033 O O . VAL A 1 402 ? -1.629 -9.059 22.286 1.00 91.50 402 VAL A O 1
ATOM 3036 N N . ILE A 1 403 ? -0.122 -10.669 22.715 1.00 89.81 403 ILE A N 1
ATOM 3037 C CA . ILE A 1 403 ? 0.880 -9.791 23.333 1.00 89.81 403 ILE A CA 1
ATOM 3038 C C . ILE A 1 403 ? 2.134 -9.748 22.457 1.00 89.81 403 ILE A C 1
ATOM 3040 O O . ILE A 1 403 ? 2.685 -10.777 22.079 1.00 89.81 403 ILE A O 1
ATOM 3044 N N . ALA A 1 404 ? 2.623 -8.541 22.174 1.00 92.50 404 ALA A N 1
ATOM 3045 C CA . ALA A 1 404 ? 3.852 -8.299 21.430 1.00 92.50 404 ALA A CA 1
ATOM 3046 C C . ALA A 1 404 ? 4.701 -7.238 22.136 1.00 92.50 404 ALA A C 1
ATOM 3048 O O . ALA A 1 404 ? 4.207 -6.166 22.484 1.00 92.50 404 ALA A O 1
ATOM 3049 N N . PHE A 1 405 ? 5.991 -7.517 22.350 1.00 91.44 405 PHE A N 1
ATOM 3050 C CA . PHE A 1 405 ? 6.928 -6.599 23.018 1.00 91.44 405 PHE A CA 1
ATOM 3051 C C . PHE A 1 405 ? 6.388 -6.021 24.342 1.00 91.44 405 PHE A C 1
ATOM 3053 O O . PHE A 1 405 ? 6.497 -4.816 24.587 1.00 91.44 405 PHE A O 1
ATOM 3060 N N . TYR A 1 406 ? 5.796 -6.882 25.178 1.00 87.25 406 TYR A N 1
ATOM 3061 C CA . TYR A 1 406 ? 5.169 -6.529 26.462 1.00 87.25 406 TYR A CA 1
ATOM 3062 C C . TYR A 1 406 ? 3.977 -5.562 26.347 1.00 87.25 406 TYR A C 1
ATOM 3064 O O . TYR A 1 406 ? 3.685 -4.810 27.274 1.00 87.25 406 TYR A O 1
ATOM 3072 N N . ARG A 1 407 ? 3.292 -5.548 25.197 1.00 85.12 407 ARG A N 1
ATOM 3073 C CA . ARG A 1 407 ? 2.085 -4.749 24.955 1.00 85.12 407 ARG A CA 1
ATOM 3074 C C . ARG A 1 407 ? 1.000 -5.610 24.320 1.00 85.12 407 ARG A C 1
ATOM 3076 O O . ARG A 1 407 ? 1.278 -6.366 23.394 1.00 85.12 407 ARG A O 1
ATOM 3083 N N . THR A 1 408 ? -0.232 -5.466 24.787 1.00 88.31 408 THR A N 1
ATOM 3084 C CA . THR A 1 408 ? -1.388 -6.176 24.228 1.00 88.31 408 THR A CA 1
ATOM 3085 C C . THR A 1 408 ? -1.866 -5.501 22.945 1.00 88.31 408 THR A C 1
ATOM 3087 O O . THR A 1 408 ? -1.975 -4.274 22.882 1.00 88.31 408 THR A O 1
ATOM 3090 N N . ILE A 1 409 ? -2.152 -6.299 21.918 1.00 88.75 409 ILE A N 1
ATOM 3091 C CA . ILE A 1 409 ? -2.725 -5.837 20.654 1.00 88.75 409 ILE A CA 1
ATOM 3092 C C . ILE A 1 409 ? -4.259 -5.821 20.792 1.00 88.75 409 ILE A C 1
A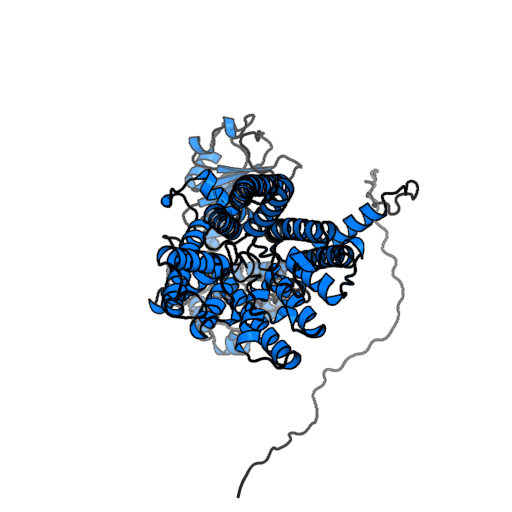TOM 3094 O O . ILE A 1 409 ? -4.835 -6.843 21.165 1.00 88.75 409 ILE A O 1
ATOM 3098 N N . PRO A 1 410 ? -4.940 -4.695 20.503 1.00 82.81 410 PRO A N 1
ATOM 3099 C CA . PRO A 1 410 ? -6.400 -4.618 20.578 1.00 82.81 410 PRO A CA 1
ATOM 3100 C C . PRO A 1 410 ? -7.098 -5.561 19.587 1.00 82.81 410 PRO A C 1
ATOM 3102 O O . PRO A 1 410 ? -6.673 -5.662 18.435 1.00 82.81 410 PRO A O 1
ATOM 3105 N N . GLU A 1 411 ? -8.226 -6.159 19.982 1.00 82.12 411 GLU A N 1
ATOM 3106 C CA . GLU A 1 411 ? -9.024 -7.035 19.102 1.00 82.12 411 GLU A CA 1
ATOM 3107 C C . GLU A 1 411 ? -9.487 -6.345 17.813 1.00 82.12 411 GLU A C 1
ATOM 3109 O O . GLU A 1 411 ? -9.538 -6.968 16.753 1.00 82.12 411 GLU A O 1
ATOM 3114 N N . ASP A 1 412 ? -9.790 -5.047 17.873 1.00 78.06 412 ASP A N 1
ATOM 3115 C CA . ASP A 1 412 ? -10.195 -4.276 16.694 1.00 78.06 412 ASP A CA 1
ATOM 3116 C C . ASP A 1 412 ? -9.106 -4.281 15.612 1.00 78.06 412 ASP A C 1
ATOM 3118 O O . ASP A 1 412 ? -9.410 -4.368 14.421 1.00 78.06 412 ASP A O 1
ATOM 3122 N N . ALA A 1 413 ? -7.829 -4.243 16.012 1.00 81.12 413 ALA A N 1
ATOM 3123 C CA . ALA A 1 413 ? -6.712 -4.313 15.075 1.00 81.12 413 ALA A CA 1
ATOM 3124 C C . ALA A 1 413 ? -6.652 -5.684 14.385 1.00 81.12 413 ALA A C 1
ATOM 3126 O O . ALA A 1 413 ? -6.403 -5.745 13.181 1.00 81.12 413 ALA A O 1
ATOM 3127 N N . LEU A 1 414 ? -6.944 -6.765 15.116 1.00 86.94 414 LEU A N 1
ATOM 3128 C CA . LEU A 1 414 ? -7.021 -8.117 14.564 1.00 86.94 414 LEU A CA 1
ATOM 3129 C C . LEU A 1 414 ? -8.181 -8.255 13.568 1.00 86.94 414 LEU A C 1
ATOM 3131 O O . LEU A 1 414 ? -7.981 -8.744 12.458 1.00 86.94 414 LEU A O 1
ATOM 3135 N N . ARG A 1 415 ? -9.379 -7.766 13.915 1.00 83.25 415 ARG A N 1
ATOM 3136 C CA . ARG A 1 415 ? -10.554 -7.808 13.021 1.00 83.25 415 ARG A CA 1
ATOM 3137 C C . ARG A 1 415 ? -10.305 -7.047 11.719 1.00 83.25 415 ARG A C 1
ATOM 3139 O O . ARG A 1 415 ? -10.643 -7.543 10.642 1.00 83.25 415 ARG A O 1
ATOM 3146 N N . ILE A 1 416 ? -9.685 -5.867 11.802 1.00 82.69 416 ILE A N 1
ATOM 3147 C CA . ILE A 1 416 ? -9.288 -5.088 10.620 1.00 82.69 416 ILE A CA 1
ATOM 3148 C C . ILE A 1 416 ? -8.255 -5.864 9.800 1.00 82.69 416 ILE A C 1
ATOM 3150 O O . ILE A 1 416 ? -8.392 -5.946 8.582 1.00 82.69 416 ILE A O 1
ATOM 3154 N N . ALA A 1 417 ? -7.251 -6.457 10.449 1.00 89.50 417 ALA A N 1
ATOM 3155 C CA . ALA A 1 417 ? -6.192 -7.191 9.770 1.00 89.50 417 ALA A CA 1
ATOM 3156 C C . ALA A 1 417 ? -6.726 -8.397 8.978 1.00 89.50 417 ALA A C 1
ATOM 3158 O O . ALA A 1 417 ? -6.429 -8.528 7.790 1.00 89.50 417 ALA A O 1
ATOM 3159 N N . ILE A 1 418 ? -7.588 -9.210 9.598 1.00 91.06 418 ILE A N 1
ATOM 3160 C CA . ILE A 1 418 ? -8.261 -10.343 8.944 1.00 91.06 418 ILE A CA 1
ATOM 3161 C C . ILE A 1 418 ? -9.110 -9.856 7.765 1.00 91.06 418 ILE A C 1
ATOM 3163 O O . ILE A 1 418 ? -9.032 -10.418 6.674 1.00 91.06 418 ILE A O 1
ATOM 3167 N N . SER A 1 419 ? -9.876 -8.776 7.954 1.00 87.88 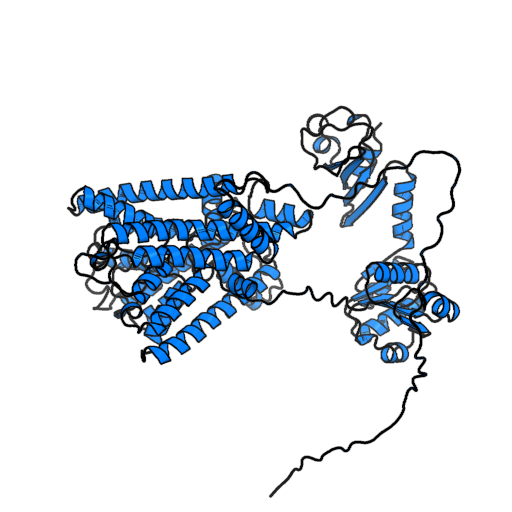419 SER A N 1
ATOM 3168 C CA . SER A 1 419 ? -10.726 -8.214 6.896 1.00 87.88 419 SER A CA 1
ATOM 3169 C C . SER A 1 419 ? -9.911 -7.756 5.681 1.00 87.88 419 SER A C 1
ATOM 3171 O O . SER A 1 419 ? -10.303 -8.024 4.549 1.00 87.88 419 SER A O 1
ATOM 3173 N N . VAL A 1 420 ? -8.767 -7.094 5.900 1.00 88.81 420 VAL A N 1
ATOM 3174 C CA . VAL A 1 420 ? -7.859 -6.653 4.823 1.00 88.81 420 VAL A CA 1
ATOM 3175 C C . VAL A 1 420 ? -7.310 -7.850 4.047 1.00 88.81 420 VAL A C 1
ATOM 3177 O O . VAL A 1 420 ? -7.320 -7.818 2.818 1.00 88.81 420 VAL A O 1
ATOM 3180 N N . ILE A 1 421 ? -6.861 -8.900 4.745 1.00 92.25 421 ILE A N 1
ATOM 3181 C CA . ILE A 1 421 ? -6.297 -10.102 4.114 1.00 92.25 421 ILE A CA 1
ATOM 3182 C C . ILE A 1 421 ? -7.351 -10.843 3.298 1.00 92.25 421 ILE A C 1
ATOM 3184 O O . ILE A 1 421 ? -7.116 -11.126 2.127 1.00 92.25 421 ILE A O 1
ATOM 3188 N N . MET A 1 422 ? -8.528 -11.094 3.871 1.00 92.56 422 MET A N 1
ATOM 3189 C CA . MET A 1 422 ? -9.611 -11.787 3.169 1.00 92.56 422 MET A CA 1
ATOM 3190 C C . MET A 1 422 ? -10.096 -11.011 1.949 1.00 92.56 422 MET A C 1
ATOM 3192 O O . MET A 1 422 ? -10.288 -11.585 0.877 1.00 92.56 422 MET A O 1
ATOM 3196 N N . MET A 1 423 ? -10.242 -9.692 2.076 1.00 91.19 423 MET A N 1
ATOM 3197 C CA . MET A 1 423 ? -10.666 -8.867 0.954 1.00 91.19 423 MET A CA 1
ATOM 3198 C C . MET A 1 423 ? -9.589 -8.787 -0.137 1.00 91.19 423 MET A C 1
ATOM 3200 O O . MET A 1 423 ? -9.922 -8.846 -1.315 1.00 91.19 423 MET A O 1
ATOM 3204 N N . GLY A 1 424 ? -8.309 -8.709 0.240 1.00 93.12 424 GLY A N 1
ATOM 3205 C CA . GLY A 1 424 ? -7.186 -8.766 -0.698 1.00 93.12 424 GLY A CA 1
ATOM 3206 C C . GLY A 1 424 ? -7.112 -10.083 -1.457 1.00 93.12 424 GLY A C 1
ATOM 3207 O O . GLY A 1 424 ? -7.063 -10.079 -2.682 1.00 93.12 424 GLY A O 1
ATOM 3208 N N . ALA A 1 425 ? -7.204 -11.203 -0.739 1.00 94.56 425 ALA A N 1
ATOM 3209 C CA . ALA A 1 425 ? -7.232 -12.533 -1.339 1.00 94.56 425 ALA A CA 1
ATOM 3210 C C . ALA A 1 425 ? -8.421 -12.698 -2.298 1.00 94.56 425 ALA A C 1
ATOM 3212 O O . ALA A 1 425 ? -8.272 -13.277 -3.366 1.00 94.56 425 ALA A O 1
ATOM 3213 N N . THR A 1 426 ? -9.582 -12.123 -1.965 1.00 94.88 426 THR A N 1
ATOM 3214 C CA . THR A 1 426 ? -10.758 -12.133 -2.850 1.00 94.88 426 THR A CA 1
ATOM 3215 C C . THR A 1 426 ? -10.506 -11.344 -4.138 1.00 94.88 426 THR A C 1
ATOM 3217 O O . THR A 1 426 ? -10.869 -11.809 -5.213 1.00 94.88 426 THR A O 1
ATOM 3220 N N . VAL A 1 427 ? -9.877 -10.165 -4.053 1.00 95.62 427 VAL A N 1
ATOM 3221 C CA . VAL A 1 427 ? -9.533 -9.359 -5.240 1.00 95.62 427 VAL A CA 1
ATOM 3222 C C . VAL A 1 427 ? -8.548 -10.103 -6.138 1.00 95.62 427 VAL A C 1
ATOM 3224 O O . VAL A 1 427 ? -8.771 -10.153 -7.343 1.00 95.62 427 VAL A O 1
ATOM 3227 N N . VAL A 1 428 ? -7.508 -10.714 -5.561 1.00 96.94 428 VAL A N 1
ATOM 3228 C CA . VAL A 1 428 ? -6.541 -11.530 -6.313 1.00 96.94 428 VAL A CA 1
ATOM 3229 C C . VAL A 1 428 ? -7.234 -12.723 -6.969 1.00 96.94 428 VAL A C 1
ATOM 3231 O O . VAL A 1 428 ? -7.075 -12.921 -8.167 1.00 96.94 428 VAL A O 1
ATOM 3234 N N . LEU A 1 429 ? -8.062 -13.466 -6.230 1.00 97.25 429 LEU A N 1
ATOM 3235 C CA . LEU A 1 429 ? -8.784 -14.630 -6.750 1.00 97.25 429 LEU A CA 1
ATOM 3236 C C . LEU A 1 429 ? -9.690 -14.267 -7.936 1.00 97.25 429 LEU A C 1
ATOM 3238 O O . LEU A 1 429 ? -9.638 -14.916 -8.977 1.00 97.25 429 LEU A O 1
ATOM 3242 N N . VAL A 1 430 ? -10.507 -13.219 -7.790 1.00 97.38 430 VAL A N 1
ATOM 3243 C CA . VAL A 1 430 ? -11.404 -12.752 -8.859 1.00 97.38 430 VAL A CA 1
ATOM 3244 C C . VAL A 1 430 ? -10.604 -12.202 -10.041 1.00 97.38 430 VAL A C 1
ATOM 3246 O O . VAL A 1 430 ? -10.953 -12.479 -11.185 1.00 97.38 430 VAL A O 1
ATOM 3249 N N . GLY A 1 431 ? -9.522 -11.464 -9.780 1.00 97.62 431 GLY A N 1
ATOM 3250 C CA . GLY A 1 431 ? -8.622 -10.950 -10.811 1.00 97.62 431 GLY A CA 1
ATOM 3251 C C . GLY A 1 431 ? -7.979 -12.063 -11.636 1.00 97.62 431 GLY A C 1
ATOM 3252 O O . GLY A 1 431 ? -8.007 -11.992 -12.861 1.00 97.62 431 GLY A O 1
ATOM 3253 N N . CYS A 1 432 ? -7.489 -13.118 -10.976 1.00 98.00 432 CYS A N 1
ATOM 3254 C CA . CYS A 1 432 ? -6.947 -14.299 -11.645 1.00 98.00 432 CYS A CA 1
ATOM 3255 C C . CYS A 1 432 ? -8.015 -14.994 -12.489 1.00 98.00 432 CYS A C 1
ATOM 3257 O O . CYS A 1 432 ? -7.774 -15.263 -13.656 1.00 98.00 432 CYS A O 1
ATOM 3259 N N . GLY A 1 433 ? -9.212 -15.229 -11.937 1.00 97.56 433 GLY A N 1
ATOM 3260 C CA . GLY A 1 433 ? -10.296 -15.884 -12.677 1.00 97.56 433 GLY A CA 1
ATOM 3261 C C . GLY A 1 433 ? -10.706 -15.127 -13.945 1.00 97.56 433 GLY A C 1
ATOM 3262 O O . GLY A 1 433 ? -10.926 -15.744 -14.979 1.00 97.56 433 GLY A O 1
ATOM 3263 N N . ILE A 1 434 ? -10.762 -13.792 -13.883 1.00 97.81 434 ILE A N 1
ATOM 3264 C CA . ILE A 1 434 ? -11.052 -12.953 -15.054 1.00 97.81 434 ILE A CA 1
ATOM 3265 C C . ILE A 1 434 ? -9.900 -12.995 -16.062 1.00 97.81 434 ILE A C 1
ATOM 3267 O O . ILE A 1 434 ? -10.152 -13.096 -17.258 1.00 97.81 434 ILE A O 1
ATOM 3271 N N . LEU A 1 435 ? -8.647 -12.887 -15.610 1.00 97.56 435 LEU A N 1
ATOM 3272 C CA . LEU A 1 435 ? -7.509 -12.831 -16.526 1.00 97.56 435 LEU A CA 1
ATOM 3273 C C . LEU A 1 435 ? -7.197 -14.171 -17.178 1.00 97.56 435 LEU A C 1
ATOM 3275 O O . LEU A 1 435 ? -6.915 -14.152 -18.363 1.00 97.56 435 LEU A O 1
ATOM 3279 N N . VAL A 1 436 ? -7.332 -15.297 -16.473 1.00 97.50 436 VAL A N 1
ATOM 3280 C CA . VAL A 1 436 ? -7.200 -16.635 -17.079 1.00 97.50 436 VAL A CA 1
ATOM 3281 C C . VAL A 1 436 ? -8.169 -16.788 -18.254 1.00 97.50 436 VAL A C 1
ATOM 3283 O O . VAL A 1 436 ? -7.769 -17.246 -19.318 1.00 97.50 436 VAL A O 1
ATOM 3286 N N . GLU A 1 437 ? -9.419 -16.345 -18.096 1.00 96.62 437 GLU A N 1
ATOM 3287 C CA . GLU A 1 437 ? -10.423 -16.401 -19.167 1.00 96.62 437 GLU A CA 1
ATOM 3288 C C . GLU A 1 437 ? -10.102 -15.450 -20.334 1.00 96.62 437 GLU A C 1
ATOM 3290 O O . GLU A 1 437 ? -10.408 -15.748 -21.482 1.00 96.62 437 GLU A O 1
ATOM 3295 N N . ILE A 1 438 ? -9.504 -14.286 -20.059 1.00 95.88 438 ILE A N 1
ATOM 3296 C CA . ILE A 1 438 ? -9.186 -13.285 -21.090 1.00 95.88 438 ILE A CA 1
ATOM 3297 C C . ILE A 1 438 ? -7.899 -13.622 -21.849 1.00 95.88 438 ILE A C 1
ATOM 3299 O O . ILE A 1 438 ? -7.807 -13.320 -23.039 1.00 95.88 438 ILE A O 1
ATOM 3303 N N . SER A 1 439 ? -6.881 -14.133 -21.155 1.00 94.19 439 SER A N 1
ATOM 3304 C CA . SER A 1 439 ? -5.540 -14.335 -21.705 1.00 94.19 439 SER A CA 1
ATOM 3305 C C . SER A 1 439 ? -5.285 -15.757 -22.185 1.00 94.19 439 SER A C 1
ATOM 3307 O O . SER A 1 439 ? -4.350 -15.943 -22.949 1.00 94.19 439 SER A O 1
ATOM 3309 N N . GLU A 1 440 ? -6.078 -16.740 -21.740 1.00 92.88 440 GLU A N 1
ATOM 3310 C CA . GLU A 1 440 ? -5.870 -18.173 -22.011 1.00 92.88 440 GLU A CA 1
ATOM 3311 C C . GLU A 1 440 ? -4.496 -18.700 -21.532 1.00 92.88 440 GLU A C 1
ATOM 3313 O O . GLU A 1 440 ? -4.015 -19.742 -21.974 1.00 92.88 440 GLU A O 1
ATOM 3318 N N . GLU A 1 441 ? -3.875 -17.996 -20.581 1.00 95.19 441 GLU A N 1
ATOM 3319 C CA . GLU A 1 441 ? -2.566 -18.328 -20.002 1.00 95.19 441 GLU A CA 1
ATOM 3320 C C . GLU A 1 441 ? -2.712 -19.198 -18.742 1.00 95.19 441 GLU A C 1
ATOM 3322 O O . GLU A 1 441 ? -3.750 -19.155 -18.065 1.00 95.19 441 GLU A O 1
ATOM 3327 N N . PRO A 1 442 ? -1.683 -19.988 -18.383 1.00 95.31 442 PRO A N 1
ATOM 3328 C CA . PRO A 1 442 ? -1.743 -20.843 -17.213 1.00 95.31 442 PRO A CA 1
ATOM 3329 C C . PRO A 1 442 ? -1.784 -20.020 -15.915 1.00 95.31 442 PRO A C 1
ATOM 3331 O O . PRO A 1 442 ? -1.329 -18.874 -15.830 1.00 95.31 442 PRO A O 1
ATOM 3334 N N . LEU A 1 443 ? -2.383 -20.623 -14.882 1.00 95.38 443 LEU A N 1
ATOM 3335 C CA . LEU A 1 443 ? -2.693 -19.943 -13.624 1.00 95.38 443 LEU A CA 1
ATOM 3336 C C . LEU A 1 443 ? -1.451 -19.391 -12.920 1.00 95.38 443 LEU A C 1
ATOM 3338 O O . LEU A 1 443 ? -1.561 -18.367 -12.267 1.00 95.38 443 LEU A O 1
ATOM 3342 N N . ASP A 1 444 ? -0.300 -20.044 -13.024 1.00 93.81 444 ASP A N 1
ATOM 3343 C CA . ASP A 1 444 ? 0.958 -19.606 -12.417 1.00 93.81 444 ASP A CA 1
ATOM 3344 C C . ASP A 1 444 ? 1.429 -18.251 -12.968 1.00 93.81 444 ASP A C 1
ATOM 3346 O O . ASP A 1 444 ? 1.670 -17.335 -12.179 1.00 93.81 444 ASP A O 1
ATOM 3350 N N . ARG A 1 445 ? 1.452 -18.065 -14.298 1.00 95.25 445 ARG A N 1
ATOM 3351 C CA . ARG A 1 445 ? 1.791 -16.766 -14.914 1.00 95.25 445 ARG A CA 1
ATOM 3352 C C . ARG A 1 445 ? 0.782 -15.684 -14.527 1.00 95.25 445 ARG A C 1
ATOM 3354 O O . ARG A 1 445 ? 1.160 -14.569 -14.165 1.00 95.25 445 ARG A O 1
ATOM 3361 N N . VAL A 1 446 ? -0.511 -16.014 -14.573 1.00 97.38 446 VAL A N 1
ATOM 3362 C CA . VAL A 1 446 ? -1.583 -15.064 -14.237 1.00 97.38 446 VAL A CA 1
ATOM 3363 C C . VAL A 1 446 ? -1.546 -14.678 -12.757 1.00 97.38 446 VAL A C 1
ATOM 3365 O O . VAL A 1 446 ? -1.695 -13.501 -12.425 1.00 97.38 446 VAL A O 1
ATOM 3368 N N . LEU A 1 447 ? -1.340 -15.646 -11.864 1.00 97.50 447 LEU A N 1
ATOM 3369 C CA . LEU A 1 447 ? -1.279 -15.431 -10.421 1.00 97.50 447 LEU A CA 1
ATOM 3370 C C . LEU A 1 447 ? -0.130 -14.492 -10.059 1.00 97.50 447 LEU A C 1
ATOM 3372 O O . LEU A 1 447 ? -0.361 -13.532 -9.319 1.00 97.50 447 LEU A O 1
ATOM 3376 N N . PHE A 1 448 ? 1.052 -14.716 -10.639 1.00 97.69 448 PHE A N 1
ATOM 3377 C CA . PHE A 1 448 ? 2.221 -13.868 -10.432 1.00 97.69 448 PHE A CA 1
ATOM 3378 C C . PHE A 1 448 ? 1.941 -12.417 -10.829 1.00 97.69 448 PHE A C 1
ATOM 3380 O O . PHE A 1 448 ? 2.132 -11.486 -10.038 1.00 97.69 448 PHE A O 1
ATOM 3387 N N . GLU A 1 449 ? 1.393 -12.215 -12.028 1.00 97.75 449 GLU A N 1
ATOM 3388 C CA . GLU A 1 449 ? 1.109 -10.880 -12.550 1.00 97.75 449 GLU A CA 1
ATOM 3389 C C . GLU A 1 449 ? 0.021 -10.160 -11.732 1.00 97.75 449 GLU A C 1
ATOM 3391 O O . GLU A 1 449 ? 0.139 -8.971 -11.423 1.00 97.75 449 GLU A O 1
ATOM 3396 N N . VAL A 1 450 ? -1.032 -10.877 -11.320 1.00 98.06 450 VAL A N 1
ATOM 3397 C CA . VAL A 1 450 ? -2.130 -10.323 -10.510 1.00 98.06 450 VAL A CA 1
ATOM 3398 C C . VAL A 1 450 ? -1.676 -9.976 -9.099 1.00 98.06 450 VAL A C 1
ATOM 3400 O O . VAL A 1 450 ? -2.045 -8.914 -8.587 1.00 98.06 450 VAL A O 1
ATOM 3403 N N . ILE A 1 451 ? -0.897 -10.846 -8.450 1.00 97.44 451 ILE A N 1
ATOM 3404 C CA . ILE A 1 451 ? -0.345 -10.567 -7.122 1.00 97.44 451 ILE A CA 1
ATOM 3405 C C . ILE A 1 451 ? 0.600 -9.378 -7.207 1.00 97.44 451 ILE A C 1
ATOM 3407 O O . ILE A 1 451 ? 0.479 -8.471 -6.384 1.00 97.44 451 ILE A O 1
ATOM 3411 N N . SER A 1 452 ? 1.472 -9.331 -8.215 1.00 97.50 452 SER A N 1
ATOM 3412 C CA . SER A 1 452 ? 2.355 -8.190 -8.440 1.00 97.50 452 SER A CA 1
ATOM 3413 C C . SER A 1 452 ? 1.562 -6.896 -8.648 1.00 97.50 452 SER A C 1
ATOM 3415 O O . SER A 1 452 ? 1.834 -5.895 -7.984 1.00 97.50 452 SER A O 1
ATOM 3417 N N . ALA A 1 453 ? 0.502 -6.910 -9.459 1.00 97.50 453 ALA A N 1
ATOM 3418 C CA . ALA A 1 453 ? -0.373 -5.752 -9.635 1.00 97.50 453 ALA A CA 1
ATOM 3419 C C . ALA A 1 453 ? -1.039 -5.325 -8.315 1.00 97.50 453 ALA A C 1
ATOM 3421 O O . ALA A 1 453 ? -0.985 -4.154 -7.939 1.00 97.50 453 ALA A O 1
ATOM 3422 N N . TYR A 1 454 ? -1.630 -6.264 -7.572 1.00 96.69 454 TYR A N 1
ATOM 3423 C CA . TYR A 1 454 ? -2.326 -5.986 -6.312 1.00 96.69 454 TYR A CA 1
ATOM 3424 C C . TYR A 1 454 ? -1.379 -5.492 -5.208 1.00 96.69 454 TYR A C 1
ATOM 3426 O O . TYR A 1 454 ? -1.699 -4.571 -4.452 1.00 96.69 454 TYR A O 1
ATOM 3434 N N . ALA A 1 455 ? -0.199 -6.094 -5.103 1.00 94.88 455 ALA A N 1
ATOM 3435 C CA . ALA A 1 455 ? 0.833 -5.705 -4.153 1.00 94.88 455 ALA A CA 1
ATOM 3436 C C . ALA A 1 455 ? 1.560 -4.414 -4.551 1.00 94.88 455 ALA A C 1
ATOM 3438 O O . ALA A 1 455 ? 2.353 -3.896 -3.762 1.00 94.88 455 ALA A O 1
ATOM 3439 N N . THR A 1 456 ? 1.292 -3.911 -5.762 1.00 94.88 456 THR A N 1
ATOM 3440 C CA . THR A 1 456 ? 2.087 -2.891 -6.447 1.00 94.88 456 THR A CA 1
ATOM 3441 C C . THR A 1 456 ? 3.571 -3.258 -6.406 1.00 94.88 456 THR A C 1
ATOM 3443 O O . THR A 1 456 ? 4.394 -2.476 -5.931 1.00 94.88 456 THR A O 1
ATOM 3446 N N . CYS A 1 457 ? 3.883 -4.506 -6.770 1.00 95.56 457 CYS A N 1
ATOM 3447 C CA . CYS A 1 457 ? 5.223 -5.049 -6.662 1.00 95.56 457 CYS A CA 1
ATOM 3448 C C . CYS A 1 457 ? 6.112 -4.663 -7.837 1.00 95.56 457 CYS A C 1
ATOM 3450 O O . CYS A 1 457 ? 7.227 -4.209 -7.608 1.00 95.56 457 CYS A O 1
ATOM 3452 N N . GLY A 1 458 ? 5.630 -4.877 -9.061 1.00 93.81 458 GLY A N 1
ATOM 3453 C CA . GLY A 1 458 ? 6.322 -4.494 -10.294 1.00 93.81 458 GLY A CA 1
ATOM 3454 C C . GLY A 1 458 ? 7.159 -5.581 -10.939 1.00 93.81 458 GLY A C 1
ATOM 3455 O O . GLY A 1 458 ? 7.531 -5.430 -12.095 1.00 93.81 458 GLY A O 1
ATOM 3456 N N . LEU A 1 459 ? 7.403 -6.690 -10.238 1.00 95.94 459 LEU A N 1
ATOM 3457 C CA . LEU A 1 459 ? 7.977 -7.878 -10.863 1.00 95.94 459 LEU A CA 1
ATOM 3458 C C . LEU A 1 459 ? 6.955 -8.466 -11.836 1.00 95.94 459 LEU A C 1
ATOM 3460 O O . LEU A 1 459 ? 5.765 -8.511 -11.525 1.00 95.94 459 LEU A O 1
ATOM 3464 N N . SER A 1 460 ? 7.410 -8.898 -13.005 1.00 95.69 460 SER A N 1
ATOM 3465 C CA . SER A 1 460 ? 6.539 -9.380 -14.075 1.00 95.69 460 SER A CA 1
ATOM 3466 C C . SER A 1 460 ? 7.146 -10.598 -14.747 1.00 95.69 460 SER A C 1
ATOM 3468 O O . SER A 1 460 ? 8.357 -10.645 -14.951 1.00 95.69 460 SER A O 1
ATOM 3470 N N . VAL A 1 461 ? 6.281 -11.528 -15.140 1.00 95.44 461 VAL A N 1
ATOM 3471 C CA . VAL A 1 461 ? 6.580 -12.658 -16.038 1.00 95.44 461 VAL A CA 1
ATOM 3472 C C . VAL A 1 461 ? 6.311 -12.288 -17.510 1.00 95.44 461 VAL A C 1
ATOM 3474 O O . VAL A 1 461 ? 6.077 -13.133 -18.372 1.00 95.44 461 VAL A O 1
ATOM 3477 N N . GLY A 1 462 ? 6.262 -10.992 -17.819 1.00 93.38 462 GLY A N 1
ATOM 3478 C CA . GLY A 1 462 ? 6.002 -10.456 -19.158 1.00 93.38 462 GLY A CA 1
ATOM 3479 C C . GLY A 1 462 ? 4.524 -10.399 -19.551 1.00 93.38 462 GLY A C 1
ATOM 3480 O O . GLY A 1 462 ? 4.181 -9.693 -20.501 1.00 93.38 462 GLY A O 1
ATOM 3481 N N . LEU A 1 463 ? 3.629 -11.042 -18.789 1.00 95.69 463 LEU A N 1
ATOM 3482 C CA . LEU A 1 463 ? 2.209 -11.158 -19.131 1.00 95.69 463 LEU A CA 1
ATOM 3483 C C . LEU A 1 463 ? 1.539 -9.791 -19.348 1.00 95.69 463 LEU A C 1
ATOM 3485 O O . LEU A 1 463 ? 0.741 -9.646 -20.270 1.00 95.69 463 LEU A O 1
ATOM 3489 N N . SER A 1 464 ? 1.890 -8.756 -18.572 1.00 94.75 464 SER A N 1
ATOM 3490 C CA . SER A 1 464 ? 1.349 -7.400 -18.768 1.00 94.75 464 SER A CA 1
ATOM 3491 C C . SER A 1 464 ? 1.491 -6.881 -20.206 1.00 94.75 464 SER A C 1
ATOM 3493 O O . SER A 1 464 ? 0.586 -6.203 -20.693 1.00 94.75 464 SER A O 1
ATOM 3495 N N . GLY A 1 465 ? 2.594 -7.192 -20.895 1.00 93.88 465 GLY A N 1
ATOM 3496 C CA . GLY A 1 465 ? 2.830 -6.782 -22.285 1.00 93.88 465 GLY A CA 1
ATOM 3497 C C . GLY A 1 465 ? 2.039 -7.587 -23.316 1.00 93.88 465 GLY A C 1
ATOM 3498 O O . GLY A 1 465 ? 1.694 -7.058 -24.371 1.00 93.88 465 GLY A O 1
ATOM 3499 N N . GLU A 1 466 ? 1.707 -8.835 -22.990 1.00 95.00 466 GLU A N 1
ATOM 3500 C CA . GLU A 1 466 ? 1.034 -9.796 -23.874 1.00 95.00 466 GLU A CA 1
ATOM 3501 C C . GLU A 1 466 ? -0.500 -9.663 -23.840 1.00 95.00 466 GLU A C 1
ATOM 3503 O O . GLU A 1 466 ? -1.190 -10.090 -24.765 1.00 95.00 466 GLU A O 1
ATOM 3508 N N . LEU A 1 467 ? -1.053 -9.045 -22.790 1.00 95.81 467 LEU A N 1
ATOM 3509 C CA . LEU A 1 467 ? -2.498 -8.982 -22.580 1.00 95.81 467 LEU A CA 1
ATOM 3510 C C . LEU A 1 467 ? -3.248 -8.172 -23.653 1.00 95.81 467 LEU A C 1
ATOM 3512 O O . LEU A 1 467 ? -2.811 -7.087 -24.053 1.00 95.81 467 LEU A O 1
ATOM 3516 N N . PRO A 1 468 ? -4.470 -8.596 -24.030 1.00 96.19 468 PRO A N 1
ATOM 3517 C CA . PRO A 1 468 ? -5.364 -7.752 -24.810 1.00 96.19 468 PRO A CA 1
ATOM 3518 C C . PRO A 1 468 ? -5.807 -6.520 -23.993 1.00 96.19 468 PRO A C 1
ATOM 3520 O O . PRO A 1 468 ? -5.728 -6.523 -22.757 1.00 96.19 468 PRO A O 1
ATOM 3523 N N . PRO A 1 469 ? -6.361 -5.471 -24.637 1.00 96.44 469 PRO A N 1
ATOM 3524 C CA . PRO A 1 469 ? -6.743 -4.228 -23.956 1.00 96.44 469 PRO A CA 1
ATOM 3525 C C . PRO A 1 469 ? -7.647 -4.433 -22.731 1.00 96.44 469 PRO A C 1
ATOM 3527 O O . PRO A 1 469 ? -7.465 -3.780 -21.705 1.00 96.44 469 PRO A O 1
ATOM 3530 N N . ALA A 1 470 ? -8.585 -5.385 -22.796 1.00 96.56 470 ALA A N 1
ATOM 3531 C CA . ALA A 1 470 ? -9.450 -5.729 -21.667 1.00 96.56 470 ALA A CA 1
ATOM 3532 C C . ALA A 1 470 ? -8.649 -6.196 -20.435 1.00 96.56 470 ALA A C 1
ATOM 3534 O O . ALA A 1 470 ? -8.915 -5.734 -19.325 1.00 96.56 470 ALA A O 1
ATOM 3535 N N . GLY A 1 471 ? -7.636 -7.046 -20.631 1.00 96.88 471 GLY A N 1
ATOM 3536 C CA . GLY A 1 471 ? -6.767 -7.534 -19.558 1.00 96.88 471 GLY A CA 1
ATOM 3537 C C . GLY A 1 471 ? -5.908 -6.423 -18.949 1.00 96.88 471 GLY A C 1
ATOM 3538 O O . GLY A 1 471 ? -5.809 -6.319 -17.725 1.00 96.88 471 GLY A O 1
ATOM 3539 N N . LYS A 1 472 ? -5.384 -5.516 -19.786 1.00 97.69 472 LYS A N 1
ATOM 3540 C CA . LYS A 1 472 ? -4.637 -4.329 -19.333 1.00 97.69 472 LYS A CA 1
ATOM 3541 C C . LYS A 1 472 ? -5.480 -3.460 -18.389 1.00 97.69 472 LYS A C 1
ATOM 3543 O O . LYS A 1 472 ? -5.010 -3.070 -17.320 1.00 97.69 472 LYS A O 1
ATOM 3548 N N . TYR A 1 473 ? -6.750 -3.209 -18.717 1.00 97.62 473 TYR A N 1
ATOM 3549 C CA . TYR A 1 473 ? -7.645 -2.447 -17.835 1.00 97.62 473 TYR A CA 1
ATOM 3550 C C . TYR A 1 473 ? -7.975 -3.173 -16.523 1.00 97.62 473 TYR A C 1
ATOM 3552 O O . TYR A 1 473 ? -8.092 -2.518 -15.484 1.00 97.62 473 TYR A O 1
ATOM 3560 N N . VAL A 1 474 ? -8.101 -4.504 -16.543 1.00 97.88 474 VAL A N 1
ATOM 3561 C CA . VAL A 1 474 ? -8.313 -5.307 -15.326 1.00 97.88 474 VAL A CA 1
ATOM 3562 C C . VAL A 1 474 ? -7.113 -5.182 -14.387 1.00 97.88 474 VAL A C 1
ATOM 3564 O O . VAL A 1 474 ? -7.296 -4.831 -13.220 1.00 97.88 474 VAL A O 1
ATOM 3567 N N . LEU A 1 475 ? -5.889 -5.376 -14.889 1.00 97.81 475 LEU A N 1
ATOM 3568 C CA . LEU A 1 475 ? -4.676 -5.188 -14.088 1.00 97.81 475 LEU A CA 1
ATOM 3569 C C . LEU A 1 475 ? -4.547 -3.748 -13.573 1.00 97.81 475 LEU A C 1
ATOM 3571 O O . LEU A 1 475 ? -4.267 -3.556 -12.391 1.00 97.81 475 LEU A O 1
ATOM 3575 N N . ALA A 1 476 ? -4.826 -2.735 -14.400 1.00 97.62 476 ALA A N 1
ATOM 3576 C CA . ALA A 1 476 ? -4.817 -1.330 -13.976 1.00 97.62 476 ALA A CA 1
ATOM 3577 C C . ALA A 1 476 ? -5.784 -1.069 -12.805 1.00 97.62 476 ALA A C 1
ATOM 3579 O O . ALA A 1 476 ? -5.437 -0.394 -11.831 1.00 97.62 476 ALA A O 1
ATOM 3580 N N . LEU A 1 477 ? -6.986 -1.652 -12.843 1.00 96.19 477 LEU A N 1
ATOM 3581 C CA . LEU A 1 477 ? -7.938 -1.554 -11.738 1.00 96.19 477 LEU A CA 1
ATOM 3582 C C . LEU A 1 477 ? -7.422 -2.254 -10.471 1.00 96.19 477 LEU A C 1
ATOM 3584 O O . LEU A 1 477 ? -7.564 -1.712 -9.372 1.00 96.19 477 LEU A O 1
ATOM 3588 N N . ILE A 1 478 ? -6.806 -3.429 -10.610 1.00 97.12 478 ILE A N 1
ATOM 3589 C CA . ILE A 1 478 ? -6.229 -4.182 -9.488 1.00 97.12 478 ILE A CA 1
ATOM 3590 C C . ILE A 1 478 ? -5.092 -3.389 -8.828 1.00 97.12 478 ILE A C 1
ATOM 3592 O O . ILE A 1 478 ? -5.085 -3.271 -7.600 1.00 97.12 478 ILE A O 1
ATOM 3596 N N . MET A 1 479 ? -4.208 -2.761 -9.613 1.00 96.31 479 MET A N 1
ATOM 3597 C CA . MET A 1 479 ? -3.160 -1.862 -9.105 1.00 96.31 479 MET A CA 1
ATOM 3598 C C . MET A 1 479 ? -3.746 -0.710 -8.286 1.00 96.31 479 MET A C 1
ATOM 3600 O O . MET A 1 479 ? -3.279 -0.402 -7.185 1.00 96.31 479 MET A O 1
ATOM 3604 N N . LEU A 1 480 ? -4.816 -0.087 -8.790 1.00 92.94 480 LEU A N 1
ATOM 3605 C CA . LEU A 1 480 ? -5.487 1.018 -8.110 1.00 92.94 480 LEU A CA 1
ATOM 3606 C C . LEU A 1 480 ? -6.100 0.575 -6.771 1.00 92.94 480 LEU A C 1
ATOM 3608 O O . LEU A 1 480 ? -5.960 1.269 -5.761 1.00 92.94 480 LEU A O 1
ATOM 3612 N N . ILE A 1 481 ? -6.753 -0.592 -6.746 1.00 92.50 481 ILE A N 1
ATOM 3613 C CA . ILE A 1 481 ? -7.320 -1.180 -5.524 1.00 92.50 481 ILE A CA 1
ATOM 3614 C C . ILE A 1 481 ? -6.210 -1.499 -4.517 1.00 92.50 481 ILE A C 1
ATOM 3616 O O . ILE A 1 481 ? -6.336 -1.153 -3.338 1.00 92.50 481 ILE A O 1
ATOM 3620 N N . GLY A 1 482 ? -5.120 -2.108 -4.985 1.00 90.75 482 GLY A N 1
ATOM 3621 C CA . GLY A 1 482 ? -3.936 -2.427 -4.193 1.00 90.75 482 GLY A CA 1
ATOM 3622 C C . GLY A 1 482 ? -3.315 -1.200 -3.531 1.00 90.75 482 GLY A C 1
ATOM 3623 O O . GLY A 1 482 ? -3.062 -1.189 -2.324 1.00 90.75 482 GLY A O 1
ATOM 3624 N N . ARG A 1 483 ? -3.162 -0.115 -4.300 1.00 89.94 483 ARG A N 1
ATOM 3625 C CA . ARG A 1 483 ? -2.582 1.153 -3.836 1.00 89.94 483 ARG A CA 1
ATOM 3626 C C . ARG A 1 483 ? -3.445 1.882 -2.814 1.00 89.94 483 ARG A C 1
ATOM 3628 O O . ARG A 1 483 ? -2.941 2.354 -1.795 1.00 89.94 483 ARG A O 1
ATOM 3635 N N . ILE A 1 484 ? -4.738 2.027 -3.105 1.00 85.69 484 ILE A N 1
ATOM 3636 C CA . ILE A 1 484 ? -5.686 2.767 -2.254 1.00 85.69 484 ILE A CA 1
ATOM 3637 C C . ILE A 1 484 ? -6.002 1.975 -0.973 1.00 85.69 484 ILE A C 1
ATOM 3639 O O . ILE A 1 484 ? -6.356 2.551 0.065 1.00 85.69 484 ILE A O 1
ATOM 3643 N N . GLY A 1 485 ? -5.850 0.653 -1.039 1.00 83.94 485 GLY A N 1
ATOM 3644 C CA . GLY A 1 485 ? -6.182 -0.288 0.013 1.00 83.94 485 GLY A CA 1
ATOM 3645 C C . GLY A 1 485 ? -7.615 -0.787 -0.129 1.00 83.94 485 GLY A C 1
ATOM 3646 O O . GLY A 1 485 ? -8.572 -0.011 -0.229 1.00 83.94 485 GLY A O 1
ATOM 3647 N N . THR A 1 486 ? -7.771 -2.107 -0.071 1.00 81.94 486 THR A N 1
ATOM 3648 C CA . THR A 1 486 ? -9.054 -2.803 -0.240 1.00 81.94 486 THR A CA 1
ATOM 3649 C C . THR A 1 486 ? -10.136 -2.284 0.696 1.00 81.94 486 THR A C 1
ATOM 3651 O O . THR A 1 486 ? -11.244 -1.991 0.256 1.00 81.94 486 THR A O 1
ATOM 3654 N N . THR A 1 487 ? -9.820 -2.058 1.970 1.00 75.31 487 THR A N 1
ATOM 3655 C CA . THR A 1 487 ? -10.787 -1.538 2.950 1.00 75.31 487 THR A CA 1
ATOM 3656 C C . THR A 1 487 ? -11.247 -0.116 2.647 1.00 75.31 487 THR A C 1
ATOM 3658 O O . THR A 1 487 ? -12.419 0.201 2.855 1.00 75.31 487 THR A O 1
ATOM 3661 N N . THR A 1 488 ? -10.369 0.735 2.114 1.00 79.31 488 THR A N 1
ATOM 3662 C CA . THR A 1 488 ? -10.728 2.087 1.669 1.00 79.31 488 THR A CA 1
ATOM 3663 C C . THR A 1 488 ? -11.674 2.016 0.474 1.00 79.31 488 THR A C 1
ATOM 3665 O O . THR A 1 488 ? -12.697 2.699 0.465 1.00 79.31 488 THR A O 1
ATOM 3668 N N . VAL A 1 489 ? -11.389 1.149 -0.502 1.00 79.75 489 VAL A N 1
ATOM 3669 C CA . VAL A 1 489 ? -12.260 0.942 -1.669 1.00 79.75 489 VAL A CA 1
ATOM 3670 C C . VAL A 1 489 ? -13.621 0.381 -1.244 1.00 79.75 489 VAL A C 1
ATOM 3672 O O . VAL A 1 489 ? -14.651 0.942 -1.622 1.00 79.75 489 VAL A O 1
ATOM 3675 N N . ALA A 1 490 ? -13.658 -0.635 -0.374 1.00 78.38 490 ALA A N 1
ATOM 3676 C CA . ALA A 1 490 ? -14.907 -1.145 0.201 1.00 78.38 490 ALA A CA 1
ATOM 3677 C C . ALA A 1 490 ? -15.695 -0.042 0.912 1.00 78.38 490 ALA A C 1
ATOM 3679 O O . ALA A 1 490 ? -16.894 0.101 0.687 1.00 78.38 490 ALA A O 1
ATOM 3680 N N . ALA A 1 491 ? -15.039 0.773 1.739 1.00 75.44 491 ALA A N 1
ATOM 3681 C CA . ALA A 1 491 ? -15.694 1.870 2.444 1.00 75.44 491 ALA A CA 1
ATOM 3682 C C . ALA A 1 491 ? -16.211 2.969 1.496 1.00 75.44 491 ALA A C 1
ATOM 3684 O O . ALA A 1 491 ? -17.210 3.621 1.804 1.00 75.44 491 ALA A O 1
ATOM 3685 N N . ALA A 1 492 ? -15.552 3.189 0.355 1.00 75.75 492 ALA A N 1
ATOM 3686 C CA . ALA A 1 492 ? -15.976 4.148 -0.665 1.00 75.75 492 ALA A CA 1
ATOM 3687 C C . ALA A 1 492 ? -17.208 3.670 -1.456 1.00 75.75 492 ALA A C 1
ATOM 3689 O O . ALA A 1 492 ? -18.066 4.490 -1.815 1.00 75.75 492 ALA A O 1
ATOM 3690 N N . LEU A 1 493 ? -17.282 2.359 -1.711 1.00 73.56 493 LEU A N 1
ATOM 3691 C CA . LEU A 1 493 ? -18.381 1.687 -2.409 1.00 73.56 493 LEU A CA 1
ATOM 3692 C C . LEU A 1 493 ? -19.563 1.371 -1.487 1.00 73.56 493 LEU A C 1
ATOM 3694 O O . LEU A 1 493 ? -20.700 1.299 -1.951 1.00 73.56 493 LEU A O 1
ATOM 3698 N N . ALA A 1 494 ? -19.321 1.241 -0.181 1.00 72.25 494 ALA A N 1
ATOM 3699 C CA . ALA A 1 494 ? -20.362 1.005 0.804 1.00 72.25 494 ALA A CA 1
ATOM 3700 C C . ALA A 1 494 ? -21.410 2.130 0.759 1.00 72.25 494 ALA A C 1
ATOM 3702 O O . ALA A 1 494 ? -21.154 3.288 1.109 1.00 72.25 494 ALA A O 1
ATOM 3703 N N . LEU A 1 495 ? -22.629 1.775 0.347 1.00 50.03 495 LEU A N 1
ATOM 3704 C CA . LEU A 1 495 ? -23.792 2.649 0.409 1.00 50.03 495 LEU A CA 1
ATOM 3705 C C . LEU A 1 495 ? -24.063 2.965 1.876 1.00 50.03 495 LEU A C 1
ATOM 3707 O O . LEU A 1 495 ? -24.589 2.121 2.589 1.00 50.03 495 LEU A O 1
ATOM 3711 N N . ARG A 1 496 ? -23.641 4.166 2.305 1.00 48.81 496 ARG A N 1
ATOM 3712 C CA . ARG A 1 496 ? -23.922 4.825 3.592 1.00 48.81 496 ARG A CA 1
ATOM 3713 C C . ARG A 1 496 ? -24.204 3.802 4.692 1.00 48.81 496 ARG A C 1
ATOM 3715 O O . ARG A 1 496 ? -25.353 3.395 4.861 1.00 48.81 496 ARG A O 1
ATOM 3722 N N . SER A 1 497 ? -23.197 3.450 5.495 1.00 44.34 497 SER A N 1
ATOM 3723 C CA . SER A 1 497 ? -23.487 2.809 6.774 1.00 44.34 497 SER A CA 1
ATOM 3724 C C . SER A 1 497 ? -24.357 3.783 7.571 1.00 44.34 497 SER A C 1
ATOM 3726 O O . SER A 1 497 ? -23.896 4.707 8.244 1.00 44.34 497 SER A O 1
ATOM 3728 N N . ARG A 1 498 ? -25.682 3.614 7.466 1.00 40.91 498 ARG A N 1
ATOM 3729 C CA . ARG A 1 498 ? -26.565 4.001 8.546 1.00 40.91 498 ARG A CA 1
ATOM 3730 C C . ARG A 1 498 ? -25.919 3.292 9.715 1.00 40.91 498 ARG A C 1
ATOM 3732 O O . ARG A 1 498 ? -25.841 2.065 9.712 1.00 40.91 498 ARG A O 1
ATOM 3739 N N . ARG A 1 499 ? -25.409 4.054 10.686 1.00 38.78 499 ARG A N 1
ATOM 3740 C CA . ARG A 1 499 ? -25.352 3.530 12.043 1.00 38.78 499 ARG A CA 1
ATOM 3741 C C . ARG A 1 499 ? -26.737 2.936 12.219 1.00 38.78 499 ARG A C 1
ATOM 3743 O O . ARG A 1 499 ? -27.709 3.694 12.233 1.00 38.78 499 ARG A O 1
ATOM 3750 N N . ARG A 1 500 ? -26.850 1.607 12.198 1.00 38.56 500 ARG A N 1
ATOM 3751 C CA . ARG A 1 500 ? -28.038 0.958 12.711 1.00 38.56 500 ARG A CA 1
ATOM 3752 C C . ARG A 1 500 ? -28.005 1.377 14.167 1.00 38.56 500 ARG A C 1
ATOM 3754 O O . ARG A 1 500 ? -27.377 0.747 15.002 1.00 38.56 500 ARG A O 1
ATOM 3761 N N . LEU A 1 501 ? -28.649 2.501 14.452 1.00 40.50 501 LEU A N 1
ATOM 3762 C CA . LEU A 1 501 ? -29.309 2.729 15.713 1.00 40.50 501 LEU A CA 1
ATOM 3763 C C . LEU A 1 501 ? -30.456 1.714 15.738 1.00 40.50 501 LEU A C 1
ATOM 3765 O O . LEU A 1 501 ? -31.616 2.094 15.749 1.00 40.50 501 LEU A O 1
ATOM 3769 N N . TYR A 1 502 ? -30.135 0.417 15.686 1.00 45.03 502 TYR A N 1
ATOM 3770 C CA . TYR A 1 502 ? -30.973 -0.554 16.347 1.00 45.03 502 TYR A CA 1
ATOM 3771 C C . TYR A 1 502 ? -30.702 -0.241 17.811 1.00 45.03 502 TYR A C 1
ATOM 3773 O O . TYR A 1 502 ? -29.695 -0.654 18.387 1.00 45.03 502 TYR A O 1
ATOM 3781 N N . ARG A 1 503 ? -31.467 0.707 18.357 1.00 55.28 503 ARG A N 1
ATOM 3782 C CA . ARG A 1 503 ? -31.440 0.956 19.788 1.00 55.28 503 ARG A CA 1
ATOM 3783 C C . ARG A 1 503 ? -32.146 -0.248 20.368 1.00 55.28 503 ARG A C 1
ATOM 3785 O O . ARG A 1 503 ? -33.365 -0.260 20.408 1.00 55.28 503 ARG A O 1
ATOM 3792 N N . VAL A 1 504 ? -31.357 -1.265 20.702 1.00 65.25 504 VAL A N 1
ATOM 3793 C CA . VAL A 1 504 ? -31.862 -2.490 21.312 1.00 65.25 504 VAL A CA 1
ATOM 3794 C C . VAL A 1 504 ? -32.747 -2.083 22.493 1.00 65.25 504 VAL A C 1
ATOM 3796 O O . VAL A 1 504 ? -32.295 -1.251 23.303 1.00 65.25 504 VAL A O 1
ATOM 3799 N N . PRO A 1 505 ? -33.997 -2.570 22.546 1.00 83.75 505 PRO A N 1
ATOM 3800 C CA . PRO A 1 505 ? -34.907 -2.226 23.619 1.00 83.75 505 PRO A CA 1
ATOM 3801 C C . PRO A 1 505 ? -34.319 -2.695 24.952 1.00 83.75 505 PRO A C 1
ATOM 3803 O O . PRO A 1 505 ? -33.566 -3.667 25.016 1.00 83.75 505 PRO A O 1
ATOM 3806 N N . VAL A 1 506 ? -34.602 -1.954 26.019 1.00 91.50 506 VAL A N 1
ATOM 3807 C CA . VAL A 1 50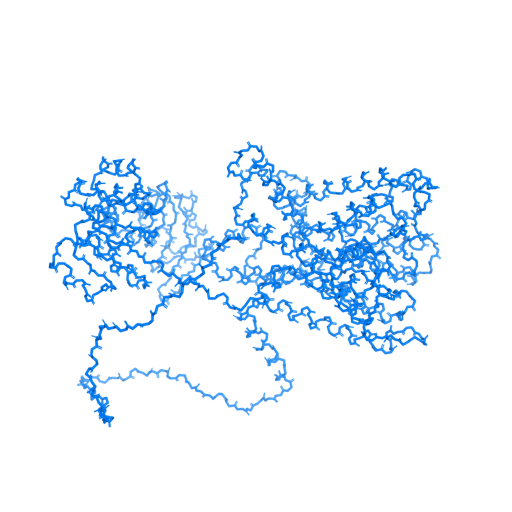6 ? -34.124 -2.285 27.366 1.00 91.50 506 VAL A CA 1
ATOM 3808 C C . VAL A 1 506 ? -35.309 -2.725 28.209 1.00 91.50 506 VAL A C 1
ATOM 3810 O O . VAL A 1 506 ? -36.303 -2.002 28.305 1.00 91.50 506 VAL A O 1
ATOM 3813 N N . LEU A 1 507 ? -35.183 -3.890 28.837 1.00 94.50 507 LEU A N 1
ATOM 3814 C CA . LEU A 1 507 ? -36.152 -4.378 29.807 1.00 94.50 507 LEU A CA 1
ATOM 3815 C C . LEU A 1 507 ? -35.876 -3.711 31.158 1.00 94.50 507 LEU A C 1
ATOM 3817 O O . LEU A 1 507 ? -34.747 -3.740 31.645 1.00 94.50 507 LEU A O 1
ATOM 3821 N N . VAL A 1 508 ? -36.878 -3.091 31.774 1.00 96.31 508 VAL A N 1
ATOM 3822 C CA . VAL A 1 508 ? -36.748 -2.500 33.115 1.00 96.31 508 VAL A CA 1
ATOM 3823 C C . VAL A 1 508 ? -37.802 -3.116 34.022 1.00 96.31 508 VAL A C 1
ATOM 3825 O O . VAL A 1 508 ? -38.987 -2.852 33.859 1.00 96.31 508 VAL A O 1
ATOM 3828 N N . ILE A 1 509 ? -37.364 -3.921 34.986 1.00 95.50 509 ILE A N 1
ATOM 3829 C CA . ILE A 1 509 ? -38.219 -4.664 35.911 1.00 95.50 509 ILE A CA 1
ATOM 3830 C C . ILE A 1 509 ? -38.217 -3.973 37.274 1.00 95.50 509 ILE A C 1
ATOM 3832 O O . ILE A 1 509 ? -37.158 -3.767 37.867 1.00 95.50 509 ILE A O 1
ATOM 3836 N N . GLY A 1 510 ? -39.397 -3.635 37.787 1.00 94.44 510 GLY A N 1
ATOM 3837 C CA . GLY A 1 510 ? -39.571 -2.883 39.027 1.00 94.44 510 GLY A CA 1
ATOM 3838 C C . GLY A 1 510 ? -39.415 -1.381 38.798 1.00 94.44 510 GLY A C 1
ATOM 3839 O O . GLY A 1 510 ? -38.335 -0.809 38.965 1.00 94.44 510 GLY A O 1
ATOM 3840 N N . LEU A 1 511 ? -40.520 -0.720 38.471 1.00 92.56 511 LEU A N 1
ATOM 3841 C CA . LEU A 1 511 ? -40.673 0.712 38.218 1.00 92.56 511 LEU A CA 1
ATOM 3842 C C . LEU A 1 511 ? -40.902 1.521 39.506 1.00 92.56 511 LEU A C 1
ATOM 3844 O O . LEU A 1 511 ? -41.582 2.548 39.509 1.00 92.56 511 LEU A O 1
ATOM 3848 N N . GLY A 1 512 ? -40.223 1.152 40.594 1.00 89.75 512 GLY A N 1
ATOM 3849 C CA . GLY A 1 512 ? -40.076 2.017 41.766 1.00 89.75 512 GLY A CA 1
ATOM 3850 C C . GLY A 1 512 ? -39.312 3.314 41.442 1.00 89.75 512 GLY A C 1
ATOM 3851 O O . GLY A 1 512 ? -39.045 3.646 40.287 1.00 89.75 512 GLY A O 1
ATOM 3852 N N . ARG A 1 513 ? -38.875 4.063 42.464 1.00 90.56 513 ARG A N 1
ATOM 3853 C CA . ARG A 1 513 ? -38.169 5.353 42.266 1.00 90.56 513 ARG A CA 1
ATOM 3854 C C . ARG A 1 513 ? -36.979 5.254 41.302 1.00 90.56 513 ARG A C 1
ATOM 3856 O O . ARG A 1 513 ? -36.846 6.071 40.396 1.00 90.56 513 ARG A O 1
ATOM 3863 N N . PHE A 1 514 ? -36.138 4.238 41.491 1.00 92.31 514 PHE A N 1
ATOM 3864 C CA . PHE A 1 514 ? -34.954 4.019 40.663 1.00 92.31 514 PHE A CA 1
ATOM 3865 C C . PHE A 1 514 ? -35.305 3.497 39.260 1.00 92.31 514 PHE A C 1
ATOM 3867 O O . PHE A 1 514 ? -34.824 4.047 38.267 1.00 92.31 514 PHE A O 1
ATOM 3874 N N . GLY A 1 515 ? -36.162 2.473 39.166 1.00 92.88 515 GLY A N 1
ATOM 3875 C CA . GLY A 1 515 ? -36.565 1.887 37.885 1.00 92.88 515 GLY A CA 1
ATOM 3876 C C . GLY A 1 515 ? -37.288 2.887 36.987 1.00 92.88 515 GLY A C 1
ATOM 3877 O O . GLY A 1 515 ? -36.916 3.034 35.828 1.00 92.88 515 GLY A O 1
ATOM 3878 N N . THR A 1 516 ? -38.221 3.673 37.538 1.00 93.94 516 THR A N 1
ATOM 3879 C CA . THR A 1 516 ? -38.899 4.757 36.808 1.00 93.94 516 THR A CA 1
ATOM 3880 C C . THR A 1 516 ? -37.909 5.805 36.299 1.00 93.94 516 THR A C 1
ATOM 3882 O O . THR A 1 516 ? -37.947 6.169 35.124 1.00 93.94 516 THR A O 1
ATOM 3885 N N . ALA A 1 517 ? -36.998 6.292 37.151 1.00 92.81 517 ALA A N 1
ATOM 3886 C CA . ALA A 1 517 ? -36.005 7.286 36.741 1.00 92.81 517 ALA A CA 1
ATOM 3887 C C . ALA A 1 517 ? -35.094 6.754 35.622 1.00 92.81 517 ALA A C 1
ATOM 3889 O O . ALA A 1 517 ? -34.810 7.467 34.658 1.00 92.81 517 ALA A O 1
ATOM 3890 N N . THR A 1 518 ? -34.693 5.486 35.722 1.00 93.06 518 THR A N 1
ATOM 3891 C CA . THR A 1 518 ? -33.871 4.805 34.717 1.00 93.06 518 THR A CA 1
ATOM 3892 C C . THR A 1 518 ? -34.630 4.642 33.403 1.00 93.06 518 THR A C 1
ATOM 3894 O O . THR A 1 518 ? -34.139 5.072 32.361 1.00 93.06 518 THR A O 1
ATOM 3897 N N . ALA A 1 519 ? -35.852 4.108 33.445 1.00 93.38 519 ALA A N 1
ATOM 3898 C CA . ALA A 1 519 ? -36.704 3.905 32.277 1.00 93.38 519 ALA A CA 1
ATOM 3899 C C . ALA A 1 519 ? -36.983 5.219 31.530 1.00 93.38 519 ALA A C 1
ATOM 3901 O O . ALA A 1 519 ? -36.794 5.297 30.317 1.00 93.38 519 ALA A O 1
ATOM 3902 N N . LEU A 1 520 ? -37.349 6.284 32.249 1.00 92.94 520 LEU A N 1
ATOM 3903 C CA . LEU A 1 520 ? -37.605 7.594 31.645 1.00 92.94 520 LEU A CA 1
ATOM 3904 C C . LEU A 1 520 ? -36.338 8.212 31.047 1.00 92.94 520 LEU A C 1
ATOM 3906 O O . LEU A 1 520 ? -36.402 8.847 29.996 1.00 92.94 520 LEU A O 1
ATOM 3910 N N . GLN A 1 521 ? -35.178 8.034 31.681 1.00 89.81 521 GLN A N 1
ATOM 3911 C CA . GLN A 1 521 ? -33.923 8.552 31.142 1.00 89.81 521 GLN A CA 1
ATOM 3912 C C . GLN A 1 521 ? -33.483 7.790 29.886 1.00 89.81 521 GLN A C 1
ATOM 3914 O O . GLN A 1 521 ? -33.032 8.412 28.922 1.00 89.81 521 GLN A O 1
ATOM 3919 N N . LEU A 1 522 ? -33.669 6.468 29.859 1.00 88.38 522 LEU A N 1
ATOM 3920 C CA . LEU A 1 522 ? -33.457 5.645 28.667 1.00 88.38 522 LEU A CA 1
ATOM 3921 C C . LEU A 1 522 ? -34.398 6.079 27.530 1.00 88.38 522 LEU A C 1
ATOM 3923 O O . LEU A 1 522 ? -33.937 6.298 26.407 1.00 88.38 522 LEU A O 1
ATOM 3927 N N . ALA A 1 523 ? -35.676 6.318 27.838 1.00 87.00 523 ALA A N 1
ATOM 3928 C CA . ALA A 1 523 ? -36.660 6.821 26.883 1.00 87.00 523 ALA A CA 1
ATOM 3929 C C . ALA A 1 523 ? -36.316 8.230 26.359 1.00 87.00 523 ALA A C 1
ATOM 3931 O O . ALA A 1 523 ? -36.407 8.480 25.161 1.00 87.00 523 ALA A O 1
ATOM 3932 N N . ARG A 1 524 ? -35.823 9.149 27.204 1.00 86.00 524 ARG A N 1
ATOM 3933 C CA . ARG A 1 524 ? -35.348 10.487 26.775 1.00 86.00 524 ARG A CA 1
ATOM 3934 C C . ARG A 1 524 ? -34.126 10.430 25.868 1.00 86.00 524 ARG A C 1
ATOM 3936 O O . ARG A 1 524 ? -33.975 11.260 24.977 1.00 86.00 524 ARG A O 1
ATOM 3943 N N . GLN A 1 525 ? -33.260 9.440 26.067 1.00 78.38 525 GLN A N 1
ATOM 3944 C CA . GLN A 1 525 ? -32.166 9.139 25.141 1.00 78.38 525 GLN A CA 1
ATOM 3945 C C . GLN A 1 525 ? -32.665 8.454 23.856 1.00 78.38 525 GLN A C 1
ATOM 3947 O O . GLN A 1 525 ? -31.867 8.168 22.962 1.00 78.38 525 GLN A O 1
ATOM 3952 N N . GLY A 1 526 ? -33.978 8.227 23.756 1.00 78.00 526 GLY A N 1
ATOM 3953 C CA . GLY A 1 526 ? -34.718 7.634 22.652 1.00 78.00 526 GLY A CA 1
ATOM 3954 C C . GLY A 1 526 ? -34.485 6.136 22.490 1.00 78.00 526 GLY A C 1
ATOM 3955 O O . GLY A 1 526 ? -34.528 5.653 21.359 1.00 78.00 526 GLY A O 1
ATOM 3956 N N . ARG A 1 527 ? -34.161 5.420 23.573 1.00 82.25 527 ARG A N 1
ATOM 3957 C CA . ARG A 1 527 ? -34.214 3.954 23.599 1.00 82.25 527 ARG A CA 1
ATOM 3958 C C . ARG A 1 527 ? -35.652 3.503 23.820 1.00 82.25 527 ARG A C 1
ATOM 3960 O O . ARG A 1 527 ? -36.371 4.119 24.603 1.00 82.25 527 ARG A O 1
ATOM 3967 N N . GLU A 1 528 ? -36.031 2.415 23.166 1.00 86.12 528 GLU A N 1
ATOM 3968 C CA . GLU A 1 528 ? -37.268 1.712 23.486 1.00 86.12 528 GLU A CA 1
ATOM 3969 C C . GLU A 1 528 ? -37.105 1.008 24.833 1.00 86.12 528 GLU A C 1
ATOM 3971 O O . GLU A 1 528 ? -36.044 0.461 25.148 1.00 86.12 528 GLU A O 1
ATOM 3976 N N . VAL A 1 529 ? -38.140 1.088 25.660 1.00 91.19 529 VAL A N 1
ATOM 3977 C CA . VAL A 1 529 ? -38.136 0.533 27.012 1.00 91.19 529 VAL A CA 1
ATOM 3978 C C . VAL A 1 529 ? -39.423 -0.245 27.205 1.00 91.19 529 VAL A C 1
ATOM 3980 O O . VAL A 1 529 ? -40.502 0.322 27.007 1.00 91.19 529 VAL A O 1
ATOM 3983 N N . LEU A 1 530 ? -39.281 -1.508 27.609 1.00 92.56 530 LEU A N 1
ATOM 3984 C CA . LEU A 1 530 ? -40.365 -2.310 28.160 1.00 92.56 530 LEU A CA 1
ATOM 3985 C C . LEU A 1 530 ? -40.249 -2.263 29.683 1.00 92.56 530 LEU A C 1
ATOM 3987 O O . LEU A 1 530 ? -39.320 -2.821 30.266 1.00 92.56 530 LEU A O 1
ATOM 3991 N N . GLY A 1 531 ? -41.162 -1.538 30.319 1.00 93.38 531 GLY A N 1
ATOM 3992 C CA . GLY A 1 531 ? -41.289 -1.520 31.770 1.00 93.38 531 GLY A CA 1
ATOM 3993 C C . GLY A 1 531 ? -42.147 -2.687 32.252 1.00 93.38 531 GLY A C 1
ATOM 3994 O O . GLY A 1 531 ? -43.247 -2.870 31.745 1.00 93.38 531 GLY A O 1
ATOM 3995 N N . VAL A 1 532 ? -41.676 -3.440 33.241 1.00 94.25 532 VAL A N 1
ATOM 3996 C CA . VAL A 1 532 ? -42.440 -4.501 33.910 1.00 94.25 532 VAL A CA 1
ATOM 3997 C C . VAL A 1 532 ? -42.631 -4.111 35.365 1.00 94.25 532 VAL A C 1
ATOM 3999 O O . VAL A 1 532 ? -41.659 -3.846 36.076 1.00 94.25 532 VAL A O 1
ATOM 4002 N N . GLU A 1 533 ? -43.879 -4.045 35.806 1.00 94.50 533 GLU A N 1
ATOM 4003 C CA . GLU A 1 533 ? -44.233 -3.636 37.162 1.00 94.50 533 GLU A CA 1
ATOM 4004 C C . GLU A 1 533 ? -45.439 -4.436 37.649 1.00 94.50 533 GLU A C 1
ATOM 4006 O O . GLU A 1 533 ? -46.323 -4.754 36.869 1.00 94.50 533 GLU A O 1
ATOM 4011 N N . ARG A 1 534 ? -45.480 -4.774 38.936 1.00 91.62 534 ARG A N 1
ATOM 4012 C CA . ARG A 1 534 ? -46.605 -5.486 39.549 1.00 91.62 534 ARG A CA 1
ATOM 4013 C C . ARG A 1 534 ? -47.730 -4.527 39.948 1.00 91.62 534 ARG A C 1
ATOM 4015 O O . ARG A 1 534 ? -48.889 -4.915 39.985 1.00 91.62 534 ARG A O 1
ATOM 4022 N N . ASP A 1 535 ? -47.396 -3.285 40.295 1.00 90.31 535 ASP A N 1
ATOM 4023 C CA . ASP A 1 535 ? -48.374 -2.271 40.700 1.00 90.31 535 ASP A CA 1
ATOM 4024 C C . ASP A 1 535 ? -49.097 -1.643 39.492 1.00 90.31 535 ASP A C 1
ATOM 4026 O O . ASP A 1 535 ? -48.551 -0.791 38.779 1.00 90.31 535 ASP A O 1
ATOM 4030 N N . ALA A 1 536 ? -50.368 -2.012 39.319 1.00 89.44 536 ALA A N 1
ATOM 4031 C CA . ALA A 1 536 ? -51.264 -1.494 38.287 1.00 89.44 536 ALA A CA 1
ATOM 4032 C C . ALA A 1 536 ? -51.335 0.048 38.236 1.00 89.44 536 ALA A C 1
ATOM 4034 O O . ALA A 1 536 ? -51.451 0.635 37.155 1.00 89.44 536 ALA A O 1
ATOM 4035 N N . GLN A 1 537 ? -51.224 0.743 39.378 1.00 90.38 537 GLN A N 1
ATOM 4036 C CA . GLN A 1 537 ? -51.278 2.210 39.407 1.00 90.38 537 GLN A CA 1
ATOM 4037 C C . GLN A 1 537 ? -50.040 2.835 38.756 1.00 90.38 537 GLN A C 1
ATOM 4039 O O . GLN A 1 537 ? -50.141 3.836 38.036 1.00 90.38 537 GLN A O 1
ATOM 4044 N N . LEU A 1 538 ? -48.860 2.248 38.984 1.00 88.50 538 LEU A N 1
ATOM 4045 C CA . LEU A 1 538 ? -47.615 2.686 38.352 1.00 88.50 538 LEU A CA 1
ATOM 4046 C C . LEU A 1 538 ? -47.618 2.388 36.852 1.00 88.50 538 LEU A C 1
ATOM 4048 O O . LEU A 1 538 ? -47.203 3.248 36.069 1.00 88.50 538 LEU A O 1
ATOM 4052 N N . VAL A 1 539 ? -48.145 1.227 36.451 1.00 89.44 539 VAL A N 1
ATOM 4053 C CA . VAL A 1 539 ? -48.317 0.852 35.039 1.00 89.44 539 VAL A CA 1
ATOM 4054 C C . VAL A 1 539 ? -49.183 1.883 34.316 1.00 89.44 539 VAL A C 1
ATOM 4056 O O . VAL A 1 539 ? -48.746 2.469 33.322 1.00 89.44 539 VAL A O 1
ATOM 4059 N N . GLN A 1 540 ? -50.360 2.203 34.861 1.00 88.75 540 GLN A N 1
ATOM 4060 C CA . GLN A 1 540 ? -51.271 3.183 34.268 1.00 88.75 540 GLN A CA 1
ATOM 4061 C C . GLN A 1 540 ? -50.638 4.580 34.171 1.00 88.75 540 GLN A C 1
ATOM 4063 O O . GLN A 1 540 ? -50.773 5.267 33.157 1.00 88.75 540 GLN A O 1
ATOM 4068 N N . LYS A 1 541 ? -49.896 4.994 35.205 1.00 90.50 541 LYS A N 1
ATOM 4069 C CA . LYS A 1 541 ? -49.208 6.291 35.241 1.00 90.50 541 LYS A CA 1
ATOM 4070 C C . LYS A 1 541 ? -48.098 6.410 34.191 1.00 90.50 541 LYS A C 1
ATOM 4072 O O . LYS A 1 541 ? -47.884 7.497 33.648 1.00 90.50 541 LYS A O 1
ATOM 4077 N N . LEU A 1 542 ? -47.359 5.330 33.939 1.00 89.62 542 LEU A N 1
ATOM 4078 C CA . LEU A 1 542 ? -46.185 5.329 33.059 1.00 89.62 542 LEU A CA 1
ATOM 4079 C C . LEU A 1 542 ? -46.498 4.920 31.618 1.00 89.62 542 LEU A C 1
ATOM 4081 O O . LEU A 1 542 ? -45.706 5.241 30.732 1.00 89.62 542 LEU A O 1
ATOM 4085 N N . SER A 1 543 ? -47.661 4.316 31.360 1.00 84.50 543 SER A N 1
ATOM 4086 C CA . SER A 1 543 ? -48.116 3.945 30.012 1.00 84.50 543 SER A CA 1
ATOM 4087 C C . SER A 1 543 ? -48.178 5.129 29.035 1.00 84.50 543 SER A C 1
ATOM 4089 O O . SER A 1 543 ? -48.119 4.914 27.830 1.00 84.50 543 SER A O 1
ATOM 4091 N N . GLY A 1 544 ? -48.287 6.371 29.526 1.00 80.50 544 GLY A N 1
ATOM 4092 C CA . GLY A 1 544 ? -48.244 7.587 28.700 1.00 80.50 544 GLY A CA 1
ATOM 4093 C C . GLY A 1 544 ? -46.853 8.218 28.534 1.00 80.50 544 GLY A C 1
ATOM 4094 O O . GLY A 1 544 ? -46.732 9.236 27.856 1.00 80.50 544 GLY A O 1
ATOM 4095 N N . GLN A 1 545 ? -45.815 7.677 29.183 1.00 84.75 545 GLN A N 1
ATOM 4096 C CA . GLN A 1 545 ? -44.457 8.250 29.203 1.00 84.75 545 GLN A CA 1
ATOM 4097 C C . GLN A 1 545 ? -43.377 7.296 28.682 1.00 84.75 545 GLN A C 1
ATOM 4099 O O . GLN A 1 545 ? -42.330 7.754 28.222 1.00 84.75 545 GLN A O 1
ATOM 4104 N N . LEU A 1 546 ? -43.605 5.987 28.778 1.00 85.38 546 LEU A N 1
ATOM 4105 C CA . LEU A 1 546 ? -42.720 4.948 28.256 1.00 85.38 546 LEU A CA 1
ATOM 4106 C C . LEU A 1 546 ? -43.303 4.340 26.979 1.00 85.38 546 LEU A C 1
ATOM 4108 O O . LEU A 1 546 ? -44.485 4.495 26.691 1.00 85.38 546 LEU A O 1
ATOM 4112 N N . THR A 1 547 ? -42.450 3.657 26.213 1.00 74.44 547 THR A N 1
ATOM 4113 C CA . THR A 1 547 ? -42.849 3.052 24.929 1.00 74.44 547 THR A CA 1
ATOM 4114 C C . THR A 1 547 ? -43.802 1.880 25.167 1.00 74.44 547 THR A C 1
ATOM 4116 O O . THR A 1 547 ? -44.848 1.803 24.530 1.00 74.44 547 THR A O 1
ATOM 4119 N N . HIS A 1 548 ? -43.468 1.018 26.136 1.00 84.94 548 HIS A N 1
ATOM 4120 C CA . HIS A 1 548 ? -44.301 -0.093 26.584 1.00 84.94 548 HIS A CA 1
ATOM 4121 C C . HIS A 1 548 ? -44.186 -0.267 28.102 1.00 84.94 548 HIS A C 1
ATOM 4123 O O . HIS A 1 548 ? -43.090 -0.183 28.661 1.00 84.94 548 HIS A O 1
ATOM 4129 N N . VAL A 1 549 ? -45.310 -0.521 28.773 1.00 90.00 549 VAL A N 1
ATOM 4130 C CA . VAL A 1 549 ? -45.355 -0.882 30.196 1.00 90.00 549 VAL A CA 1
ATOM 4131 C C . VAL A 1 549 ? -46.373 -1.998 30.376 1.00 90.00 549 VAL A C 1
ATOM 4133 O O . VAL A 1 549 ? -47.477 -1.889 29.847 1.00 90.00 549 VAL A O 1
ATOM 4136 N N . VAL A 1 550 ? -46.004 -3.056 31.092 1.00 89.38 550 VAL A N 1
ATOM 4137 C CA . VAL A 1 550 ? -46.849 -4.232 31.309 1.00 89.38 550 VAL A CA 1
ATOM 4138 C C . VAL A 1 550 ? -46.944 -4.544 32.795 1.00 89.38 550 VAL A C 1
ATOM 4140 O O . VAL A 1 550 ? -45.947 -4.480 33.520 1.00 89.38 550 VAL A O 1
ATOM 4143 N N . GLU A 1 551 ? -48.158 -4.878 33.228 1.00 92.94 551 GLU A N 1
ATOM 4144 C CA . GLU A 1 551 ? -48.413 -5.406 34.561 1.00 92.94 551 GLU A CA 1
ATOM 4145 C C . GLU A 1 551 ? -48.046 -6.893 34.604 1.00 92.94 551 GLU A C 1
ATOM 4147 O O . GLU A 1 551 ? -48.695 -7.697 33.936 1.00 92.94 551 GLU A O 1
ATOM 4152 N N . ALA A 1 552 ? -46.992 -7.266 35.335 1.00 90.38 552 ALA A N 1
ATOM 4153 C CA . ALA A 1 552 ? -46.607 -8.670 35.495 1.00 90.38 552 ALA A CA 1
ATOM 4154 C C . ALA A 1 552 ? -45.751 -8.923 36.744 1.00 90.38 552 ALA A C 1
ATOM 4156 O O . ALA A 1 552 ? -45.007 -8.058 37.213 1.00 90.38 552 ALA A O 1
ATOM 4157 N N . GLU A 1 553 ? -45.817 -10.156 37.246 1.00 92.19 553 GLU A N 1
ATOM 4158 C CA . GLU A 1 553 ? -45.005 -10.645 38.360 1.00 92.19 553 GLU A CA 1
ATOM 4159 C C . GLU A 1 553 ? -43.713 -11.278 37.830 1.00 92.19 553 GLU A C 1
ATOM 4161 O O . GLU A 1 553 ? -43.677 -12.432 37.421 1.00 92.19 553 GLU A O 1
ATOM 4166 N N . ALA A 1 554 ? -42.630 -10.503 37.826 1.00 91.75 554 ALA A N 1
ATOM 4167 C CA . ALA A 1 554 ? -41.348 -10.933 37.266 1.00 91.75 554 ALA A CA 1
ATOM 4168 C C . ALA A 1 554 ? -40.609 -11.996 38.104 1.00 91.75 554 ALA A C 1
ATOM 4170 O O . ALA A 1 554 ? -39.590 -12.527 37.657 1.00 91.75 554 ALA A O 1
ATOM 4171 N N . THR A 1 555 ? -41.077 -12.297 39.322 1.00 93.62 555 THR A N 1
ATOM 4172 C CA . THR A 1 555 ? -40.555 -13.440 40.087 1.00 93.62 555 THR A CA 1
ATOM 4173 C C . THR A 1 555 ? -40.972 -14.785 39.485 1.00 93.62 555 THR A C 1
ATOM 4175 O O . THR A 1 555 ? -40.295 -15.781 39.732 1.00 93.62 555 THR A O 1
ATOM 4178 N N . ASP A 1 556 ? -42.007 -14.807 38.638 1.00 93.25 556 ASP A N 1
ATOM 4179 C CA . ASP A 1 556 ? -42.395 -15.962 37.833 1.00 93.25 556 ASP A CA 1
ATOM 4180 C C . ASP A 1 556 ? -41.657 -15.958 36.479 1.00 93.25 556 ASP A C 1
ATOM 4182 O O . ASP A 1 556 ? -41.741 -15.010 35.689 1.00 93.25 556 ASP A O 1
ATOM 4186 N N . ILE A 1 557 ? -40.915 -17.032 36.203 1.00 91.81 557 ILE A N 1
ATOM 4187 C CA . ILE A 1 557 ? -40.154 -17.182 34.960 1.00 91.81 557 ILE A CA 1
ATOM 4188 C C . ILE A 1 557 ? -41.067 -17.301 33.735 1.00 91.81 557 ILE A C 1
ATOM 4190 O O . ILE A 1 557 ? -40.703 -16.824 32.658 1.00 91.81 557 ILE A O 1
ATOM 4194 N N . ASP A 1 558 ? -42.259 -17.887 33.875 1.00 86.62 558 ASP A N 1
ATOM 4195 C CA . ASP A 1 558 ? -43.172 -18.068 32.746 1.00 86.62 558 ASP A CA 1
ATOM 4196 C C . ASP A 1 558 ? -43.814 -16.738 32.335 1.00 86.62 558 ASP A C 1
ATOM 4198 O O . ASP A 1 558 ? -43.970 -16.474 31.139 1.00 86.62 558 ASP A O 1
ATOM 4202 N N . ALA A 1 559 ? -44.055 -15.837 33.293 1.00 85.75 559 ALA A N 1
ATOM 4203 C CA . ALA A 1 559 ? -44.429 -14.455 33.004 1.00 85.75 559 ALA A CA 1
ATOM 4204 C C . ALA A 1 559 ? -43.329 -13.733 32.202 1.00 85.75 559 ALA A C 1
ATOM 4206 O O . ALA A 1 559 ? -43.615 -13.090 31.192 1.00 85.75 559 ALA A O 1
ATOM 4207 N N . LEU A 1 560 ? -42.053 -13.889 32.577 1.00 88.00 560 LEU A N 1
ATOM 4208 C CA . LEU A 1 560 ? -40.933 -13.306 31.825 1.00 88.00 560 LEU A CA 1
ATOM 4209 C C . LEU A 1 560 ? -40.784 -13.901 30.416 1.00 88.00 560 LEU A C 1
ATOM 4211 O O . LEU A 1 560 ? -40.467 -13.168 29.476 1.00 88.00 560 LEU A O 1
ATOM 4215 N N . ARG A 1 561 ? -41.055 -15.200 30.236 1.00 84.75 561 ARG A N 1
ATOM 4216 C CA . ARG A 1 561 ? -41.083 -15.838 28.908 1.00 84.75 561 ARG A CA 1
ATOM 4217 C C . ARG A 1 561 ? -42.191 -15.280 28.025 1.00 84.75 561 ARG A C 1
ATOM 4219 O O . ARG A 1 561 ? -41.929 -14.973 26.868 1.00 84.75 561 ARG A O 1
ATOM 4226 N N . GLN A 1 562 ? -43.400 -15.110 28.562 1.00 79.62 562 GLN A N 1
ATOM 4227 C CA . GLN A 1 562 ? -44.534 -14.542 27.821 1.00 79.62 562 GLN A CA 1
ATOM 4228 C C . GLN A 1 562 ? -44.283 -13.097 27.378 1.00 79.62 562 GLN A C 1
ATOM 4230 O O . GLN A 1 562 ? -44.743 -12.687 26.316 1.00 79.62 562 GLN A O 1
ATOM 4235 N N . LEU A 1 563 ? -43.513 -12.340 28.162 1.00 84.94 563 LEU A N 1
ATOM 4236 C CA . LEU A 1 563 ? -43.086 -10.981 27.822 1.00 84.94 563 LEU A CA 1
ATOM 4237 C C . LEU A 1 563 ? -41.913 -10.932 26.830 1.00 84.94 563 LEU A C 1
ATOM 4239 O O . LEU A 1 563 ? -41.468 -9.840 26.478 1.00 84.94 563 LEU A O 1
ATOM 4243 N N . GLY A 1 564 ? -41.385 -12.085 26.410 1.00 83.25 564 GLY A N 1
ATOM 4244 C CA . GLY A 1 564 ? -40.235 -12.159 25.514 1.00 83.25 564 GLY A CA 1
ATOM 4245 C C . GLY A 1 564 ? -38.935 -11.680 26.161 1.00 83.25 564 GLY A C 1
ATOM 4246 O O . GLY A 1 564 ? -38.063 -11.179 25.462 1.00 83.25 564 GLY A O 1
ATOM 4247 N N . ALA A 1 565 ? -38.766 -11.809 27.485 1.00 85.25 565 ALA A N 1
ATOM 4248 C CA . ALA A 1 565 ? -37.590 -11.284 28.193 1.00 85.25 565 ALA A CA 1
ATOM 4249 C C . ALA A 1 565 ? -36.247 -11.823 27.653 1.00 85.25 565 ALA A C 1
ATOM 4251 O O . ALA A 1 565 ? -35.243 -11.117 27.720 1.00 85.25 565 ALA A O 1
ATOM 4252 N N . ALA A 1 566 ? -36.235 -13.029 27.072 1.00 82.56 566 ALA A N 1
ATOM 4253 C CA . ALA A 1 566 ? -35.064 -13.626 26.421 1.00 82.56 566 ALA A CA 1
ATOM 4254 C C . ALA A 1 566 ? -34.618 -12.887 25.140 1.00 82.56 566 ALA A C 1
ATOM 4256 O O . ALA A 1 566 ? -33.473 -13.020 24.721 1.00 82.56 566 ALA A O 1
ATOM 4257 N N . GLU A 1 567 ? -35.496 -12.092 24.520 1.00 80.69 567 GLU A N 1
ATOM 4258 C CA . GLU A 1 567 ? -35.185 -11.307 23.316 1.00 80.69 567 GLU A CA 1
ATOM 4259 C C . GLU A 1 567 ? -34.452 -9.991 23.637 1.00 80.69 567 GLU A C 1
ATOM 4261 O O . GLU A 1 567 ? -34.014 -9.274 22.734 1.00 80.69 567 GLU A O 1
ATOM 4266 N N . PHE A 1 568 ? -34.311 -9.650 24.922 1.00 86.50 568 PHE A N 1
ATOM 4267 C CA . PHE A 1 568 ? -33.651 -8.427 25.364 1.00 86.50 568 PHE A CA 1
ATOM 4268 C C . PHE A 1 568 ? -32.175 -8.679 25.686 1.00 86.50 568 PHE A C 1
ATOM 4270 O O . PHE A 1 568 ? -31.839 -9.398 26.622 1.00 86.50 568 PHE A O 1
ATOM 4277 N N . ASP A 1 569 ? -31.271 -7.961 25.013 1.00 84.75 569 ASP A N 1
ATOM 4278 C CA . ASP A 1 569 ? -29.831 -8.003 25.330 1.00 84.75 569 ASP A CA 1
ATOM 4279 C C . ASP A 1 569 ? -29.489 -7.378 26.693 1.00 84.75 569 ASP A C 1
ATOM 4281 O O . ASP A 1 569 ? -28.342 -7.437 27.152 1.00 84.75 569 ASP A O 1
ATOM 4285 N N . SER A 1 570 ? -30.401 -6.595 27.275 1.00 92.12 570 SER A N 1
ATOM 4286 C CA . SER A 1 570 ? -30.146 -5.820 28.491 1.00 92.12 570 SER A CA 1
ATOM 4287 C C . SER A 1 570 ? -31.391 -5.678 29.348 1.00 92.12 570 SER A C 1
ATOM 4289 O O . SER A 1 570 ? -32.415 -5.168 28.887 1.00 92.12 570 SER A O 1
ATOM 4291 N N . ALA A 1 571 ? -31.249 -6.042 30.621 1.00 95.81 571 ALA A N 1
ATOM 4292 C CA . ALA A 1 571 ? -32.284 -5.911 31.631 1.00 95.81 571 ALA A CA 1
ATOM 4293 C C . ALA A 1 571 ? -31.777 -5.125 32.847 1.00 95.81 571 ALA A C 1
ATOM 4295 O O . ALA A 1 571 ? -30.639 -5.297 33.291 1.00 95.81 571 ALA A O 1
ATOM 4296 N N . VAL A 1 572 ? -32.634 -4.266 33.393 1.00 97.00 572 VAL A N 1
ATOM 4297 C CA . VAL A 1 572 ? -32.417 -3.545 34.649 1.00 97.00 572 VAL A CA 1
ATOM 4298 C C . VAL A 1 572 ? -33.405 -4.067 35.686 1.00 97.00 572 VAL A C 1
ATOM 4300 O O . VAL A 1 572 ? -34.610 -3.912 35.516 1.00 97.00 572 VAL A O 1
ATOM 4303 N N . VAL A 1 573 ? -32.902 -4.634 36.778 1.00 97.00 573 VAL A N 1
ATOM 4304 C CA . VAL A 1 573 ? -33.684 -5.072 37.938 1.00 97.00 573 VAL A CA 1
ATOM 4305 C C . VAL A 1 573 ? -33.663 -3.954 38.981 1.00 97.00 573 VAL A C 1
ATOM 4307 O O . VAL A 1 573 ? -32.690 -3.765 39.710 1.00 97.00 573 VAL A O 1
ATOM 4310 N N . GLY A 1 574 ? -34.733 -3.163 39.015 1.00 94.44 574 GLY A N 1
ATOM 4311 C CA . GLY A 1 574 ? -34.924 -2.011 39.900 1.00 94.44 574 GLY A CA 1
ATOM 4312 C C . GLY A 1 574 ? -35.640 -2.321 41.219 1.00 94.44 574 GLY A C 1
ATOM 4313 O O . GLY A 1 574 ? -35.889 -1.394 41.999 1.00 94.44 574 GLY A O 1
ATOM 4314 N N . VAL A 1 575 ? -35.973 -3.589 41.481 1.00 90.69 575 VAL A N 1
ATOM 4315 C CA . VAL A 1 575 ? -36.708 -4.025 42.677 1.00 90.69 575 VAL A CA 1
ATOM 4316 C C . VAL A 1 575 ? -35.836 -3.881 43.924 1.00 90.69 575 VAL A C 1
ATOM 4318 O O . VAL A 1 575 ? -34.766 -4.469 44.036 1.00 90.69 575 VAL A O 1
ATOM 4321 N N . GLY A 1 576 ? -36.304 -3.076 44.879 1.00 79.25 576 GLY A N 1
AT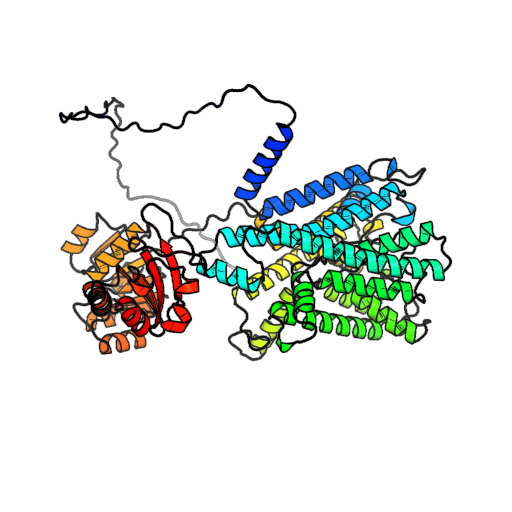OM 4322 C CA . GLY A 1 576 ? -35.607 -2.821 46.145 1.00 79.25 576 GLY A CA 1
ATOM 4323 C C . GLY A 1 576 ? -36.497 -2.940 47.381 1.00 79.25 576 GLY A C 1
ATOM 4324 O O . GLY A 1 576 ? -36.078 -2.553 48.464 1.00 79.25 576 GLY A O 1
ATOM 4325 N N . THR A 1 577 ? -37.730 -3.417 47.228 1.00 82.06 577 THR A N 1
ATOM 4326 C CA . THR A 1 577 ? -38.676 -3.640 48.333 1.00 82.06 577 THR A CA 1
ATOM 4327 C C . THR A 1 577 ? -38.493 -5.010 48.982 1.00 82.06 577 THR A C 1
ATOM 4329 O O . THR A 1 577 ? -38.776 -5.162 50.165 1.00 82.06 577 THR A O 1
ATOM 4332 N N . SER A 1 578 ? -37.977 -5.986 48.231 1.00 89.75 578 SER A N 1
ATOM 4333 C CA . SER A 1 578 ? -37.656 -7.332 48.703 1.00 89.75 578 SER A CA 1
ATOM 4334 C C . SER A 1 578 ? -36.338 -7.805 48.091 1.00 89.75 578 SER A C 1
ATOM 4336 O O . SER A 1 578 ? -36.146 -7.734 46.874 1.00 89.75 578 SER A O 1
ATOM 4338 N N . ILE A 1 579 ? -35.427 -8.284 48.944 1.00 91.62 579 ILE A N 1
ATOM 4339 C CA . ILE A 1 579 ? -34.170 -8.914 48.511 1.00 91.62 579 ILE A CA 1
ATOM 4340 C C . ILE A 1 579 ? -34.478 -10.218 47.771 1.00 91.62 579 ILE A C 1
ATOM 4342 O O . ILE A 1 579 ? -33.881 -10.480 46.733 1.00 91.62 579 ILE A O 1
ATOM 4346 N N . GLU A 1 580 ? -35.440 -10.994 48.273 1.00 93.56 580 GLU A N 1
ATOM 4347 C CA . GLU A 1 580 ? -35.869 -12.261 47.679 1.00 93.56 580 GLU A CA 1
ATOM 4348 C C . GLU A 1 580 ? -36.353 -12.063 46.240 1.00 93.56 580 GLU A C 1
ATOM 4350 O O . GLU A 1 580 ? -35.848 -12.720 45.335 1.00 93.56 580 GLU A O 1
ATOM 4355 N N . SER A 1 581 ? -37.238 -11.090 46.002 1.00 92.88 581 SER A N 1
ATOM 4356 C CA . SER A 1 581 ? -37.743 -10.804 44.654 1.00 92.88 581 SER A CA 1
ATOM 4357 C C . SER A 1 581 ? -36.634 -10.344 43.708 1.00 92.88 581 SER A C 1
ATOM 4359 O O . SER A 1 581 ? -36.582 -10.793 42.569 1.00 92.88 581 SER A O 1
ATOM 4361 N N . SER A 1 582 ? -35.720 -9.481 44.169 1.00 94.81 582 SER A N 1
ATOM 4362 C CA . SER A 1 582 ? -34.580 -9.024 43.356 1.00 94.81 582 SER A CA 1
ATOM 4363 C C . SER A 1 582 ? -33.674 -10.188 42.935 1.00 94.81 582 SER A C 1
ATOM 4365 O O . SER A 1 582 ? -33.269 -10.290 41.774 1.00 94.81 582 SER A O 1
ATOM 4367 N N . VAL A 1 583 ? -33.406 -11.101 43.870 1.00 96.00 583 VAL A N 1
ATOM 4368 C CA . VAL A 1 583 ? -32.613 -12.314 43.653 1.00 96.00 583 VAL A CA 1
ATOM 4369 C C . VAL A 1 583 ? -33.298 -13.266 42.671 1.00 96.00 583 VAL A C 1
ATOM 4371 O O . VAL A 1 583 ? -32.661 -13.675 41.702 1.00 96.00 583 VAL A O 1
ATOM 4374 N N . LEU A 1 584 ? -34.586 -13.563 42.868 1.00 95.06 584 LEU A N 1
ATOM 4375 C CA . LEU A 1 584 ? -35.372 -14.449 41.998 1.00 95.06 584 LEU A CA 1
ATOM 4376 C C . LEU A 1 584 ? -35.476 -13.916 40.566 1.00 95.06 584 LEU A C 1
ATOM 4378 O O . LEU A 1 584 ? -35.203 -14.645 39.620 1.00 95.06 584 LEU A O 1
ATOM 4382 N N . ILE A 1 585 ? -35.783 -12.627 40.398 1.00 96.38 585 ILE A N 1
ATOM 4383 C CA . ILE A 1 585 ? -35.844 -11.987 39.075 1.00 96.38 585 ILE A CA 1
ATOM 4384 C C . ILE A 1 585 ? -34.487 -12.078 38.373 1.00 96.38 585 ILE A C 1
ATOM 4386 O O . ILE A 1 585 ? -34.413 -12.391 37.188 1.00 96.38 585 ILE A O 1
ATOM 4390 N N . THR A 1 586 ? -33.402 -11.806 39.102 1.00 96.56 586 THR A N 1
ATOM 4391 C CA . THR A 1 586 ? -32.044 -11.877 38.549 1.00 96.56 586 THR A CA 1
ATOM 4392 C C . THR A 1 586 ? -31.707 -13.300 38.106 1.00 96.56 586 THR A C 1
ATOM 4394 O O . THR A 1 586 ? -31.190 -13.466 37.006 1.00 96.56 586 THR A O 1
ATOM 4397 N N . ALA A 1 587 ? -32.036 -14.313 38.913 1.00 96.19 587 ALA A N 1
ATOM 4398 C CA . ALA A 1 587 ? -31.842 -15.717 38.558 1.00 96.19 587 ALA A CA 1
ATOM 4399 C C . ALA A 1 587 ? -32.651 -16.105 37.308 1.00 96.19 587 ALA A C 1
ATOM 4401 O O . ALA A 1 587 ? -32.078 -16.626 36.356 1.00 96.19 587 ALA A O 1
ATOM 4402 N N . ASN A 1 588 ? -33.935 -15.736 37.245 1.00 96.50 588 ASN A N 1
ATOM 4403 C CA . ASN A 1 588 ? -34.779 -16.002 36.077 1.00 96.50 588 ASN A CA 1
ATOM 4404 C C . ASN A 1 588 ? -34.206 -15.376 34.793 1.00 96.50 588 ASN A C 1
ATOM 4406 O O . ASN A 1 588 ? -34.224 -15.999 33.737 1.00 96.50 588 ASN A O 1
ATOM 4410 N N . LEU A 1 589 ? -33.676 -14.149 34.858 1.00 96.25 589 LEU A N 1
ATOM 4411 C CA . LEU A 1 589 ? -33.050 -13.499 33.699 1.00 96.25 589 LEU A CA 1
ATOM 4412 C C . LEU A 1 589 ? -31.751 -14.190 33.257 1.00 96.25 589 LEU A C 1
ATOM 4414 O O . LEU A 1 589 ? -31.461 -14.217 32.059 1.00 96.25 589 LEU A O 1
ATOM 4418 N N . VAL A 1 590 ? -30.981 -14.737 34.203 1.00 94.75 590 VAL A N 1
ATOM 4419 C CA . VAL A 1 590 ? -29.791 -15.552 33.907 1.00 94.75 590 VAL A CA 1
ATOM 4420 C C . VAL A 1 590 ? -30.203 -16.843 33.201 1.00 94.75 590 VAL A C 1
ATOM 4422 O O . VAL A 1 590 ? -29.643 -17.155 32.152 1.00 94.75 590 VAL A O 1
ATOM 4425 N N . ASP A 1 591 ? -31.227 -17.536 33.704 1.00 93.94 591 ASP A N 1
ATOM 4426 C CA . ASP A 1 591 ? -31.753 -18.769 33.102 1.00 93.94 591 ASP A CA 1
ATOM 4427 C C . ASP A 1 591 ? -32.335 -18.536 31.698 1.00 93.94 591 ASP A C 1
ATOM 4429 O O . ASP A 1 591 ? -32.251 -19.401 30.826 1.00 93.94 591 ASP A O 1
ATOM 4433 N N . LEU A 1 592 ? -32.893 -17.346 31.453 1.00 90.00 592 LEU A N 1
ATOM 4434 C CA . LEU A 1 592 ? -33.376 -16.915 30.138 1.00 90.00 592 LEU A CA 1
ATOM 4435 C C . LEU A 1 592 ? -32.259 -16.443 29.190 1.00 90.00 592 LEU A C 1
ATOM 4437 O O . LEU A 1 592 ? -32.546 -16.117 28.039 1.00 90.00 592 LEU A O 1
ATOM 4441 N N . GLY A 1 593 ? -31.000 -16.416 29.636 1.00 89.50 593 GLY A N 1
ATOM 4442 C CA . GLY A 1 593 ? -29.843 -16.097 28.797 1.00 89.50 593 GLY A CA 1
ATOM 4443 C C . GLY A 1 593 ? -29.628 -14.605 28.522 1.00 89.50 593 GLY A C 1
ATOM 4444 O O . GLY A 1 593 ? -28.925 -14.251 27.572 1.00 89.50 593 GLY A O 1
ATOM 4445 N N . VAL A 1 594 ? -30.196 -13.709 29.337 1.00 89.12 594 VAL A N 1
ATOM 4446 C CA . VAL A 1 594 ? -30.040 -12.259 29.150 1.00 89.12 594 VAL A CA 1
ATOM 4447 C C . VAL A 1 594 ? -28.584 -11.844 29.373 1.00 89.12 594 VAL A C 1
ATOM 4449 O O . VAL A 1 594 ? -28.033 -11.965 30.466 1.00 89.12 594 VAL A O 1
ATOM 4452 N N . SER A 1 595 ? -27.953 -11.294 28.333 1.00 82.19 595 SER A N 1
ATOM 4453 C CA . SER A 1 595 ? -26.495 -11.102 28.302 1.00 82.19 595 SER A CA 1
ATOM 4454 C C . SER A 1 595 ? -25.969 -9.962 29.179 1.00 82.19 595 SER A C 1
ATOM 4456 O O . SER A 1 595 ? -24.773 -9.899 29.449 1.00 82.19 595 SER A O 1
ATOM 4458 N N . ARG A 1 596 ? -26.812 -8.997 29.573 1.00 90.50 596 ARG A N 1
ATOM 4459 C CA . ARG A 1 596 ? -26.406 -7.870 30.433 1.00 90.50 596 ARG A CA 1
ATOM 4460 C C . ARG A 1 596 ? -27.477 -7.549 31.459 1.00 90.50 596 ARG A C 1
ATOM 4462 O O . ARG A 1 596 ? -28.455 -6.864 31.161 1.00 90.50 596 ARG A O 1
ATOM 4469 N N . ILE A 1 597 ? -27.244 -7.990 32.689 1.00 95.94 597 ILE A N 1
ATOM 4470 C CA . ILE A 1 597 ? -28.171 -7.794 33.806 1.00 95.94 597 ILE A CA 1
ATOM 4471 C C . ILE A 1 597 ? -27.600 -6.749 34.766 1.00 95.94 597 ILE A C 1
ATOM 4473 O O . ILE A 1 597 ? -26.523 -6.942 35.336 1.00 95.94 597 ILE A O 1
ATOM 4477 N N . TRP A 1 598 ? -28.332 -5.648 34.934 1.00 96.81 598 TRP A N 1
ATOM 4478 C CA . TRP A 1 598 ? -28.042 -4.567 35.876 1.00 96.81 598 TRP A CA 1
ATOM 4479 C C . TRP A 1 598 ? -28.969 -4.686 37.078 1.00 96.81 598 TRP A C 1
ATOM 4481 O O . TRP A 1 598 ? -30.156 -4.395 36.960 1.00 96.81 598 TRP A O 1
ATOM 4491 N N . ALA A 1 599 ? -28.455 -5.091 38.232 1.00 96.25 599 ALA A N 1
ATOM 4492 C CA . ALA A 1 599 ? -29.265 -5.321 39.420 1.00 96.25 599 ALA A CA 1
ATOM 4493 C C . ALA A 1 599 ? -29.018 -4.260 40.497 1.00 96.25 599 ALA A C 1
ATOM 4495 O O . ALA A 1 599 ? -27.880 -3.973 40.882 1.00 96.25 599 ALA A O 1
ATOM 4496 N N . LYS A 1 600 ? -30.106 -3.677 41.005 1.00 95.62 600 LYS A N 1
ATOM 4497 C CA . LYS A 1 600 ? -30.067 -2.768 42.147 1.00 95.62 600 LYS A CA 1
ATOM 4498 C C . LYS A 1 600 ? -29.830 -3.554 43.438 1.00 95.62 600 LYS A C 1
ATOM 4500 O O . LYS A 1 600 ? -30.627 -4.414 43.807 1.00 95.62 600 LYS A O 1
ATOM 4505 N N . ALA A 1 601 ? -28.792 -3.178 44.177 1.00 94.06 601 ALA A N 1
ATOM 4506 C CA . ALA A 1 601 ? -28.539 -3.659 45.526 1.00 94.06 601 ALA A CA 1
ATOM 4507 C C . ALA A 1 601 ? -28.835 -2.575 46.572 1.00 94.06 601 ALA A C 1
ATOM 4509 O O . ALA A 1 601 ? -28.633 -1.384 46.352 1.00 94.06 601 ALA A O 1
ATOM 4510 N N . ILE A 1 602 ? -29.315 -3.018 47.735 1.00 91.25 602 ILE A N 1
ATOM 4511 C CA . ILE A 1 602 ? -29.635 -2.153 48.887 1.00 91.25 602 ILE A CA 1
ATOM 4512 C C . ILE A 1 602 ? -28.463 -2.139 49.874 1.00 91.25 602 ILE A C 1
ATOM 4514 O O . ILE A 1 602 ? -28.150 -1.116 50.474 1.00 91.25 602 ILE A O 1
ATOM 4518 N N . THR A 1 603 ? -27.806 -3.288 50.043 1.00 92.25 603 THR A N 1
ATOM 4519 C CA . THR A 1 603 ? -26.694 -3.484 50.978 1.00 92.25 603 THR A CA 1
ATOM 4520 C C . THR A 1 603 ? -25.534 -4.198 50.282 1.00 92.25 603 THR A C 1
ATOM 4522 O O . THR A 1 603 ? -25.774 -4.968 49.345 1.00 92.25 603 THR A O 1
ATOM 4525 N N . PRO A 1 604 ? -24.279 -4.022 50.740 1.00 89.50 604 PRO A N 1
ATOM 4526 C CA . PRO A 1 604 ? -23.122 -4.709 50.158 1.00 89.50 604 PRO A CA 1
ATOM 4527 C C . PRO A 1 604 ? -23.274 -6.238 50.114 1.00 89.50 604 PRO A C 1
ATOM 4529 O O . PRO A 1 604 ? -22.872 -6.877 49.143 1.00 89.50 604 PRO A O 1
ATOM 4532 N N . SER A 1 605 ? -23.896 -6.831 51.138 1.00 91.62 605 SER A N 1
ATOM 4533 C CA . SER A 1 605 ? -24.169 -8.273 51.193 1.00 91.62 605 SER A CA 1
ATOM 4534 C C . SER A 1 605 ? -25.160 -8.714 50.114 1.00 91.62 605 SER A C 1
ATOM 4536 O O . SER A 1 605 ? -24.909 -9.709 49.440 1.00 91.62 605 SER A O 1
ATOM 4538 N N . HIS A 1 606 ? -26.236 -7.950 49.890 1.00 93.69 606 HIS A N 1
ATOM 4539 C CA . HIS A 1 606 ? -27.173 -8.194 48.787 1.00 93.69 606 HIS A CA 1
ATOM 4540 C C . HIS A 1 606 ? -26.458 -8.108 47.429 1.00 93.69 606 HIS A C 1
ATOM 4542 O O . HIS A 1 606 ? -26.634 -8.979 46.582 1.00 93.69 606 HIS A O 1
ATOM 4548 N N . GLY A 1 607 ? -25.573 -7.123 47.250 1.00 89.94 607 GLY A N 1
ATOM 4549 C CA . GLY A 1 607 ? -24.800 -6.995 46.018 1.00 89.94 607 GLY A CA 1
ATOM 4550 C C . GLY A 1 607 ? -23.897 -8.198 45.730 1.00 89.94 607 GLY A C 1
ATOM 4551 O O . GLY A 1 607 ? -23.885 -8.697 44.609 1.00 89.94 607 GLY A O 1
ATOM 4552 N N . LYS A 1 608 ? -23.215 -8.737 46.751 1.00 90.81 608 LYS A N 1
ATOM 4553 C CA . LYS A 1 608 ? -22.406 -9.964 46.610 1.00 90.81 608 LYS A CA 1
ATOM 4554 C C . LYS A 1 608 ? -23.239 -11.172 46.178 1.00 90.81 608 LYS A C 1
ATOM 4556 O O . LYS A 1 608 ? -22.744 -11.999 45.418 1.00 90.81 608 LYS A O 1
ATOM 4561 N N . ILE A 1 609 ? -24.475 -11.281 46.669 1.00 94.00 609 ILE A N 1
ATOM 4562 C CA . ILE A 1 609 ? -25.401 -12.354 46.287 1.00 94.00 609 ILE A CA 1
ATOM 4563 C C . ILE A 1 609 ? -25.774 -12.215 44.806 1.00 94.00 609 ILE A C 1
ATOM 4565 O O . ILE A 1 609 ? -25.588 -13.162 44.049 1.00 94.00 609 ILE A O 1
ATOM 4569 N N . LEU A 1 610 ? -26.199 -11.023 44.373 1.00 94.25 610 LEU A N 1
ATOM 4570 C CA . LEU A 1 610 ? -26.568 -10.750 42.978 1.00 94.25 610 LEU A CA 1
ATOM 4571 C C . LEU A 1 610 ? -25.418 -11.032 42.000 1.00 94.25 610 LEU A C 1
ATOM 4573 O O . LEU A 1 610 ? -25.629 -11.687 40.980 1.00 94.25 610 LEU A O 1
ATOM 4577 N N . SER A 1 611 ? -24.191 -10.614 42.326 1.00 91.50 611 SER A N 1
ATOM 4578 C CA . SER A 1 611 ? -23.014 -10.915 41.499 1.00 91.50 611 SER A CA 1
ATOM 4579 C C . SER A 1 611 ? -22.742 -12.416 41.379 1.00 91.50 611 SER A C 1
ATOM 4581 O O . SER A 1 611 ? -22.356 -12.876 40.311 1.00 91.50 611 SER A O 1
ATOM 4583 N N . ARG A 1 612 ? -22.949 -13.192 42.452 1.00 92.69 612 ARG A N 1
ATOM 4584 C CA . ARG A 1 612 ? -22.756 -14.654 42.429 1.00 92.69 612 ARG A CA 1
ATOM 4585 C C . ARG A 1 612 ? -23.833 -15.391 41.639 1.00 92.69 612 ARG A C 1
ATOM 4587 O O . ARG A 1 612 ? -23.536 -16.439 41.085 1.00 92.69 612 ARG A O 1
ATOM 4594 N N . ILE A 1 613 ? -25.051 -14.854 41.601 1.00 92.88 613 ILE A N 1
ATOM 4595 C CA . ILE A 1 613 ? -26.163 -15.408 40.814 1.00 92.88 613 ILE A CA 1
ATOM 4596 C C . ILE A 1 613 ? -25.943 -15.191 39.312 1.00 92.88 613 ILE A C 1
ATOM 4598 O O . ILE A 1 613 ? -26.395 -15.999 38.512 1.00 92.88 613 ILE A O 1
ATOM 4602 N N . GLY A 1 614 ? -25.236 -14.124 38.928 1.00 86.62 614 GLY A N 1
ATOM 4603 C CA . GLY A 1 614 ? -24.961 -13.798 37.524 1.00 86.62 614 GLY A CA 1
ATOM 4604 C C . GLY A 1 614 ? -25.383 -12.389 37.102 1.00 86.62 614 GLY A C 1
ATOM 4605 O O . GLY A 1 614 ? -25.414 -12.086 35.908 1.00 86.62 614 GLY A O 1
ATOM 4606 N N . ALA A 1 615 ? -25.691 -11.488 38.045 1.00 92.62 615 ALA A N 1
ATOM 4607 C CA . ALA A 1 615 ? -25.809 -10.070 37.717 1.00 92.62 615 ALA A CA 1
ATOM 4608 C C . ALA A 1 615 ? -24.450 -9.539 37.239 1.00 92.62 615 ALA A C 1
ATOM 4610 O O . ALA A 1 615 ? -23.469 -9.533 37.984 1.00 92.62 615 ALA A O 1
ATOM 4611 N N . HIS A 1 616 ? -24.411 -9.057 35.999 1.00 91.25 616 HIS A N 1
ATOM 4612 C CA . HIS A 1 616 ? -23.195 -8.560 35.354 1.00 91.25 616 HIS A CA 1
ATOM 4613 C C . HIS A 1 616 ? -22.763 -7.218 35.950 1.00 91.25 616 HIS A C 1
ATOM 4615 O O . HIS A 1 616 ? -21.576 -6.912 36.046 1.00 91.25 616 HIS A O 1
ATOM 4621 N N . HIS A 1 617 ? -23.747 -6.422 36.368 1.00 90.00 617 HIS A N 1
ATOM 4622 C CA . HIS A 1 617 ? -23.540 -5.130 36.994 1.00 90.00 617 HIS A CA 1
ATOM 4623 C C . HIS A 1 617 ? -24.427 -5.012 38.226 1.00 90.00 617 HIS A C 1
ATOM 4625 O O . HIS A 1 617 ? -25.643 -5.170 38.146 1.00 90.00 617 HIS A O 1
ATOM 4631 N N . VAL A 1 618 ? -23.817 -4.694 39.363 1.00 92.19 618 VAL A N 1
ATOM 4632 C CA . VAL A 1 618 ? -24.526 -4.414 40.611 1.00 92.19 618 VAL A CA 1
ATOM 4633 C C . VAL A 1 618 ? -24.314 -2.952 40.961 1.00 92.19 618 VAL A C 1
ATOM 4635 O O . VAL A 1 618 ? -23.183 -2.476 40.970 1.00 92.19 618 VAL A O 1
ATOM 4638 N N . ILE A 1 619 ? -25.403 -2.241 41.235 1.00 91.25 619 ILE A N 1
ATOM 4639 C CA . ILE A 1 619 ? -25.390 -0.799 41.508 1.00 91.25 619 ILE A CA 1
ATOM 4640 C C . ILE A 1 619 ? -25.998 -0.497 42.876 1.00 91.25 619 ILE A C 1
ATOM 4642 O O . ILE A 1 619 ? -26.905 -1.206 43.319 1.00 91.25 619 ILE A O 1
ATOM 4646 N N . PHE A 1 620 ? -25.546 0.588 43.513 1.00 92.19 620 PHE A N 1
ATOM 4647 C CA . PHE A 1 620 ? -25.997 1.019 44.841 1.00 92.19 620 PHE A CA 1
ATOM 4648 C C . PHE A 1 620 ? -26.529 2.460 44.792 1.00 92.19 620 PHE A C 1
ATOM 4650 O O . PHE A 1 620 ? -25.914 3.365 45.358 1.00 92.19 620 PHE A O 1
ATOM 4657 N N . PRO A 1 621 ? -27.678 2.712 44.132 1.00 88.75 621 PRO A N 1
ATOM 4658 C CA . PRO A 1 621 ? -28.102 4.062 43.763 1.00 88.75 621 PRO A CA 1
ATOM 4659 C C . PRO A 1 621 ? -28.187 5.036 44.940 1.00 88.75 621 PRO A C 1
ATOM 4661 O O . PRO A 1 621 ? -27.805 6.194 44.807 1.00 88.75 621 PRO A O 1
ATOM 4664 N N . GLU A 1 622 ? -28.679 4.582 46.091 1.00 87.50 622 GLU A N 1
ATOM 4665 C CA . GLU A 1 622 ? -28.794 5.392 47.302 1.00 87.50 622 GLU A CA 1
ATOM 4666 C C . GLU A 1 622 ? -27.428 5.742 47.904 1.00 87.50 622 GLU A C 1
ATOM 4668 O O . GLU A 1 622 ? -27.208 6.893 48.283 1.00 87.50 622 GLU A O 1
ATOM 4673 N N . ALA A 1 623 ? -26.503 4.780 47.963 1.00 82.75 623 ALA A N 1
ATOM 4674 C CA . ALA A 1 623 ? -25.152 5.014 48.467 1.00 82.75 623 ALA A CA 1
ATOM 4675 C C . ALA A 1 623 ? -24.365 5.935 47.520 1.00 82.75 623 ALA A C 1
ATOM 4677 O O . ALA A 1 623 ? -23.712 6.874 47.975 1.00 82.75 623 ALA A O 1
ATOM 4678 N N . ASP A 1 624 ? -24.498 5.723 46.209 1.00 80.50 624 ASP A N 1
ATOM 4679 C CA . ASP A 1 624 ? -23.831 6.513 45.171 1.00 80.50 624 ASP A CA 1
ATOM 4680 C C . ASP A 1 624 ? -24.363 7.952 45.137 1.00 80.50 624 ASP A C 1
ATOM 4682 O O . ASP A 1 624 ? -23.594 8.917 45.103 1.00 80.50 624 ASP A O 1
ATOM 4686 N N . ALA A 1 625 ? -25.688 8.123 45.188 1.00 79.94 625 ALA A N 1
ATOM 4687 C CA . ALA A 1 625 ? -26.315 9.439 45.270 1.00 79.94 625 ALA A CA 1
ATOM 4688 C C . ALA A 1 625 ? -25.973 10.142 46.590 1.00 79.94 625 ALA A C 1
ATOM 4690 O O . ALA A 1 625 ? -25.724 11.348 46.589 1.00 79.94 625 ALA A O 1
ATOM 4691 N N . GLY A 1 626 ? -25.917 9.397 47.698 1.00 79.88 626 GLY A N 1
ATOM 4692 C CA . GLY A 1 626 ? -25.489 9.896 49.002 1.00 79.88 626 GLY A CA 1
ATOM 4693 C C . GLY A 1 626 ? -24.054 10.418 48.973 1.00 79.88 626 GLY A C 1
ATOM 4694 O O . GLY A 1 626 ? -23.820 11.551 49.387 1.00 79.88 626 GLY A O 1
ATOM 4695 N N . ARG A 1 627 ? -23.117 9.654 48.396 1.00 72.00 627 ARG A N 1
ATOM 4696 C CA . ARG A 1 627 ? -21.711 10.059 48.235 1.00 72.00 627 ARG A CA 1
ATOM 4697 C C . ARG A 1 627 ? -21.580 11.319 47.380 1.00 72.00 627 ARG A C 1
ATOM 4699 O O . ARG A 1 627 ? -20.960 12.290 47.805 1.00 72.00 627 ARG A O 1
ATOM 4706 N N . ARG A 1 628 ? -22.243 11.360 46.216 1.00 67.62 628 ARG A N 1
ATOM 4707 C CA . ARG A 1 628 ? -22.258 12.558 45.355 1.00 67.62 628 ARG A CA 1
ATOM 4708 C C . ARG A 1 628 ? -22.835 13.771 46.079 1.00 67.62 628 ARG A C 1
ATOM 4710 O O . ARG A 1 628 ? -22.267 14.854 46.005 1.00 67.62 628 ARG A O 1
ATOM 4717 N N . THR A 1 629 ? -23.940 13.593 46.799 1.00 72.50 629 THR A N 1
ATOM 4718 C CA . THR A 1 629 ? -24.580 14.681 47.551 1.00 72.50 629 THR A CA 1
ATOM 4719 C C . THR A 1 629 ? -23.680 15.168 48.686 1.00 72.50 629 THR A C 1
ATOM 4721 O O . THR A 1 629 ? -23.541 16.374 48.855 1.00 72.50 629 THR A O 1
ATOM 4724 N N . ALA A 1 630 ? -23.012 14.268 49.412 1.00 69.69 630 ALA A N 1
ATOM 4725 C CA . ALA A 1 630 ? -22.071 14.626 50.472 1.00 69.69 630 ALA A CA 1
ATOM 4726 C C . ALA A 1 630 ? -20.927 15.511 49.946 1.00 69.69 630 ALA A C 1
ATOM 4728 O O . ALA A 1 630 ? -20.627 16.545 50.544 1.00 69.69 630 ALA A O 1
ATOM 4729 N N . HIS A 1 631 ? -20.363 15.178 48.781 1.00 63.56 631 HIS A N 1
ATOM 4730 C CA . HIS A 1 631 ? -19.324 16.004 48.160 1.00 63.56 631 HIS A CA 1
ATOM 4731 C C . HIS A 1 631 ? -19.860 17.348 47.643 1.00 63.56 631 HIS A C 1
ATOM 4733 O O . HIS A 1 631 ? -19.180 18.364 47.785 1.00 63.56 631 HIS A O 1
ATOM 4739 N N . LEU A 1 632 ? -21.082 17.405 47.101 1.00 65.62 632 LEU A N 1
ATOM 4740 C CA . LEU A 1 632 ? -21.687 18.656 46.616 1.00 65.62 632 LEU A CA 1
ATOM 4741 C C . LEU A 1 632 ? -22.086 19.611 47.756 1.00 65.62 632 LEU A C 1
ATOM 4743 O O . LEU A 1 632 ? -21.922 20.824 47.635 1.00 65.62 632 LEU A O 1
ATOM 4747 N N . VAL A 1 633 ? -22.568 19.085 48.887 1.00 68.62 633 VAL A N 1
ATOM 4748 C CA . VAL A 1 633 ? -22.966 19.887 50.062 1.00 68.62 633 VAL A CA 1
ATOM 4749 C C . VAL A 1 633 ? -21.758 20.541 50.745 1.00 68.62 633 VAL A C 1
ATOM 4751 O O . VAL A 1 633 ? -21.910 21.578 51.387 1.00 68.62 633 VAL A O 1
ATOM 4754 N N . SER A 1 634 ? -20.542 20.025 50.527 1.00 61.56 634 SER A N 1
ATOM 4755 C CA . SER A 1 634 ? -19.299 20.690 50.954 1.00 61.56 634 SER A CA 1
ATOM 4756 C C . SER A 1 634 ? -19.054 22.051 50.267 1.00 61.56 634 SER A C 1
ATOM 4758 O O . SER A 1 634 ? -18.179 22.812 50.684 1.00 61.56 634 SER A O 1
ATOM 4760 N N . GLY A 1 635 ? -19.829 22.379 49.219 1.00 54.78 635 GLY A N 1
ATOM 4761 C CA . GLY A 1 635 ? -19.919 23.709 48.605 1.00 54.78 635 GLY A CA 1
ATOM 4762 C C . GLY A 1 635 ? -18.765 24.096 47.677 1.00 54.78 635 GLY A C 1
ATOM 4763 O O . GLY A 1 635 ? -18.783 25.188 47.111 1.00 54.78 635 GLY A O 1
ATOM 4764 N N . ARG A 1 636 ? -17.757 23.232 47.506 1.00 59.50 636 ARG A N 1
ATOM 4765 C CA . ARG A 1 636 ? -16.532 23.543 46.741 1.00 59.50 636 ARG A CA 1
ATOM 4766 C C . ARG A 1 636 ? -16.417 22.794 45.410 1.00 59.50 636 ARG A C 1
ATOM 4768 O O . ARG A 1 636 ? -15.704 23.250 44.516 1.00 59.50 636 ARG A O 1
ATOM 4775 N N . LEU A 1 637 ? -17.154 21.696 45.246 1.00 65.31 637 LEU A N 1
ATOM 4776 C CA . LEU A 1 637 ? -17.226 20.903 44.017 1.00 65.31 637 LEU A CA 1
ATOM 4777 C C . LEU A 1 637 ? -18.606 21.104 43.372 1.00 65.31 637 LEU A C 1
ATOM 4779 O O . LEU A 1 637 ? -19.627 20.986 44.042 1.00 65.31 637 LEU A O 1
ATOM 4783 N N . LEU A 1 638 ? -18.638 21.453 42.084 1.00 57.44 638 LEU A N 1
ATOM 4784 C CA . LEU A 1 638 ? -19.858 21.768 41.322 1.00 57.44 638 LEU A CA 1
ATOM 4785 C C . LEU A 1 638 ? -20.376 20.582 40.507 1.00 57.44 638 LEU A C 1
ATOM 4787 O O . LEU A 1 638 ? -21.555 20.535 40.172 1.00 57.44 638 LEU A O 1
ATOM 4791 N N . ASP A 1 639 ? -19.482 19.669 40.134 1.00 60.78 639 ASP A N 1
ATOM 4792 C CA . ASP A 1 639 ? -19.794 18.431 39.425 1.00 60.78 639 ASP A CA 1
ATOM 4793 C C . ASP A 1 639 ? -18.683 17.414 39.713 1.00 60.78 639 ASP A C 1
ATOM 4795 O O . ASP A 1 639 ? -17.518 17.808 39.837 1.00 60.78 639 ASP A O 1
ATOM 4799 N N . TYR A 1 640 ? -19.035 16.138 39.843 1.00 65.38 640 TYR A N 1
ATOM 4800 C CA . TYR A 1 640 ? -18.140 15.074 40.303 1.00 65.38 640 TYR A CA 1
ATOM 4801 C C . TYR A 1 640 ? -18.374 13.796 39.498 1.00 65.38 640 TYR A C 1
ATOM 4803 O O . TYR A 1 640 ? -19.468 13.223 39.515 1.00 65.38 640 TYR A O 1
ATOM 4811 N N . ILE A 1 641 ? -17.330 13.347 38.803 1.00 62.44 641 ILE A N 1
ATOM 4812 C CA . ILE A 1 641 ? -17.316 12.084 38.066 1.00 62.44 641 ILE A CA 1
ATOM 4813 C C . ILE A 1 641 ? -16.139 11.254 38.576 1.00 62.44 641 ILE A C 1
ATOM 4815 O O . ILE A 1 641 ? -14.986 11.569 38.281 1.00 62.44 641 ILE A O 1
ATOM 4819 N N . GLU A 1 642 ? -16.447 10.207 39.335 1.00 59.12 642 GLU A N 1
ATOM 4820 C CA . GLU A 1 642 ? -15.497 9.195 39.814 1.00 59.12 642 GLU A CA 1
ATOM 4821 C C . GLU A 1 642 ? -15.258 8.145 38.721 1.00 59.12 642 GLU A C 1
ATOM 4823 O O . GLU A 1 642 ? -16.194 7.711 38.042 1.00 59.12 642 GLU A O 1
ATOM 4828 N N . PHE A 1 643 ? -13.999 7.772 38.541 1.00 61.84 643 PHE A N 1
ATOM 4829 C CA . PHE A 1 643 ? -13.536 6.614 37.782 1.00 61.84 643 PHE A CA 1
ATOM 4830 C C . PHE A 1 643 ? -13.146 5.501 38.771 1.00 61.84 643 PHE A C 1
ATOM 4832 O O . PHE A 1 643 ? -13.203 5.707 39.980 1.00 61.84 643 PHE A O 1
ATOM 4839 N N . ASP A 1 644 ? -12.739 4.332 38.275 1.00 49.22 644 ASP A N 1
ATOM 4840 C CA . ASP A 1 644 ? -12.142 3.300 39.134 1.00 49.22 644 ASP A CA 1
ATOM 4841 C C . ASP A 1 644 ? -10.884 3.828 39.863 1.00 49.22 644 ASP A C 1
ATOM 4843 O O . ASP A 1 644 ? -10.222 4.757 39.387 1.00 49.22 644 ASP A O 1
ATOM 4847 N N . ASP A 1 645 ? -10.562 3.218 41.008 1.00 59.81 645 ASP A N 1
ATOM 4848 C CA . ASP A 1 645 ? -9.374 3.495 41.835 1.00 59.81 645 ASP A CA 1
ATOM 4849 C C . ASP A 1 645 ? -9.293 4.921 42.430 1.00 59.81 645 ASP A C 1
ATOM 4851 O O . ASP A 1 645 ? -8.238 5.556 42.399 1.00 59.81 645 ASP A O 1
ATOM 4855 N N . ASP A 1 646 ? -10.407 5.446 42.964 1.00 67.12 646 ASP A N 1
ATOM 4856 C CA . ASP A 1 646 ? -10.483 6.742 43.673 1.00 67.12 646 ASP A CA 1
ATOM 4857 C C . ASP A 1 646 ? -9.946 7.944 42.862 1.00 67.12 646 ASP A C 1
ATOM 4859 O O . ASP A 1 646 ? -9.517 8.971 43.405 1.00 67.12 646 ASP A O 1
ATOM 4863 N N . PHE A 1 647 ? -9.979 7.849 41.530 1.00 77.75 647 PHE A N 1
ATOM 4864 C CA . PHE A 1 647 ? -9.620 8.930 40.621 1.00 77.75 647 PHE A CA 1
ATOM 4865 C C . PHE A 1 647 ? -10.879 9.646 40.138 1.00 77.75 647 PHE A C 1
ATOM 4867 O O . PHE A 1 647 ? -11.791 9.021 39.610 1.00 77.75 647 PHE A O 1
ATOM 4874 N N . ALA A 1 648 ? -10.937 10.972 40.243 1.00 76.69 648 ALA A N 1
ATOM 4875 C CA . ALA A 1 648 ? -12.102 11.741 39.820 1.00 76.69 648 ALA A CA 1
ATOM 4876 C C . ALA A 1 648 ? -11.740 12.896 38.884 1.00 76.69 648 ALA A C 1
ATOM 4878 O O . ALA A 1 648 ? -10.609 13.387 38.829 1.00 76.69 648 ALA A O 1
ATOM 4879 N N . ILE A 1 649 ? -12.739 13.341 38.126 1.00 81.69 649 ILE A N 1
ATOM 4880 C CA . ILE A 1 649 ? -12.731 14.627 37.439 1.00 81.69 649 ILE A CA 1
ATOM 4881 C C . ILE A 1 649 ? -13.822 15.481 38.064 1.00 81.69 649 ILE A C 1
ATOM 4883 O O . ILE A 1 649 ? -14.994 15.100 38.082 1.00 81.69 649 ILE A O 1
ATOM 4887 N N . VAL A 1 650 ? -13.424 16.650 38.553 1.00 80.31 650 VAL A N 1
ATOM 4888 C CA . VAL A 1 650 ? -14.318 17.596 39.207 1.00 80.31 650 VAL A CA 1
ATOM 4889 C C . VAL A 1 650 ? -14.375 18.910 38.461 1.00 80.31 650 VAL A C 1
ATOM 4891 O O . VAL A 1 650 ? -13.376 19.413 37.940 1.00 80.31 650 VAL A O 1
ATOM 4894 N N . LYS A 1 651 ? -15.570 19.490 38.447 1.00 85.06 651 LYS A N 1
ATOM 4895 C CA . LYS A 1 651 ? -15.774 20.883 38.079 1.00 85.06 651 LYS A CA 1
ATOM 4896 C C . LYS A 1 651 ? -15.784 21.710 39.356 1.00 85.06 651 LYS A C 1
ATOM 4898 O O . LYS A 1 651 ? -16.556 21.414 40.261 1.00 85.06 651 LYS A O 1
ATOM 4903 N N . MET A 1 652 ? -14.960 22.745 39.438 1.00 86.75 652 MET A N 1
ATOM 4904 C CA . MET A 1 652 ? -14.822 23.558 40.651 1.00 86.75 652 MET A CA 1
ATOM 4905 C C . MET A 1 652 ? -14.469 25.010 40.327 1.00 86.75 652 MET A C 1
ATOM 4907 O O . MET A 1 652 ? -14.037 25.321 39.215 1.00 86.75 652 MET A O 1
ATOM 4911 N N . TYR A 1 653 ? -14.643 25.897 41.304 1.00 86.69 653 TYR A N 1
ATOM 4912 C CA . TYR A 1 653 ? -14.091 27.249 41.231 1.00 86.69 653 TYR A CA 1
ATOM 4913 C C . TYR A 1 653 ? -12.590 27.234 41.560 1.00 86.69 653 TYR A C 1
ATOM 4915 O O . TYR A 1 653 ? -12.160 26.433 42.392 1.00 86.69 653 TYR A O 1
ATOM 4923 N N . PRO A 1 654 ? -11.778 28.096 40.926 1.00 88.06 654 PRO A N 1
ATOM 4924 C CA . PRO A 1 654 ? -10.351 28.174 41.202 1.00 88.06 654 PRO A CA 1
ATOM 4925 C C . PRO A 1 654 ? -10.084 28.663 42.635 1.00 88.06 654 PRO A C 1
ATOM 4927 O O . PRO A 1 654 ? -10.642 29.695 43.020 1.00 88.06 654 PRO A O 1
ATOM 4930 N N . PRO A 1 655 ? -9.203 27.997 43.410 1.00 88.44 655 PRO A N 1
ATOM 4931 C CA . PRO A 1 655 ? -8.727 28.518 44.696 1.00 88.44 655 PRO A CA 1
ATOM 4932 C C . PRO A 1 655 ? -8.042 29.880 44.522 1.00 88.44 655 PRO A C 1
ATOM 4934 O O . PRO A 1 655 ? -7.458 30.126 43.461 1.00 88.44 655 PRO A O 1
ATOM 4937 N N . ARG A 1 656 ? -8.065 30.764 45.532 1.00 82.56 656 ARG A N 1
ATOM 4938 C CA . ARG A 1 656 ? -7.505 32.129 45.409 1.00 82.56 656 ARG A CA 1
ATOM 4939 C C . ARG A 1 656 ? -6.030 32.123 45.040 1.00 82.56 656 ARG A C 1
ATOM 4941 O O . ARG A 1 656 ? -5.596 32.995 44.301 1.00 82.56 656 ARG A O 1
ATOM 4948 N N . GLU A 1 657 ? -5.286 31.115 45.482 1.00 83.19 657 GLU A N 1
ATOM 4949 C CA . GLU A 1 657 ? -3.861 30.944 45.165 1.00 83.19 657 GLU A CA 1
ATOM 4950 C C . GLU A 1 657 ? -3.566 30.772 43.660 1.00 83.19 657 GLU A C 1
ATOM 4952 O O . GLU A 1 657 ? -2.446 31.024 43.223 1.00 83.19 657 GLU A O 1
ATOM 4957 N N . VAL A 1 658 ? -4.550 30.340 42.864 1.00 84.75 658 VAL A N 1
ATOM 4958 C CA . VAL A 1 658 ? -4.409 30.132 41.409 1.00 84.75 658 VAL A CA 1
ATOM 4959 C C . VAL A 1 658 ? -4.985 31.316 40.620 1.00 84.75 658 VAL A C 1
ATOM 4961 O O . VAL A 1 658 ? -4.694 31.493 39.439 1.00 84.75 658 VAL A O 1
ATOM 4964 N N . GLN A 1 659 ? -5.785 32.167 41.263 1.00 88.81 659 GLN A N 1
ATOM 4965 C CA . GLN A 1 659 ? -6.411 33.317 40.619 1.00 88.81 659 GLN A CA 1
ATOM 4966 C C . GLN A 1 659 ? -5.371 34.401 40.305 1.00 88.81 659 GLN A C 1
ATOM 4968 O O . GLN A 1 659 ? -4.568 34.786 41.147 1.00 88.81 659 GLN A O 1
ATOM 4973 N N . GLY A 1 660 ? -5.412 34.936 39.087 1.00 82.19 660 GLY A N 1
ATOM 4974 C CA . GLY A 1 660 ? -4.515 35.989 38.614 1.00 82.19 660 GLY A CA 1
ATOM 4975 C C . GLY A 1 660 ? -3.186 35.490 38.043 1.00 82.19 660 GLY A C 1
ATOM 4976 O O . GLY A 1 660 ? -2.476 36.292 37.435 1.00 82.19 660 GLY A O 1
ATOM 4977 N N . PHE A 1 661 ? -2.890 34.193 38.154 1.00 86.88 661 PHE A N 1
ATOM 4978 C CA . PHE A 1 661 ? -1.666 33.561 37.659 1.00 86.88 661 PHE A CA 1
ATOM 4979 C C . PHE A 1 661 ? -1.941 32.662 36.450 1.00 86.88 661 PHE A C 1
ATOM 4981 O O . PHE A 1 661 ? -3.083 32.260 36.197 1.00 86.88 661 PHE A O 1
ATOM 4988 N N . THR A 1 662 ? -0.896 32.365 35.675 1.00 88.62 662 THR A N 1
ATOM 4989 C CA . THR A 1 662 ? -0.980 31.323 34.648 1.00 88.62 662 THR A CA 1
ATOM 4990 C C . THR A 1 662 ? -0.848 29.941 35.283 1.00 88.62 662 THR A C 1
ATOM 4992 O O . THR A 1 662 ? -0.220 29.790 36.331 1.00 88.62 662 THR A O 1
ATOM 4995 N N . LEU A 1 663 ? -1.416 28.906 34.660 1.00 85.12 663 LEU A N 1
ATOM 4996 C CA . LEU A 1 663 ? -1.301 27.535 35.173 1.00 85.12 663 LEU A CA 1
ATOM 4997 C C . LEU A 1 663 ? 0.158 27.054 35.271 1.00 85.12 663 LEU A C 1
ATOM 4999 O O . LEU A 1 663 ? 0.464 26.226 36.134 1.00 85.12 663 LEU A O 1
ATOM 5003 N N . GLY A 1 664 ? 1.045 27.575 34.415 1.00 80.69 664 GLY A N 1
ATOM 5004 C CA . GLY A 1 664 ? 2.489 27.357 34.475 1.00 80.69 664 GLY A CA 1
ATOM 5005 C C . GLY A 1 664 ? 3.122 27.980 35.717 1.00 80.69 664 GLY A C 1
ATOM 5006 O O . GLY A 1 664 ? 3.881 27.306 36.408 1.00 80.69 664 GLY A O 1
ATOM 5007 N N . ASP A 1 665 ? 2.744 29.213 36.060 1.00 85.56 665 ASP A N 1
ATOM 5008 C CA . ASP A 1 665 ? 3.236 29.893 37.267 1.00 85.56 665 ASP A CA 1
ATOM 5009 C C . ASP A 1 665 ? 2.696 29.232 38.544 1.00 85.56 665 ASP A C 1
ATOM 5011 O O . ASP A 1 665 ? 3.429 29.011 39.511 1.00 85.56 665 ASP A O 1
ATOM 5015 N N . SER A 1 666 ? 1.412 28.854 38.539 1.00 84.38 666 SER A N 1
ATOM 5016 C CA . SER A 1 666 ? 0.735 28.249 39.691 1.00 84.38 666 SER A CA 1
ATOM 5017 C C . SER A 1 666 ? 1.229 26.842 40.033 1.00 84.38 666 SER A C 1
ATOM 5019 O O . SER A 1 666 ? 0.973 26.374 41.143 1.00 84.38 666 SER A O 1
ATOM 5021 N N . ASN A 1 667 ? 1.914 26.153 39.107 1.00 84.50 667 ASN A N 1
ATOM 5022 C CA . ASN A 1 667 ? 2.535 24.841 39.331 1.00 84.50 667 ASN A CA 1
ATOM 5023 C C . ASN A 1 667 ? 1.599 23.812 40.003 1.00 84.50 667 ASN A C 1
ATOM 5025 O O . ASN A 1 667 ? 2.000 23.018 40.855 1.00 84.50 667 ASN A O 1
ATOM 5029 N N . VAL A 1 668 ? 0.319 23.815 39.615 1.00 86.19 668 VAL A N 1
ATOM 5030 C CA . VAL A 1 668 ? -0.749 23.089 40.327 1.00 86.19 668 VAL A CA 1
ATOM 5031 C C . VAL A 1 668 ? -0.460 21.585 40.440 1.00 86.19 668 VAL A C 1
ATOM 5033 O O . VAL A 1 668 ? -0.656 20.987 41.499 1.00 86.19 668 VAL A O 1
ATOM 5036 N N . ARG A 1 669 ? 0.075 20.978 39.374 1.00 83.12 669 ARG A N 1
ATOM 5037 C CA . ARG A 1 669 ? 0.367 19.539 39.327 1.00 83.12 669 ARG A CA 1
ATOM 5038 C C . ARG A 1 669 ? 1.492 19.125 40.267 1.00 83.12 669 ARG A C 1
ATOM 5040 O O . ARG A 1 669 ? 1.349 18.122 40.956 1.00 83.12 669 ARG A O 1
ATOM 5047 N N . SER A 1 670 ? 2.592 19.872 40.306 1.00 83.69 670 SER A N 1
ATOM 5048 C CA . SER A 1 670 ? 3.721 19.561 41.189 1.00 83.69 670 SER A CA 1
ATOM 5049 C C . SER A 1 670 ? 3.415 19.904 42.647 1.00 83.69 670 SER A C 1
ATOM 5051 O O . SER A 1 670 ? 3.856 19.185 43.538 1.00 83.69 670 SER A O 1
ATOM 5053 N N . LYS A 1 671 ? 2.626 20.957 42.898 1.00 84.38 671 LYS A N 1
ATOM 5054 C CA . LYS A 1 671 ? 2.318 21.430 44.255 1.00 84.38 671 LYS A CA 1
ATOM 5055 C C . LYS A 1 671 ? 1.184 20.663 44.941 1.00 84.38 671 LYS A C 1
ATOM 5057 O O . LYS A 1 671 ? 1.242 20.462 46.151 1.00 84.38 671 LYS A O 1
ATOM 5062 N N . TYR A 1 672 ? 0.162 20.237 44.196 1.00 86.44 672 TYR A N 1
ATOM 5063 C CA . TYR A 1 672 ? -1.043 19.618 44.772 1.00 86.44 672 TYR A CA 1
ATOM 5064 C C . TYR A 1 672 ? -1.364 18.229 44.209 1.00 86.44 672 TYR A C 1
ATOM 5066 O O . TYR A 1 672 ? -2.318 17.604 44.660 1.00 86.44 672 TYR A O 1
ATOM 5074 N N . GLY A 1 673 ? -0.596 17.731 43.233 1.00 83.12 673 GLY A N 1
ATOM 5075 C CA . GLY A 1 673 ? -0.806 16.399 42.654 1.00 83.12 673 GLY A CA 1
ATOM 5076 C C . GLY A 1 673 ? -2.060 16.274 41.779 1.00 83.12 673 GLY A C 1
ATOM 5077 O O . GLY A 1 673 ? -2.414 15.169 41.378 1.00 83.12 673 GLY A O 1
ATOM 5078 N N . VAL A 1 674 ? -2.721 17.391 41.456 1.00 90.06 674 VAL A N 1
ATOM 5079 C CA . VAL A 1 674 ? -3.931 17.437 40.620 1.00 90.06 674 VAL A CA 1
ATOM 5080 C C . VAL A 1 674 ? -3.648 18.152 39.302 1.00 90.06 674 VAL A C 1
ATOM 5082 O O . VAL A 1 674 ? -2.806 19.045 39.226 1.00 90.06 674 VAL A O 1
ATOM 5085 N N . THR A 1 675 ? -4.340 17.764 38.237 1.00 89.75 675 THR A N 1
ATOM 5086 C CA . THR A 1 675 ? -4.126 18.323 36.895 1.00 89.75 675 THR A CA 1
ATOM 5087 C C . THR A 1 675 ? -5.334 19.140 36.470 1.00 89.75 675 THR A C 1
ATOM 5089 O O . THR A 1 675 ? -6.439 18.612 36.394 1.00 89.75 675 THR A O 1
ATOM 5092 N N . VAL A 1 676 ? -5.134 20.421 36.156 1.00 89.12 676 VAL A N 1
ATOM 5093 C CA . VAL A 1 676 ? -6.172 21.240 35.517 1.00 89.12 676 VAL A CA 1
ATOM 5094 C C . VAL A 1 676 ? -6.232 20.848 34.043 1.00 89.12 676 VAL A C 1
ATOM 5096 O O . VAL A 1 676 ? -5.243 20.961 33.325 1.00 89.12 676 VAL A O 1
ATOM 5099 N N . VAL A 1 677 ? -7.381 20.346 33.606 1.00 86.00 677 VAL A N 1
ATOM 5100 C CA . VAL A 1 677 ? -7.619 19.824 32.252 1.00 86.00 677 VAL A CA 1
ATOM 5101 C C . VAL A 1 677 ? -8.182 20.913 31.339 1.00 86.00 677 VAL A C 1
ATOM 5103 O O . VAL A 1 677 ? -7.874 20.963 30.147 1.00 86.00 677 VAL A O 1
ATOM 5106 N N . GLY A 1 678 ? -8.994 21.811 31.894 1.00 86.81 678 GLY A N 1
ATOM 5107 C CA . GLY A 1 678 ? -9.628 22.877 31.132 1.00 86.81 678 GLY A CA 1
ATOM 5108 C C . GLY A 1 678 ? -10.128 24.017 32.001 1.00 86.81 678 GLY A C 1
ATOM 5109 O O . GLY A 1 678 ? -10.373 23.848 33.197 1.00 86.81 678 GLY A O 1
ATOM 5110 N N . VAL A 1 679 ? -10.285 25.170 31.362 1.00 87.56 679 VAL A N 1
ATOM 5111 C CA . VAL A 1 679 ? -10.779 26.408 31.963 1.00 87.56 679 VAL A CA 1
ATOM 5112 C C . VAL A 1 679 ? -11.943 26.906 31.115 1.00 87.56 679 VAL A C 1
ATOM 5114 O O . VAL A 1 679 ? -11.890 26.877 29.883 1.00 87.56 679 VAL A O 1
ATOM 5117 N N . LYS A 1 680 ? -13.021 27.334 31.766 1.00 86.19 680 LYS A N 1
ATOM 5118 C CA . LYS A 1 680 ? -14.138 28.016 31.114 1.00 86.19 680 LYS A CA 1
ATOM 5119 C C . LYS A 1 680 ? -14.351 29.372 31.752 1.00 86.19 680 LYS A C 1
ATOM 5121 O O . LYS A 1 680 ? -14.782 29.442 32.903 1.00 86.19 680 LYS A O 1
ATOM 5126 N N . SER A 1 681 ? -14.110 30.416 30.974 1.00 85.38 681 SER A N 1
ATOM 5127 C CA . SER A 1 681 ? -14.412 31.785 31.362 1.00 85.38 681 SER A CA 1
ATOM 5128 C C . SER A 1 681 ? -15.894 32.115 31.139 1.00 85.38 681 SER A C 1
ATOM 5130 O O . SER A 1 681 ? -16.570 31.465 30.330 1.00 85.38 681 SER A O 1
ATOM 5132 N N . PRO A 1 682 ? -16.462 33.080 31.884 1.00 80.69 682 PRO A N 1
ATOM 5133 C CA . PRO A 1 682 ? -17.871 33.441 31.754 1.00 80.69 682 PRO A CA 1
ATOM 5134 C C . PRO A 1 682 ? -18.230 33.867 30.325 1.00 80.69 682 PRO A C 1
ATOM 5136 O O . PRO A 1 682 ? -17.629 34.785 29.784 1.00 80.69 682 PRO A O 1
ATOM 5139 N N . GLY A 1 683 ? -19.244 33.230 29.734 1.00 69.94 683 GLY A N 1
ATOM 5140 C CA . GLY A 1 683 ? -19.711 33.548 28.377 1.00 69.94 683 GLY A CA 1
ATOM 5141 C C . GLY A 1 683 ? -18.897 32.921 27.240 1.00 69.94 683 GLY A C 1
ATOM 5142 O O . GLY A 1 683 ? -19.302 33.052 26.089 1.00 69.94 683 GLY A O 1
ATOM 5143 N N . GLU A 1 684 ? -17.818 32.197 27.546 1.00 76.06 684 GLU A N 1
ATOM 5144 C CA . GLU A 1 684 ? -16.961 31.531 26.560 1.00 76.06 684 GLU A CA 1
ATOM 5145 C C . GLU A 1 684 ? -17.098 29.999 26.603 1.00 76.06 684 GLU A C 1
ATOM 5147 O O . GLU A 1 684 ? -17.605 29.407 27.566 1.00 76.06 684 GLU A O 1
ATOM 5152 N N . ASP A 1 685 ? -16.657 29.339 25.530 1.00 68.62 685 ASP A N 1
ATOM 5153 C CA . ASP A 1 685 ? -16.563 27.880 25.466 1.00 68.62 685 ASP A CA 1
ATOM 5154 C C . ASP A 1 685 ? -15.375 27.350 26.287 1.00 68.62 685 ASP A C 1
ATOM 5156 O O . ASP A 1 685 ? -14.449 28.075 26.645 1.00 68.62 685 ASP A O 1
ATOM 5160 N N . PHE A 1 686 ? -15.397 26.052 26.609 1.00 74.69 686 PHE A N 1
ATOM 5161 C CA . PHE A 1 686 ? -14.289 25.416 27.325 1.00 74.69 686 PHE A CA 1
ATOM 5162 C C . PHE A 1 686 ? -13.003 25.447 26.496 1.00 74.69 686 PHE A C 1
ATOM 5164 O O . PHE A 1 686 ? -12.970 24.965 25.362 1.00 74.69 686 PHE A O 1
ATOM 5171 N N . THR A 1 687 ? -11.924 25.924 27.109 1.00 75.44 687 THR A N 1
ATOM 5172 C CA . THR A 1 687 ? -10.579 25.899 26.534 1.00 75.44 687 THR A CA 1
ATOM 5173 C C . THR A 1 687 ? -9.696 24.911 27.290 1.00 75.44 687 THR A C 1
ATOM 5175 O O . THR A 1 687 ? -9.885 24.648 28.481 1.00 75.44 687 THR A O 1
ATOM 5178 N N . TYR A 1 688 ? -8.737 24.310 26.584 1.00 81.69 688 TYR A N 1
ATOM 5179 C CA . TYR A 1 688 ? -7.753 23.438 27.222 1.00 81.69 688 TYR A CA 1
ATOM 5180 C C . TYR A 1 688 ? -6.804 24.252 28.083 1.00 81.69 688 TYR A C 1
ATOM 5182 O O . TYR A 1 688 ? -6.310 25.294 27.653 1.00 81.69 688 TYR A O 1
ATOM 5190 N N . ALA A 1 689 ? -6.490 23.704 29.251 1.00 83.12 689 ALA A N 1
ATOM 5191 C CA . ALA A 1 689 ? -5.437 24.217 30.101 1.00 83.12 689 ALA A CA 1
ATOM 5192 C C . ALA A 1 689 ? -4.084 24.122 29.381 1.00 83.12 689 ALA A C 1
ATOM 5194 O O . ALA A 1 689 ? -3.611 23.035 29.042 1.00 83.12 689 ALA A O 1
ATOM 5195 N N . ARG A 1 690 ? -3.458 25.271 29.142 1.00 83.81 690 ARG A N 1
ATOM 5196 C CA . ARG A 1 690 ? -2.070 25.400 28.698 1.00 83.81 690 ARG A CA 1
ATOM 5197 C C . ARG A 1 690 ? -1.252 26.083 29.798 1.00 83.81 690 ARG A C 1
ATOM 5199 O O . ARG A 1 690 ? -1.841 26.737 30.659 1.00 83.81 690 ARG A O 1
ATOM 5206 N N . PRO A 1 691 ? 0.087 25.969 29.790 1.00 80.88 691 PRO A N 1
ATOM 5207 C CA . PRO A 1 691 ? 0.922 26.660 30.771 1.00 80.88 691 PRO A CA 1
ATOM 5208 C C . PRO A 1 691 ? 0.688 28.177 30.806 1.00 80.88 691 PRO A C 1
ATOM 5210 O O . PRO A 1 691 ? 0.730 28.763 31.875 1.00 80.88 691 PRO A O 1
ATOM 5213 N N . ASP A 1 692 ? 0.371 28.793 29.667 1.00 85.50 692 ASP A N 1
ATOM 5214 C CA . ASP A 1 692 ? 0.070 30.220 29.515 1.00 85.50 692 ASP A CA 1
ATOM 5215 C C . ASP A 1 692 ? -1.385 30.598 29.855 1.00 85.50 692 ASP A C 1
ATOM 5217 O O . ASP A 1 692 ? -1.728 31.780 29.872 1.00 85.50 692 ASP A O 1
ATOM 5221 N N . THR A 1 693 ? -2.261 29.629 30.151 1.00 84.06 693 THR A N 1
ATOM 5222 C CA . THR A 1 693 ? -3.662 29.903 30.498 1.00 84.06 693 THR A CA 1
ATOM 5223 C C . THR A 1 693 ? -3.740 30.623 31.838 1.00 84.06 693 THR A C 1
ATOM 5225 O O . THR A 1 693 ? -3.435 30.041 32.879 1.00 84.06 693 THR A O 1
ATOM 5228 N N . LYS A 1 694 ? -4.180 31.883 31.810 1.00 88.12 694 LYS A N 1
ATOM 5229 C CA . LYS A 1 694 ? -4.422 32.695 33.003 1.00 88.12 694 LYS A CA 1
ATOM 5230 C C . LYS A 1 694 ? -5.776 32.354 33.614 1.00 88.12 694 LYS A C 1
ATOM 5232 O O . LYS A 1 694 ? -6.781 32.378 32.913 1.00 88.12 694 LYS A O 1
ATOM 5237 N N . VAL A 1 695 ? -5.793 32.070 34.912 1.00 88.81 695 VAL A N 1
ATOM 5238 C CA . VAL A 1 695 ? -7.014 31.721 35.647 1.00 88.81 695 VAL A CA 1
ATOM 5239 C C . VAL A 1 695 ? -7.536 32.942 36.396 1.00 88.81 695 VAL A C 1
ATOM 5241 O O . VAL A 1 695 ? -6.787 33.635 37.079 1.00 88.81 695 VAL A O 1
ATOM 5244 N N . THR A 1 696 ? -8.829 33.218 36.294 1.00 87.38 696 THR A N 1
ATOM 5245 C CA . THR A 1 696 ? -9.517 34.318 36.980 1.00 87.38 696 THR A CA 1
ATOM 5246 C C . THR A 1 696 ? -10.504 33.791 38.019 1.00 87.38 696 THR A C 1
ATOM 5248 O O . THR A 1 696 ? -10.934 32.644 37.970 1.00 87.38 696 THR A O 1
ATOM 5251 N N . SER A 1 697 ? -10.919 34.640 38.961 1.00 85.62 697 SER A N 1
ATOM 5252 C CA . SER A 1 697 ? -11.887 34.278 40.010 1.00 85.62 697 SER A CA 1
ATOM 5253 C C . SER A 1 697 ? -13.282 33.914 39.491 1.00 85.62 697 SER A C 1
ATOM 5255 O O . SER A 1 697 ? -14.087 33.361 40.237 1.00 85.62 697 SER A O 1
ATOM 5257 N N . ARG A 1 698 ? -13.583 34.234 38.227 1.00 83.44 698 ARG A N 1
ATOM 5258 C CA . ARG A 1 698 ? -14.871 33.944 37.588 1.00 83.44 698 ARG A CA 1
ATOM 5259 C C . ARG A 1 698 ? -14.831 32.708 36.693 1.00 83.44 698 ARG A C 1
ATOM 5261 O O . ARG A 1 698 ? -15.864 32.341 36.137 1.00 83.44 698 ARG A O 1
ATOM 5268 N N . ASP A 1 699 ? -13.668 32.083 36.546 1.00 87.81 699 ASP A N 1
ATOM 5269 C CA . ASP A 1 699 ? -13.526 30.901 35.711 1.00 87.81 699 ASP A CA 1
ATOM 5270 C C . ASP A 1 699 ? -14.040 29.645 36.416 1.00 87.81 699 ASP A C 1
ATOM 5272 O O . ASP A 1 699 ? -14.115 29.554 37.642 1.00 87.81 699 ASP A O 1
ATOM 5276 N N . LEU A 1 700 ? -14.366 28.640 35.612 1.00 86.44 700 LEU A N 1
ATOM 5277 C CA . LEU A 1 700 ? -14.650 27.284 36.057 1.00 86.44 700 LEU A CA 1
ATOM 5278 C C . LEU A 1 700 ? -13.502 26.379 35.631 1.00 86.44 700 LEU A C 1
ATOM 5280 O O . LEU A 1 700 ? -13.178 26.301 34.443 1.00 86.44 700 LEU A O 1
ATOM 5284 N N . LEU A 1 701 ? -12.915 25.671 36.592 1.00 89.25 701 LEU A N 1
ATOM 5285 C CA . LEU A 1 701 ? -11.866 24.693 36.337 1.00 89.25 701 LEU A CA 1
ATOM 5286 C C . LEU A 1 701 ? -12.462 23.294 36.198 1.00 89.25 701 LEU A C 1
ATOM 5288 O O . LEU A 1 701 ? -13.342 22.904 36.967 1.00 89.25 701 LEU A O 1
ATOM 5292 N N . ILE A 1 702 ? -11.934 22.526 35.246 1.00 89.06 702 ILE A N 1
ATOM 5293 C CA . ILE A 1 702 ? -12.042 21.066 35.226 1.00 89.06 702 ILE A CA 1
ATOM 5294 C C . ILE A 1 702 ? -10.712 20.520 35.722 1.00 89.06 702 ILE A C 1
ATOM 5296 O O . ILE A 1 702 ? -9.681 20.749 35.088 1.00 89.06 702 ILE A O 1
ATOM 5300 N N . VAL A 1 703 ? -10.733 19.801 36.838 1.00 89.69 703 VAL A N 1
ATOM 5301 C CA . VAL A 1 703 ? -9.531 19.287 37.501 1.00 89.69 703 VAL A CA 1
ATOM 5302 C C . VAL A 1 703 ? -9.646 17.775 37.651 1.00 89.69 703 VAL A C 1
ATOM 5304 O O . VAL A 1 703 ? -10.693 17.271 38.042 1.00 89.69 703 VAL A O 1
ATOM 5307 N N . SER A 1 704 ? -8.582 17.051 37.318 1.00 89.75 704 SER A N 1
ATOM 5308 C CA . SER A 1 704 ? -8.492 15.594 37.432 1.00 89.75 704 SER A CA 1
ATOM 5309 C C . SER A 1 704 ? -7.415 15.182 38.430 1.00 89.75 704 SER A C 1
ATOM 5311 O O . SER A 1 704 ? -6.307 15.729 38.390 1.00 89.75 704 SER A O 1
ATOM 5313 N N . GLY A 1 705 ? -7.693 14.193 39.270 1.00 87.12 705 GLY A N 1
ATOM 5314 C CA . GLY A 1 705 ? -6.751 13.684 40.264 1.00 87.12 705 GLY A CA 1
ATOM 5315 C C . GLY A 1 705 ? -7.399 12.667 41.198 1.00 87.12 705 GLY A C 1
ATOM 5316 O O . GLY A 1 705 ? -8.574 12.346 41.052 1.00 87.12 705 GLY A O 1
ATOM 5317 N N . HIS A 1 706 ? -6.634 12.182 42.172 1.00 85.81 706 HIS A N 1
ATOM 5318 C CA . HIS A 1 706 ? -7.179 11.356 43.251 1.00 85.81 706 HIS A CA 1
ATOM 5319 C C . HIS A 1 706 ? -8.160 12.179 44.102 1.00 85.81 706 HIS A C 1
ATOM 5321 O O . HIS A 1 706 ? -7.889 13.359 44.354 1.00 85.81 706 HIS A O 1
ATOM 5327 N N . VAL A 1 707 ? -9.263 11.578 44.557 1.00 76.75 707 VAL A N 1
ATOM 5328 C CA . VAL A 1 707 ? -10.359 12.272 45.268 1.00 76.75 707 VAL A CA 1
ATOM 5329 C C . VAL A 1 707 ? -9.839 13.098 46.452 1.00 76.75 707 VAL A C 1
ATOM 5331 O O . VAL A 1 707 ? -10.046 14.311 46.481 1.00 76.75 707 VAL A O 1
ATOM 5334 N N . ASP A 1 708 ? -9.040 12.502 47.341 1.00 81.38 708 ASP A N 1
ATOM 5335 C CA . ASP A 1 708 ? -8.433 13.194 48.492 1.00 81.38 708 ASP A CA 1
ATOM 5336 C C . ASP A 1 708 ? -7.608 14.437 48.112 1.00 81.38 708 ASP A C 1
ATOM 5338 O O . ASP A 1 708 ? -7.584 15.442 48.829 1.00 81.38 708 ASP A O 1
ATOM 5342 N N . LEU A 1 709 ? -6.894 14.386 46.983 1.00 87.31 709 LEU A N 1
ATOM 5343 C CA . LEU A 1 709 ? -6.063 15.496 46.510 1.00 87.31 709 LEU A CA 1
ATOM 5344 C C . LEU A 1 709 ? -6.914 16.605 45.893 1.00 87.31 709 LEU A C 1
ATOM 5346 O O . LEU A 1 709 ? -6.619 17.785 46.090 1.00 87.31 709 LEU A O 1
ATOM 5350 N N . LEU A 1 710 ? -7.981 16.235 45.183 1.00 85.44 710 LEU A N 1
ATOM 5351 C CA . LEU A 1 710 ? -8.950 17.178 44.632 1.00 85.44 710 LEU A CA 1
ATOM 5352 C C . LEU A 1 710 ? -9.680 17.929 45.740 1.00 85.44 710 LEU A C 1
ATOM 5354 O O . LEU A 1 710 ? -9.799 19.149 45.657 1.00 85.44 710 LEU A O 1
ATOM 5358 N N . GLU A 1 711 ? -10.095 17.241 46.803 1.00 79.81 711 GLU A N 1
ATOM 5359 C CA . GLU A 1 711 ? -10.720 17.881 47.961 1.00 79.81 711 GLU A CA 1
ATOM 5360 C C . GLU A 1 711 ? -9.754 18.828 48.676 1.00 79.81 711 GLU A C 1
ATOM 5362 O O . GLU A 1 711 ? -10.102 19.977 48.957 1.00 79.81 711 GLU A O 1
ATOM 5367 N N . ARG A 1 712 ? -8.503 18.404 48.904 1.00 83.44 712 ARG A N 1
ATOM 5368 C CA . ARG A 1 712 ? -7.462 19.267 49.492 1.00 83.44 712 ARG A CA 1
ATOM 5369 C C . ARG A 1 712 ? -7.160 20.485 48.632 1.00 83.44 712 ARG A C 1
ATOM 5371 O O . ARG A 1 712 ? -6.887 21.551 49.181 1.00 83.44 712 ARG A O 1
ATOM 5378 N N . PHE A 1 713 ? -7.172 20.333 47.311 1.00 87.44 713 PHE A N 1
ATOM 5379 C CA . PHE A 1 713 ? -6.964 21.432 46.377 1.00 87.44 713 PHE A CA 1
ATOM 5380 C C . PHE A 1 713 ? -8.160 22.389 46.367 1.00 87.44 713 PHE A C 1
ATOM 5382 O O . PHE A 1 713 ? -7.972 23.597 46.487 1.00 87.44 713 PHE A O 1
ATOM 5389 N N . ALA A 1 714 ? -9.384 21.862 46.324 1.00 83.56 714 ALA A N 1
ATOM 5390 C CA . ALA A 1 714 ? -10.612 22.647 46.414 1.00 83.56 714 ALA A CA 1
ATOM 5391 C C . ALA A 1 714 ? -10.770 23.361 47.757 1.00 83.56 714 ALA A C 1
ATOM 5393 O O . ALA A 1 714 ? -11.407 24.409 47.826 1.00 83.56 714 ALA A O 1
ATOM 5394 N N . ALA A 1 715 ? -10.169 22.822 48.818 1.00 80.62 715 ALA A N 1
ATOM 5395 C CA . ALA A 1 715 ? -10.199 23.408 50.145 1.00 80.62 715 ALA A CA 1
ATOM 5396 C C . ALA A 1 715 ? -9.188 24.537 50.383 1.00 80.62 715 ALA A C 1
ATOM 5398 O O . ALA A 1 715 ? -9.206 25.130 51.467 1.00 80.62 715 ALA A O 1
ATOM 5399 N N . ARG A 1 716 ? -8.316 24.833 49.410 1.00 83.00 716 ARG A N 1
ATOM 5400 C CA . ARG A 1 716 ? -7.348 25.927 49.520 1.00 83.00 716 ARG A CA 1
ATOM 5401 C C . ARG A 1 716 ? -8.047 27.292 49.531 1.00 83.00 716 ARG A C 1
ATOM 5403 O O . ARG A 1 716 ? -9.100 27.430 48.906 1.00 83.00 716 ARG A O 1
ATOM 5410 N N . PRO A 1 717 ? -7.493 28.257 50.288 1.00 65.62 717 PRO A N 1
ATOM 5411 C CA . PRO A 1 717 ? -8.084 29.579 50.446 1.00 65.62 717 PRO A CA 1
ATOM 5412 C C . PRO A 1 717 ? -8.251 30.321 49.125 1.00 65.62 717 PRO A C 1
ATOM 5414 O O . PRO A 1 717 ? -7.489 30.061 48.162 1.00 65.62 717 PRO A O 1
#

Sequence (717 aa):
MGDNLHPRLPAADGLGWNTVSGRGERRGRRPARAVRTPGGEPVSHLQRAPWARPEERGRFWLLTSLRDLVDRIAAGSPARLAVISFAAVVSVFSFLLWLPVASAPGVVTPVEDAVFTATSAVTVTGLTTVSTAANWSFFGQFVILVAMQIGGLGTLTMTSILALAIGRKLGLKSRLITQEALNIGRLGEVGSLLQIIVLMSVTIEAILATVLTIGFLVVGEPFLTALWHGVFYAVSAFNNGGFTPHSDGLVPYTDAVLILLPIALGVLLGSLGFPVVLVLRQTGLRFSRWNLNTKLVIVTTTILLFVGWALFLAFEWSNPDTLRDRPVHEKIFEGFFHSVMVRSGGFNLVDMNSLEPVTLLMTDALMFAGGGPASVAGGIKVTTLAVVFLAILAEARGDRSVIAFYRTIPEDALRIAISVIMMGATVVLVGCGILVEISEEPLDRVLFEVISAYATCGLSVGLSGELPPAGKYVLALIMLIGRIGTTTVAAALALRSRRRLYRVPVLVIGLGRFGTATALQLARQGREVLGVERDAQLVQKLSGQLTHVVEAEATDIDALRQLGAAEFDSAVVGVGTSIESSVLITANLVDLGVSRIWAKAITPSHGKILSRIGAHHVIFPEADAGRRTAHLVSGRLLDYIEFDDDFAIVKMYPPREVQGFTLGDSNVRSKYGVTVVGVKSPGEDFTYARPDTKVTSRDLLIVSGHVDLLERFAARP

InterPro domains:
  IPR003148 Regulator of K+ conductance, N-terminal lobe [PF02254] (506-621)
  IPR003445 Cation transporter [PF02386] (110-493)
  IPR006037 Regulator of K+ conductance, C-terminal [PF02080] (656-715)
  IPR006037 Regulator of K+ conductance, C-terminal [PS51202] (635-717)
  IPR036291 NAD(P)-binding domain superfamily [SSF51735] (506-633)
  IPR036721 Regulator of K+ conductance, C-terminal domain superfamily [G3DSA:3.30.70.1450] (639-715)
  IPR036721 Regulator of K+ conductance, C-terminal domain superfamily [SSF116726] (631-714)

Foldseek 3Di:
DYDDDDDDDDDDDDDDDDDDDDDDDDDDDDDDDDDDDPDDDDDDDPDDDDDDDPPDPPDCPVVVVVVVVLVVVLVVFLLQSLLVVLVVQLVVQLVQCQDPQFFDPPAHDDSLQSSLLSLLLLLLQQAHLDALQHTTDPSNLVSSLVSLLCSFLSLLLSLVSNLVSVLVPDDPVVNVVSCVQLVPPDPPPSVVVSVVVNVVLVVLLVVQLVLQLVLVVVVPDDNVVSSVQSNSLSSSLLLLRQHHNDRVRCQVCLVSCSNLVSSLVSLVNLQAADSLVVQCVVPPPPQVSDDPQNNLQVVLLVVQLVVQLVQQCVQCCCQPQFNPPPDPVSSSVQSSSLSSLLQSNQGHNGQPLSGDLSNLVSSLVSNQAHGGPNGSWWHQHSNLVSLQVQVVVCVVVVHPFRDDPNRTDDVVSNVVSVVLVVLLVVLLVVLLVVQCVQQVDDSSQSSSLLSSLLRSRNHHNSVCNRGDSVNSVSSSVSNSCRSSGVVSVCSSPPDDPPVPCPLQEEEQEACDPVSVVVQLVCVVVVHAYEYEHQDPVSQVVCCVRHPHYDHDQLLDLVRCVVVVVLSGLHYEAPDDPDLVSQLSSLLSSVVSVRNAYEGEDCDPVSQVSSVVSPHPHYDDVVVVVVVQVVVVVVVFFPDWDDDPPQKIKTKGFAAPLQAQAACLVSVCCVPQVKDFQWKAAPPDDIDGRDSRDHHHRRIITTIIGGNVSVVVRSPHD

Organism: NCBI:txid330485

Secondary structure (DSSP, 8-state):
-----PPP---------------------PPPPPPPPSS-------PPPP--------S-HHHHHHHHHHHHHHHH-HHHHHHHHHHHHHHHHHHHHHSGGGBPTT----HHHHHHHHHHHHHT----SS-HHHHB-HHHHHHHHHHHHHHHHHHHHHHHHHHHHHHTTS-HHHHHHHHHHTT--STT-HHHHHHHHHHHHHHHHHHHHHHHHHHHHHHT--HHHHHHHHHHHHHHHHHT----SSTTTTGGGTT-HHHHHHHHHHHHHHHH-HHHHHHHHHHTT-GGG--HHHHHHHHHHHHHHHHHHHHHHHHHTT-TTTTTTS-HHHHHHHHHHHHHHTTTT---SS-GGGS-HHHHHHHHHHHTB---TTSS--SB-HHHHHHHHHHHHHHHHT-SS-EETTEEPPHHHHHHHHHHHHHHHHHHHHHHHHHHHHH---HHHHHHHHHHHHHT-----SHHHHS-HHHHHHHHHHHHHHHH-HHHHHHHHS-----------EEEE--SHHHHHHHHHHHHTT--EEEEES-HHHHHHHTTTSSEEEE--TTSHHHHHHTTGGG-S-EEE---S-HHHHHHHHHHHHHTT-S-EEEE-SSHHHHHHHHHHT-SEEE-HHHHHHHHHHHHHTSSEEEEEE-STTEEEEEEPPPGGGTTSBHHHHTHHHHHS-EEEEEE-TTS--EE--TT-B--TT-EEEEEEEHHHHHHHHT--

Radius of gyration: 34.41 Å; chains: 1; bounding box: 96×96×86 Å